Protein AF-A0AAV2YEZ0-F1 (afdb_monomer_lite)

Secondary structure (DSSP, 8-state):
-----------PPPP--------TTSPP--TTT-PPPPPPHHHHHHHHTS-S-EETTTTT------BTTSSS----HHHHHHHHHHHHHHHHHHHHTT--SPPP-B-HHHHHHHHHHTTS--GGG---HHHHHHHHHHT-B-BGGGS---------GGGTTTPPPHHHH-EEEE--SS-TTSPEEEE-SS---BEEEEEEEE-HHHHHHHHHTTS-EEEEE---HIIIII--SSEE---S------EEEEEEEEEEETTEEEEEEE-SB-TTSTBTTEEEEETTTTGGGTTTSEEEEEEE-STTGGGSSSS-S----S--S-PPPGGGGG----SGGGG-----------------------------------------------------------HHHHHHHHHHHHHHHHHHHHHHHHHHHHHHHHHHHHHHHHHHHHHHTTPEEEEEEETTEEEEEEEE--SSSSPPEEEEE--TT--GGGGHHHHTTS-TTSEEEEEPPTTSTT-B---TTS---HHHHHHHHHHHHTTTS-TT--EEEEEETHHHHHHHHHHHH-GGGEEEEEEES-SSS--SSPPHHHHHHHHH---GGG--SHHHHHHHHHHH-SS-----HHHHHHHHHHHHHHHHHHHHHHHHHHTSTTTTGGGGGG--SEEEEEEETT-SSS-GGGHHHHHHH-TTS-EEEEEETT--S-HHHHSHHHHHHHHHHHHH-SPPS------

Radius of gyration: 33.86 Å; chains: 1; bounding box: 92×115×81 Å

InterPro domains:
  IPR000073 Alpha/beta hydrolase fold-1 [PF00561] (473-707)
  IPR000073 Alpha/beta hydrolase fold-1 [PR00111] (497-512)
  IPR000073 Alpha/beta hydrolase fold-1 [PR00111] (545-558)
  IPR000073 Alpha/beta hydrolase fold-1 [PR00111] (559-572)
  IPR000073 Alpha/beta hydrolase fold-1 [PR00111] (663-677)
  IPR000668 Peptidase C1A, papain C-terminal [PF00112] (51-294)
  IPR000668 Peptidase C1A, papain C-terminal [SM00645] (50-298)
  IPR029058 Alpha/Beta hydrolase fold [G3DSA:3.40.50.1820] (434-720)
  IPR029058 Alpha/Beta hydrolase fold [SSF53474] (444-720)
  IPR038765 Papain-like cysteine peptidase superfamily [SSF54001] (45-299)
  IPR050266 AB hydrolase superfamily [PTHR43798] (460-720)

pLDDT: mean 76.42, std 23.62, range [21.41, 98.75]

Structure (mmCIF, N/CA/C/O backbone):
data_AF-A0AAV2YEZ0-F1
#
_entry.id   AF-A0AAV2YEZ0-F1
#
loop_
_atom_site.group_PDB
_atom_site.id
_atom_site.type_symbol
_atom_site.label_atom_id
_atom_site.label_alt_id
_atom_site.label_comp_id
_atom_site.label_asym_id
_atom_site.label_entity_id
_atom_site.label_seq_id
_atom_site.pdbx_PDB_ins_code
_atom_site.Cartn_x
_atom_site.Cartn_y
_atom_site.Cartn_z
_atom_site.occupancy
_atom_site.B_iso_or_equiv
_atom_site.auth_seq_id
_atom_site.auth_comp_id
_atom_site.auth_asym_id
_atom_site.auth_atom_id
_atom_site.pdbx_PDB_model_num
ATOM 1 N N . MET A 1 1 ? 16.804 25.706 16.521 1.00 33.22 1 MET A N 1
ATOM 2 C CA . MET A 1 1 ? 16.020 24.489 16.205 1.00 33.22 1 MET A CA 1
ATOM 3 C C . MET A 1 1 ? 14.562 24.669 16.643 1.00 33.22 1 MET A C 1
ATOM 5 O O . MET A 1 1 ? 14.010 23.855 17.367 1.00 33.22 1 MET A O 1
ATOM 9 N N . SER A 1 2 ? 13.940 25.760 16.196 1.00 30.55 2 SER A N 1
ATOM 10 C CA . SER A 1 2 ? 12.521 26.104 16.380 1.00 30.55 2 SER A CA 1
ATOM 11 C C . SER A 1 2 ? 12.141 27.037 15.221 1.00 30.55 2 SER A C 1
ATOM 13 O O . SER A 1 2 ? 13.053 27.563 14.584 1.00 30.55 2 SER A O 1
ATOM 15 N N . PHE A 1 3 ? 10.843 27.262 14.993 1.00 21.41 3 PHE A N 1
ATOM 16 C CA . PHE A 1 3 ? 10.266 28.009 13.858 1.00 21.41 3 PHE A CA 1
ATOM 17 C C . PHE A 1 3 ? 10.382 27.336 12.480 1.00 21.41 3 PHE A C 1
ATOM 19 O O . PHE A 1 3 ? 11.289 27.620 11.708 1.00 21.41 3 PHE A O 1
ATOM 26 N N . LEU A 1 4 ? 9.370 26.524 12.153 1.00 24.20 4 LEU A N 1
ATOM 27 C CA . LEU A 1 4 ? 8.697 26.562 10.846 1.00 24.20 4 LEU A CA 1
ATOM 28 C C . LEU A 1 4 ? 7.309 25.908 10.971 1.00 24.20 4 LEU A C 1
ATOM 30 O O . LEU A 1 4 ? 7.074 24.768 10.589 1.00 24.20 4 LEU A O 1
ATOM 34 N N . ALA A 1 5 ? 6.397 26.657 11.586 1.00 27.02 5 ALA A N 1
ATOM 35 C CA . ALA A 1 5 ? 4.959 26.411 11.569 1.00 27.02 5 ALA A CA 1
ATOM 36 C C . ALA A 1 5 ? 4.279 27.668 11.004 1.00 27.02 5 ALA A C 1
ATOM 38 O O . ALA A 1 5 ? 4.852 28.752 11.105 1.00 27.02 5 ALA A O 1
ATOM 39 N N . VAL A 1 6 ? 3.060 27.521 10.469 1.00 24.33 6 VAL A N 1
ATOM 40 C CA . VAL A 1 6 ? 2.301 28.558 9.734 1.00 24.33 6 VAL A CA 1
ATOM 41 C C . VAL A 1 6 ? 2.895 28.880 8.348 1.00 24.33 6 VAL A C 1
ATOM 43 O O . VAL A 1 6 ? 3.757 29.736 8.217 1.00 24.33 6 VAL A O 1
ATOM 46 N N . VAL A 1 7 ? 2.440 28.171 7.305 1.00 25.12 7 VAL A N 1
ATOM 47 C CA . VAL A 1 7 ? 1.495 28.642 6.256 1.00 25.12 7 VAL A CA 1
ATOM 48 C C . VAL A 1 7 ? 1.241 27.465 5.293 1.00 25.12 7 VAL A C 1
ATOM 50 O O . VAL A 1 7 ? 1.998 27.247 4.356 1.00 25.12 7 VAL A O 1
ATOM 53 N N . VAL A 1 8 ? 0.146 26.728 5.499 1.00 26.14 8 VAL A N 1
ATOM 54 C CA . VAL A 1 8 ? -0.571 25.988 4.439 1.00 26.14 8 VAL A CA 1
ATOM 55 C C . VAL A 1 8 ? -2.054 26.084 4.783 1.00 26.14 8 VAL A C 1
ATOM 57 O O . VAL A 1 8 ? -2.464 25.660 5.861 1.00 26.14 8 VAL A O 1
ATOM 60 N N . GLY A 1 9 ? -2.855 26.686 3.906 1.00 21.59 9 GLY A N 1
ATOM 61 C CA . GLY A 1 9 ? -4.295 26.839 4.104 1.00 21.59 9 GLY A CA 1
ATOM 62 C C . GLY A 1 9 ? -5.079 26.113 3.019 1.00 21.59 9 GLY A C 1
ATOM 63 O O . GLY A 1 9 ? -4.908 26.432 1.850 1.00 21.59 9 GLY A O 1
ATOM 64 N N . HIS A 1 10 ? -5.960 25.195 3.427 1.00 32.47 10 HIS A N 1
ATOM 65 C CA . HIS A 1 10 ? -7.028 24.597 2.613 1.00 32.47 10 HIS A CA 1
ATOM 66 C C . HIS A 1 10 ? -6.616 24.037 1.234 1.00 32.47 10 HIS A C 1
ATOM 68 O O . HIS A 1 10 ? -6.843 24.651 0.193 1.00 32.47 10 HIS A O 1
ATOM 74 N N . ALA A 1 11 ? -6.147 22.788 1.233 1.00 25.25 11 ALA A N 1
ATOM 75 C CA . ALA A 1 11 ? -6.256 21.879 0.091 1.00 25.25 11 ALA A CA 1
ATOM 76 C C . ALA A 1 11 ? -6.994 20.606 0.545 1.00 25.25 11 ALA A C 1
ATOM 78 O O . ALA A 1 11 ? -6.866 20.202 1.700 1.00 25.25 11 ALA A O 1
ATOM 79 N N . GLN A 1 12 ? -7.810 20.016 -0.333 1.00 23.91 12 GLN A N 1
ATOM 80 C CA . GLN A 1 12 ? -8.597 18.815 -0.019 1.00 23.91 12 GLN A CA 1
ATOM 81 C C . GLN A 1 12 ? -7.725 17.547 -0.061 1.00 23.91 12 GLN A C 1
ATOM 83 O O . GLN A 1 12 ? -6.621 17.567 -0.604 1.00 23.91 12 GLN A O 1
ATOM 88 N N . SER A 1 13 ? -8.203 16.471 0.567 1.00 29.20 13 SER A N 1
ATOM 89 C CA . SER A 1 13 ? -7.395 15.322 0.987 1.00 29.20 13 SER A CA 1
ATOM 90 C C . SER A 1 13 ? -6.643 14.606 -0.140 1.00 29.20 13 SER A C 1
ATOM 92 O O . SER A 1 13 ? -7.215 14.154 -1.133 1.00 29.20 13 SER A O 1
ATOM 94 N N . VAL A 1 14 ? -5.343 14.414 0.094 1.00 30.48 14 VAL A N 1
ATOM 95 C CA . VAL A 1 14 ? -4.566 13.326 -0.509 1.00 30.48 14 VAL A CA 1
ATOM 96 C C . VAL A 1 14 ? -5.128 12.007 0.037 1.00 30.48 14 VAL A C 1
ATOM 98 O O . VAL A 1 14 ? -5.414 11.909 1.231 1.00 30.48 14 VAL A O 1
ATOM 101 N N . GLY A 1 15 ? -5.333 11.010 -0.826 1.00 31.95 15 GLY A N 1
ATOM 102 C CA . GLY A 1 15 ? -5.729 9.667 -0.389 1.00 31.95 15 GLY A CA 1
ATOM 103 C C . GLY A 1 15 ? -4.531 8.891 0.160 1.00 31.95 15 GLY A C 1
ATOM 104 O O . GLY A 1 15 ? -3.451 8.929 -0.432 1.00 31.95 15 GLY A O 1
ATOM 105 N N . ASP A 1 16 ? -4.709 8.164 1.258 1.00 34.88 16 ASP A N 1
ATOM 106 C CA . ASP A 1 16 ? -3.584 7.544 1.970 1.00 34.88 16 ASP A CA 1
ATOM 107 C C . ASP A 1 16 ? -3.341 6.083 1.553 1.00 34.88 16 ASP A C 1
ATOM 109 O O . ASP A 1 16 ? -4.100 5.475 0.794 1.00 34.88 16 ASP A O 1
ATOM 113 N N . CYS A 1 17 ? -2.276 5.485 2.087 1.00 38.75 17 CYS A N 1
ATOM 114 C CA . CYS A 1 17 ? -2.103 4.033 2.083 1.00 38.75 17 CYS A CA 1
ATOM 115 C C . CYS A 1 17 ? -3.014 3.415 3.159 1.00 38.75 17 CYS A C 1
ATOM 117 O O . CYS A 1 17 ? -2.587 3.214 4.296 1.00 38.75 17 CYS A O 1
ATOM 119 N N . ARG A 1 18 ? -4.278 3.152 2.810 1.00 50.25 18 ARG A N 1
ATOM 120 C CA . ARG A 1 18 ? -5.297 2.571 3.707 1.00 50.25 18 ARG A CA 1
ATOM 121 C C . ARG A 1 18 ? -5.550 1.094 3.400 1.00 50.25 18 ARG A C 1
ATOM 123 O O . ARG A 1 18 ? -5.218 0.620 2.312 1.00 50.25 18 ARG A O 1
ATOM 130 N N . CYS A 1 19 ? -6.110 0.367 4.362 1.00 47.31 19 CYS A N 1
ATOM 131 C CA . CYS A 1 19 ? -6.329 -1.071 4.234 1.00 47.31 19 CYS A CA 1
ATOM 132 C C . CYS A 1 19 ? -7.582 -1.332 3.385 1.00 47.31 19 CYS A C 1
ATOM 134 O O . CYS A 1 19 ? -8.605 -0.671 3.551 1.00 47.31 19 CYS A O 1
ATOM 136 N N . ARG A 1 20 ? -7.537 -2.295 2.456 1.00 57.59 20 ARG A N 1
ATOM 137 C CA . ARG A 1 20 ? -8.691 -2.588 1.596 1.00 57.59 20 ARG A CA 1
ATOM 138 C C . ARG A 1 20 ? -9.586 -3.619 2.281 1.00 57.59 20 ARG A C 1
ATOM 140 O O . ARG A 1 20 ? -9.202 -4.779 2.404 1.00 57.59 20 ARG A O 1
ATOM 147 N N . ARG A 1 21 ? -10.789 -3.237 2.717 1.00 63.03 21 ARG A N 1
ATOM 148 C CA . ARG A 1 21 ? -11.759 -4.223 3.225 1.00 63.03 21 ARG A CA 1
ATOM 149 C C . ARG A 1 21 ? -12.190 -5.124 2.068 1.00 63.03 21 ARG A C 1
ATOM 151 O O . ARG A 1 21 ? -12.665 -4.641 1.042 1.00 63.03 21 ARG A O 1
ATOM 158 N N . THR A 1 22 ? -11.962 -6.428 2.202 1.00 52.66 22 THR A N 1
ATOM 159 C CA . THR A 1 22 ? -12.082 -7.384 1.083 1.00 52.66 22 THR A CA 1
ATOM 160 C C . THR A 1 22 ? -13.509 -7.888 0.880 1.00 52.66 22 THR A C 1
ATOM 162 O O . THR A 1 22 ? -13.840 -8.365 -0.205 1.00 52.66 22 THR A O 1
ATOM 165 N N . MET A 1 23 ? -14.356 -7.737 1.907 1.00 56.31 23 MET A N 1
ATOM 166 C CA . MET A 1 23 ? -15.805 -7.980 1.994 1.00 56.31 23 MET A CA 1
ATOM 167 C C . MET A 1 23 ? -16.301 -9.402 1.690 1.00 56.31 23 MET A C 1
ATOM 169 O O . MET A 1 23 ? -17.133 -9.923 2.424 1.00 56.31 23 MET A O 1
ATOM 173 N N . ARG A 1 24 ? -15.824 -10.049 0.620 1.00 51.88 24 ARG A N 1
ATOM 174 C CA . ARG A 1 24 ? -16.051 -11.470 0.277 1.00 51.88 24 ARG A CA 1
ATOM 175 C C . ARG A 1 24 ? -17.511 -11.942 0.407 1.00 51.88 24 ARG A C 1
ATOM 177 O O . ARG A 1 24 ? -17.789 -13.040 0.877 1.00 51.88 24 ARG A O 1
ATOM 184 N N . GLY A 1 25 ? -18.443 -11.101 -0.049 1.00 40.09 25 GLY A N 1
ATOM 185 C CA . GLY A 1 25 ? -19.887 -11.375 -0.053 1.00 40.09 25 GLY A CA 1
ATOM 186 C C . GLY A 1 25 ? -20.634 -10.977 1.227 1.00 40.09 25 GLY A C 1
ATOM 187 O O . GLY A 1 25 ? -21.845 -11.162 1.293 1.00 40.09 25 GLY A O 1
ATOM 188 N N . ARG A 1 26 ? -19.941 -10.417 2.224 1.00 50.38 26 ARG A N 1
ATOM 189 C CA . ARG A 1 26 ? -20.520 -9.824 3.437 1.00 50.38 26 ARG A CA 1
ATOM 190 C C . ARG A 1 26 ? -20.869 -8.357 3.155 1.00 50.38 26 ARG A C 1
ATOM 192 O O . ARG A 1 26 ? -20.149 -7.682 2.417 1.00 50.38 26 ARG A O 1
ATOM 199 N N . GLU A 1 27 ? -21.985 -7.868 3.691 1.00 45.12 27 GLU A N 1
ATOM 200 C CA . GLU A 1 27 ? -22.449 -6.498 3.425 1.00 45.12 27 GLU A CA 1
ATOM 201 C C . GLU A 1 27 ? -21.545 -5.449 4.089 1.00 45.12 27 GLU A C 1
ATOM 203 O O . GLU A 1 27 ? -21.054 -5.640 5.201 1.00 45.12 27 GLU A O 1
ATOM 208 N N . HIS A 1 28 ? -21.323 -4.324 3.404 1.00 52.88 28 HIS A N 1
ATOM 209 C CA . HIS A 1 28 ? -20.573 -3.205 3.967 1.00 52.88 28 HIS A CA 1
ATOM 210 C C . HIS A 1 28 ? -21.515 -2.290 4.752 1.00 52.88 28 HIS A C 1
ATOM 212 O O . HIS A 1 28 ? -22.392 -1.653 4.166 1.00 52.88 28 HIS A O 1
ATOM 218 N N . MET A 1 29 ? -21.285 -2.164 6.060 1.00 54.31 29 MET A N 1
ATOM 219 C CA . MET A 1 29 ? -22.056 -1.321 6.987 1.00 54.31 29 MET A CA 1
ATOM 220 C C . MET A 1 29 ? -21.742 0.179 6.798 1.00 54.31 29 MET A C 1
ATOM 222 O O . MET A 1 29 ? -21.304 0.863 7.720 1.00 54.31 29 MET A O 1
ATOM 226 N N . HIS A 1 30 ? -21.920 0.703 5.580 1.00 49.59 30 HIS A N 1
ATOM 227 C CA . HIS A 1 30 ? -21.840 2.141 5.314 1.00 49.59 30 HIS A CA 1
ATOM 228 C C . HIS A 1 30 ? -23.176 2.817 5.692 1.00 49.59 30 HIS A C 1
ATOM 230 O O . HIS A 1 30 ? -24.229 2.280 5.335 1.00 49.59 30 HIS A O 1
ATOM 236 N N . PRO A 1 31 ? -23.194 4.005 6.331 1.00 45.97 31 PRO A N 1
ATOM 237 C CA . PRO A 1 31 ? -24.439 4.649 6.771 1.00 45.97 31 PRO A CA 1
ATOM 238 C C . PRO A 1 31 ? -25.451 4.974 5.665 1.00 45.97 31 PRO A C 1
ATOM 240 O O . PRO A 1 31 ? -26.637 5.094 5.944 1.00 45.97 31 PRO A O 1
ATOM 243 N N . SER A 1 32 ? -25.025 5.083 4.400 1.00 48.22 32 SER A N 1
ATOM 244 C CA . SER A 1 32 ? -25.953 5.236 3.261 1.00 48.22 32 SER A CA 1
ATOM 245 C C . SER A 1 32 ? -26.641 3.929 2.830 1.00 48.22 32 SER A C 1
ATOM 247 O O . SER A 1 32 ? -27.328 3.915 1.810 1.00 48.22 32 SER A O 1
ATOM 249 N N . VAL A 1 33 ? -26.378 2.826 3.534 1.00 49.97 33 VAL A N 1
ATOM 250 C CA . VAL A 1 33 ? -26.900 1.475 3.273 1.00 49.97 33 VAL A CA 1
ATOM 251 C C . VAL A 1 33 ? -27.538 0.894 4.539 1.00 49.97 33 VAL A C 1
ATOM 253 O O . VAL A 1 33 ? -28.556 0.215 4.440 1.00 49.97 33 VAL A O 1
ATOM 256 N N . TYR A 1 34 ? -26.979 1.186 5.720 1.00 57.22 34 TYR A N 1
ATOM 257 C CA . TYR A 1 34 ? -27.443 0.650 6.999 1.00 57.22 34 TYR A CA 1
ATOM 258 C C . TYR A 1 34 ? -27.405 1.711 8.115 1.00 57.22 34 TYR A C 1
ATOM 260 O O . TYR A 1 34 ? -26.334 2.191 8.489 1.00 57.22 34 TYR A O 1
ATOM 268 N N . GLU A 1 35 ? -28.564 2.051 8.685 1.00 70.06 35 GLU A N 1
ATOM 269 C CA . GLU A 1 35 ? -28.650 2.845 9.919 1.00 70.06 35 GLU A CA 1
ATOM 270 C C . GLU A 1 35 ? -28.475 1.937 11.147 1.00 70.06 35 GLU A C 1
ATOM 272 O O . GLU A 1 35 ? -29.077 0.865 11.229 1.00 70.06 35 GLU A O 1
ATOM 277 N N . ILE A 1 36 ? -27.678 2.362 12.134 1.00 81.56 36 ILE A N 1
ATOM 278 C CA . ILE A 1 36 ? -27.597 1.653 13.420 1.00 81.56 36 ILE A CA 1
ATOM 279 C C . ILE A 1 36 ? -28.965 1.748 14.120 1.00 81.56 36 ILE A C 1
ATOM 281 O O . ILE A 1 36 ? -29.463 2.863 14.293 1.00 81.56 36 ILE A O 1
ATOM 285 N N . PRO A 1 37 ? -29.564 0.624 14.567 1.00 80.62 37 PRO A N 1
ATOM 286 C CA . PRO A 1 37 ? -30.821 0.647 15.303 1.00 80.62 37 PRO A CA 1
ATOM 287 C C . PRO A 1 37 ? -30.751 1.551 16.537 1.00 80.62 37 PRO A C 1
ATOM 289 O O . PRO A 1 37 ? -29.806 1.481 17.324 1.00 80.62 37 PRO A O 1
ATOM 292 N N . ALA A 1 38 ? -31.773 2.387 16.724 1.00 84.31 38 ALA A N 1
ATOM 293 C CA . ALA A 1 38 ? -31.880 3.228 17.908 1.00 84.31 38 ALA A CA 1
ATOM 294 C C . ALA A 1 38 ? -31.984 2.363 19.176 1.00 84.31 38 ALA A C 1
ATOM 296 O O . ALA A 1 38 ? -32.823 1.464 19.249 1.00 84.31 38 ALA A O 1
ATOM 297 N N . VAL A 1 39 ? -31.149 2.670 20.175 1.00 88.56 39 VAL A N 1
ATOM 298 C CA . VAL A 1 39 ? -31.107 1.970 21.469 1.00 88.56 39 VAL A CA 1
ATOM 299 C C . VAL A 1 39 ? -32.499 1.978 22.108 1.00 88.56 39 VAL A C 1
ATOM 301 O O . VAL A 1 39 ? -33.102 3.037 22.300 1.00 88.56 39 VAL A O 1
ATOM 304 N N . THR A 1 40 ? -33.024 0.798 22.436 1.00 92.75 40 THR A N 1
ATOM 305 C CA . THR A 1 40 ? -34.362 0.665 23.024 1.00 92.75 40 THR A CA 1
ATOM 306 C C . THR A 1 40 ? -34.403 1.169 24.468 1.00 92.75 40 THR A C 1
ATOM 308 O O . THR A 1 40 ? -33.385 1.281 25.149 1.00 92.75 40 THR A O 1
ATOM 311 N N . LEU A 1 41 ? -35.607 1.435 24.988 1.00 91.50 41 LEU A N 1
ATOM 312 C CA . LEU A 1 41 ? -35.788 1.933 26.359 1.00 91.50 41 LEU A CA 1
ATOM 313 C C . LEU A 1 41 ? -35.254 0.985 27.446 1.00 91.50 41 LEU A C 1
ATOM 315 O O . LEU A 1 41 ? -34.973 1.449 28.547 1.00 91.50 41 LEU A O 1
ATOM 319 N N . ASP A 1 42 ? -35.130 -0.317 27.178 1.00 93.88 42 ASP A N 1
ATOM 320 C CA . ASP A 1 42 ? -34.594 -1.284 28.144 1.00 93.88 42 ASP A CA 1
ATOM 321 C C . ASP A 1 42 ? -33.074 -1.457 28.011 1.00 93.88 42 ASP A C 1
ATOM 323 O O . ASP A 1 42 ? -32.380 -1.552 29.023 1.00 93.88 42 ASP A O 1
ATOM 327 N N . GLU A 1 43 ? -32.529 -1.368 26.797 1.00 93.69 43 GLU A N 1
ATOM 328 C CA . GLU A 1 43 ? -31.080 -1.274 26.567 1.00 93.69 43 GLU A CA 1
ATOM 329 C C . GLU A 1 43 ? -30.505 0.032 27.136 1.00 93.69 43 GLU A C 1
ATOM 331 O O . GLU A 1 43 ? -29.443 0.018 27.754 1.00 93.69 43 GLU A O 1
ATOM 336 N N . GLN A 1 44 ? -31.235 1.145 27.020 1.00 92.38 44 GLN A N 1
ATOM 337 C CA . GLN A 1 44 ? -30.882 2.433 27.623 1.00 92.38 44 GLN A CA 1
ATOM 338 C C . GLN A 1 44 ? -30.823 2.343 29.159 1.00 92.38 44 GLN A C 1
ATOM 340 O O . GLN A 1 44 ? -29.872 2.833 29.767 1.00 92.38 44 GLN A O 1
ATOM 345 N N . LYS A 1 45 ? -31.774 1.644 29.799 1.00 93.56 45 LYS A N 1
ATOM 346 C CA . LYS A 1 45 ? -31.706 1.348 31.244 1.00 93.56 45 LYS A CA 1
ATOM 347 C C . LYS A 1 45 ? -30.523 0.441 31.580 1.00 93.56 45 LYS A C 1
ATOM 349 O O . LYS A 1 45 ? -29.909 0.615 32.628 1.00 93.56 45 LYS A O 1
ATOM 354 N N . GLU A 1 46 ? -30.189 -0.534 30.734 1.00 94.75 46 GLU A N 1
ATOM 355 C CA . GLU A 1 46 ? -29.016 -1.387 30.957 1.00 94.75 46 GLU A CA 1
ATOM 356 C C . GLU A 1 46 ? -27.711 -0.571 30.877 1.00 94.75 46 GLU A C 1
ATOM 358 O O . GLU A 1 46 ? -26.868 -0.695 31.766 1.00 94.75 46 GLU A O 1
ATOM 363 N N . LEU A 1 47 ? -27.594 0.339 29.901 1.00 93.25 47 LEU A N 1
ATOM 364 C CA . LEU A 1 47 ? -26.489 1.299 29.779 1.00 93.25 47 LEU A CA 1
ATOM 365 C C . LEU A 1 47 ? -26.361 2.220 31.002 1.00 93.25 47 LEU A C 1
ATOM 367 O O . LEU A 1 47 ? -25.252 2.456 31.479 1.00 93.25 47 LEU A O 1
ATOM 371 N N . GLU A 1 48 ? -27.475 2.715 31.543 1.00 92.25 48 GLU A N 1
ATOM 372 C CA . GLU A 1 48 ? -27.496 3.555 32.752 1.00 92.25 48 GLU A CA 1
ATOM 373 C C . GLU A 1 48 ? -27.028 2.815 34.018 1.00 92.25 48 GLU A C 1
ATOM 375 O O . GLU A 1 48 ? -26.560 3.451 34.964 1.00 92.25 48 GLU A O 1
ATOM 380 N N . ASN A 1 49 ? -27.094 1.479 34.025 1.00 95.31 49 ASN A N 1
ATOM 381 C CA . ASN A 1 49 ? -26.579 0.625 35.099 1.00 95.31 49 ASN A CA 1
ATOM 382 C C . ASN A 1 49 ? -25.112 0.187 34.895 1.00 95.31 49 ASN A C 1
ATOM 384 O O . ASN A 1 49 ? -24.546 -0.476 35.768 1.00 95.31 49 ASN A O 1
ATOM 388 N N . PHE A 1 50 ? -24.471 0.525 33.771 1.00 95.69 50 PHE A N 1
ATOM 389 C CA . PHE A 1 50 ? -23.053 0.227 33.543 1.00 95.69 50 PHE A CA 1
ATOM 390 C C . PHE A 1 50 ? -22.141 1.277 34.216 1.00 95.69 50 PHE A C 1
ATOM 392 O O . PHE A 1 50 ? -22.516 2.445 34.358 1.00 95.69 50 PHE A O 1
ATOM 399 N N . PRO A 1 51 ? -20.919 0.904 34.653 1.00 96.62 51 PRO A N 1
ATOM 400 C CA . PRO A 1 51 ? -19.991 1.850 35.271 1.00 96.62 51 PRO A CA 1
ATOM 401 C C . PRO A 1 51 ? -19.588 2.956 34.284 1.00 96.62 51 PRO A C 1
ATOM 403 O O . PRO A 1 51 ? -19.389 2.706 33.098 1.00 96.62 51 PRO A O 1
ATOM 406 N N . LYS A 1 52 ? -19.425 4.195 34.768 1.00 95.19 52 LYS A N 1
ATOM 407 C CA . LYS A 1 52 ? -19.111 5.361 33.911 1.00 95.19 52 LYS A CA 1
ATOM 408 C C . LYS A 1 52 ? -17.727 5.298 33.247 1.00 95.19 52 LYS A C 1
ATOM 410 O O . LYS A 1 52 ? -17.542 5.914 32.202 1.00 95.19 52 LYS A O 1
ATOM 415 N N . GLN A 1 53 ? -16.797 4.566 33.854 1.00 96.94 53 GLN A N 1
ATOM 416 C CA . GLN A 1 53 ? -15.443 4.282 33.378 1.00 96.94 53 GLN A CA 1
ATOM 417 C C . GLN A 1 53 ? -15.208 2.775 33.531 1.00 96.94 53 GLN A C 1
ATOM 419 O O . GLN A 1 53 ? -15.545 2.211 34.575 1.00 96.94 53 GLN A O 1
ATOM 424 N N . PHE A 1 54 ? -14.652 2.135 32.508 1.00 98.06 54 PHE A N 1
ATOM 425 C CA . PHE A 1 54 ? -14.237 0.733 32.528 1.00 98.06 54 PHE A CA 1
ATOM 426 C C . PHE A 1 54 ? -13.185 0.520 31.444 1.00 98.06 54 PHE A C 1
ATOM 428 O O . PHE A 1 54 ? -13.448 0.821 30.284 1.00 98.06 54 PHE A O 1
ATOM 435 N N . ASP A 1 55 ? -12.016 -0.004 31.803 1.00 97.88 55 ASP A N 1
ATOM 436 C CA . ASP A 1 55 ? -10.908 -0.152 30.862 1.00 97.88 55 ASP A CA 1
ATOM 437 C C . ASP A 1 55 ? -10.020 -1.351 31.212 1.00 97.88 55 ASP A C 1
ATOM 439 O O . ASP A 1 55 ? -9.625 -1.527 32.368 1.00 97.88 55 ASP A O 1
ATOM 443 N N . TRP A 1 56 ? -9.722 -2.209 30.234 1.00 98.12 56 TRP A N 1
ATOM 444 C CA . TRP A 1 56 ? -8.890 -3.398 30.451 1.00 98.12 56 TRP A CA 1
ATOM 445 C C . TRP A 1 56 ? -7.390 -3.082 30.551 1.00 98.12 56 TRP A C 1
ATOM 447 O O . TRP A 1 56 ? -6.663 -3.815 31.228 1.00 98.12 56 TRP A O 1
ATOM 457 N N . CYS A 1 57 ? -6.920 -1.985 29.955 1.00 94.31 57 CYS A N 1
ATOM 458 C CA . CYS A 1 57 ? -5.522 -1.565 30.024 1.00 94.31 57 CYS A CA 1
ATOM 459 C C . CYS A 1 57 ? -5.190 -0.912 31.368 1.00 94.31 57 CYS A C 1
ATOM 461 O O . CYS A 1 57 ? -4.175 -1.265 31.966 1.00 94.31 57 CYS A O 1
ATOM 463 N N . GLU A 1 58 ? -6.065 -0.048 31.896 1.00 94.19 58 GLU A N 1
ATOM 464 C CA . GLU A 1 58 ? -5.942 0.515 33.254 1.00 94.19 58 GLU A CA 1
ATOM 465 C C . GLU A 1 58 ? -5.942 -0.594 34.328 1.00 94.19 58 GLU A C 1
ATOM 467 O O . GLU A 1 58 ? -5.293 -0.467 35.365 1.00 94.19 58 GLU A O 1
ATOM 472 N N . GLN A 1 59 ? -6.608 -1.723 34.055 1.00 95.06 59 GLN A N 1
ATOM 473 C CA . GLN A 1 59 ? -6.610 -2.923 34.900 1.00 95.06 59 GLN A CA 1
ATOM 474 C C . GLN A 1 59 ? -5.422 -3.885 34.653 1.00 95.06 59 GLN A C 1
ATOM 476 O O . GLN A 1 59 ? -5.326 -4.914 35.324 1.00 95.06 59 GLN A O 1
ATOM 481 N N . GLY A 1 60 ? -4.514 -3.588 33.714 1.00 91.88 60 GLY A N 1
ATOM 482 C CA . GLY A 1 60 ? -3.313 -4.391 33.432 1.00 91.88 60 GLY A CA 1
ATOM 483 C C . GLY A 1 60 ? -3.523 -5.645 32.566 1.00 91.88 60 GLY A C 1
ATOM 484 O O . GLY A 1 60 ? -2.608 -6.461 32.439 1.00 91.88 60 GLY A O 1
ATOM 485 N N . TYR A 1 61 ? -4.700 -5.809 31.957 1.00 95.44 61 TYR A N 1
ATOM 486 C CA . TYR A 1 61 ? -5.042 -6.946 31.087 1.00 95.44 61 TYR A CA 1
ATOM 487 C C . TYR A 1 61 ? -4.656 -6.753 29.623 1.00 95.44 61 TYR A C 1
ATOM 489 O O . TYR A 1 61 ? -4.753 -7.692 28.839 1.00 95.44 61 TYR A O 1
ATOM 497 N N . CYS A 1 62 ? -4.179 -5.566 29.269 1.00 93.44 62 CYS A N 1
ATOM 498 C CA . CYS A 1 62 ? -3.620 -5.303 27.957 1.00 93.44 62 CYS A CA 1
ATOM 499 C C . CYS A 1 62 ? -2.206 -5.877 27.811 1.00 93.44 62 CYS A C 1
ATOM 501 O O . CYS A 1 62 ? -1.406 -5.840 28.753 1.00 93.44 62 CYS A O 1
ATOM 503 N N . VAL A 1 63 ? -1.886 -6.400 26.628 1.00 90.50 63 VAL A N 1
ATOM 504 C CA . VAL A 1 63 ? -0.513 -6.738 26.207 1.00 90.50 63 VAL A CA 1
ATOM 505 C C . VAL A 1 63 ? 0.073 -5.610 25.318 1.00 90.50 63 VAL A C 1
ATOM 507 O O . VAL A 1 63 ? -0.625 -4.617 25.067 1.00 90.50 63 VAL A O 1
ATOM 510 N N . PRO A 1 64 ? 1.344 -5.680 24.862 1.00 89.19 64 PRO A N 1
ATOM 511 C CA . PRO A 1 64 ? 1.985 -4.602 24.101 1.00 89.19 64 PRO A CA 1
ATOM 512 C C . PRO A 1 64 ? 1.251 -4.163 22.823 1.00 89.19 64 PRO A C 1
ATOM 514 O O . PRO A 1 64 ? 0.665 -4.975 22.108 1.00 89.19 64 PRO A O 1
ATOM 517 N N . SER A 1 65 ? 1.344 -2.867 22.511 1.00 89.81 65 SER A N 1
ATOM 518 C CA . SER A 1 65 ? 0.873 -2.272 21.251 1.00 89.81 65 SER A CA 1
ATOM 519 C C . SER A 1 65 ? 1.802 -2.613 20.079 1.00 89.81 65 SER A C 1
ATOM 521 O O . SER A 1 65 ? 3.022 -2.656 20.234 1.00 89.81 65 SER A O 1
ATOM 523 N N . TRP A 1 66 ? 1.224 -2.785 18.889 1.00 94.69 66 TRP A N 1
ATOM 524 C CA . TRP A 1 66 ? 1.916 -3.250 17.678 1.00 94.69 66 TRP A CA 1
ATOM 525 C C . TRP A 1 66 ? 2.000 -2.170 16.589 1.00 94.69 66 TRP A C 1
ATOM 527 O O . TRP A 1 66 ? 1.328 -1.140 16.669 1.00 94.69 66 TRP A O 1
ATOM 537 N N . ASN A 1 67 ? 2.821 -2.406 15.560 1.00 93.75 67 ASN A N 1
ATOM 538 C CA . ASN A 1 67 ? 2.954 -1.520 14.402 1.00 93.75 67 ASN A CA 1
ATOM 539 C C . ASN A 1 67 ? 2.932 -2.298 13.078 1.00 93.75 67 ASN A C 1
ATOM 541 O O . ASN A 1 67 ? 3.922 -2.923 12.706 1.00 93.75 67 ASN A O 1
ATOM 545 N N . GLN A 1 68 ? 1.829 -2.201 12.338 1.00 92.38 68 GLN A N 1
ATOM 546 C CA . GLN A 1 68 ? 1.648 -2.874 11.052 1.00 92.38 68 GLN A CA 1
ATOM 547 C C . GLN A 1 68 ? 2.538 -2.305 9.929 1.00 92.38 68 GLN A C 1
ATOM 549 O O . GLN A 1 68 ? 2.756 -2.982 8.926 1.00 92.38 68 GLN A O 1
ATOM 554 N N . HIS A 1 69 ? 3.029 -1.067 10.070 1.00 87.94 69 HIS A N 1
ATOM 555 C CA . HIS A 1 69 ? 3.706 -0.313 9.006 1.00 87.94 69 HIS A CA 1
ATOM 556 C C . HIS A 1 69 ? 5.228 -0.538 8.923 1.00 87.94 69 HIS A C 1
ATOM 558 O O . HIS A 1 69 ? 5.896 0.123 8.125 1.00 87.94 69 HIS A O 1
ATOM 564 N N . ILE A 1 70 ? 5.787 -1.434 9.743 1.00 84.50 70 ILE A N 1
ATOM 565 C CA . ILE A 1 70 ? 7.220 -1.762 9.774 1.00 84.50 70 ILE A CA 1
ATOM 566 C C . ILE A 1 70 ? 7.428 -3.287 9.705 1.00 84.50 70 ILE A C 1
ATOM 568 O O . ILE A 1 70 ? 6.595 -4.018 10.235 1.00 84.50 70 ILE A O 1
ATOM 572 N N . PRO A 1 71 ? 8.509 -3.794 9.074 1.00 89.50 71 PRO A N 1
ATOM 573 C CA . PRO A 1 71 ? 9.599 -3.060 8.410 1.00 89.50 71 PRO A CA 1
ATOM 574 C C . PRO A 1 71 ? 9.195 -2.346 7.106 1.00 89.50 71 PRO A C 1
ATOM 576 O O . PRO A 1 71 ? 9.962 -1.537 6.589 1.00 89.50 71 PRO A O 1
ATOM 579 N N . GLN A 1 72 ? 7.994 -2.607 6.589 1.00 84.19 72 GLN A N 1
ATOM 580 C CA . GLN A 1 72 ? 7.416 -1.942 5.420 1.00 84.19 72 GLN A CA 1
ATOM 581 C C . GLN A 1 72 ? 5.895 -1.795 5.578 1.00 84.19 72 GLN A C 1
ATOM 583 O O . GLN A 1 72 ? 5.299 -2.408 6.461 1.00 84.19 72 GLN A O 1
ATOM 588 N N . TYR A 1 73 ? 5.249 -1.015 4.705 1.00 83.31 73 TYR A N 1
ATOM 589 C CA . TYR A 1 73 ? 3.792 -0.891 4.722 1.00 83.31 73 TYR A CA 1
ATOM 590 C C . TYR A 1 73 ? 3.100 -2.228 4.404 1.00 83.31 73 TYR A C 1
ATOM 592 O O . TYR A 1 73 ? 3.352 -2.834 3.361 1.00 83.31 73 TYR A O 1
ATOM 600 N N . CYS A 1 74 ? 2.169 -2.621 5.272 1.00 85.50 74 CYS A N 1
ATOM 601 C CA . CYS A 1 74 ? 1.263 -3.748 5.099 1.00 85.50 74 CYS A CA 1
ATOM 602 C C . CYS A 1 74 ? -0.137 -3.343 5.597 1.00 85.50 74 CYS A C 1
ATOM 604 O O . CYS A 1 74 ? -0.279 -2.789 6.692 1.00 85.50 74 CYS A O 1
ATOM 606 N N . GLY A 1 75 ? -1.176 -3.611 4.800 1.00 89.38 75 GLY A N 1
ATOM 607 C CA . GLY A 1 75 ? -2.572 -3.265 5.093 1.00 89.38 75 GLY A CA 1
ATOM 608 C C . GLY A 1 75 ? -3.252 -4.212 6.089 1.00 89.38 75 GLY A C 1
ATOM 609 O O . GLY A 1 75 ? -4.367 -4.661 5.854 1.00 89.38 75 GLY A O 1
ATOM 610 N N . SER A 1 76 ? -2.572 -4.572 7.179 1.00 94.44 76 SER A N 1
ATOM 611 C CA . SER A 1 76 ? -2.960 -5.653 8.097 1.00 94.44 76 SER A CA 1
ATOM 612 C C . SER A 1 76 ? -3.643 -5.186 9.391 1.00 94.44 76 SER A C 1
ATOM 614 O O . SER A 1 76 ? -3.538 -5.861 10.418 1.00 94.44 76 SER A O 1
ATOM 616 N N . CYS A 1 77 ? -4.353 -4.052 9.371 1.00 95.12 77 CYS A N 1
ATOM 617 C CA . CYS A 1 77 ? -5.054 -3.510 10.546 1.00 95.12 77 CYS A CA 1
ATOM 618 C C . CYS A 1 77 ? -6.024 -4.519 11.168 1.00 95.12 77 CYS A C 1
ATOM 620 O O . CYS A 1 77 ? -6.000 -4.744 12.372 1.00 95.12 77 CYS A O 1
ATOM 622 N N . PHE A 1 78 ? -6.800 -5.199 10.327 1.00 94.94 78 PHE A N 1
ATOM 623 C CA . PHE A 1 78 ? -7.796 -6.194 10.702 1.00 94.94 78 PHE A CA 1
ATOM 624 C C . PHE A 1 78 ? -7.168 -7.371 11.464 1.00 94.94 78 PHE A C 1
ATOM 626 O O . PHE A 1 78 ? -7.671 -7.764 12.514 1.00 94.94 78 PHE A O 1
ATOM 633 N N . ALA A 1 79 ? -6.012 -7.863 11.003 1.00 96.25 79 ALA A N 1
ATOM 634 C CA . ALA A 1 79 ? -5.222 -8.873 11.702 1.00 96.25 79 ALA A CA 1
ATOM 635 C C . ALA A 1 79 ? -4.674 -8.335 13.033 1.00 96.25 79 ALA A C 1
ATOM 637 O O . ALA A 1 79 ? -4.739 -9.019 14.050 1.00 96.25 79 ALA A O 1
ATOM 638 N N . HIS A 1 80 ? -4.184 -7.095 13.060 1.00 97.62 80 HIS A N 1
ATOM 639 C CA . HIS A 1 80 ? -3.659 -6.489 14.281 1.00 97.62 80 HIS A CA 1
ATOM 640 C C . HIS A 1 80 ? -4.740 -6.254 15.340 1.00 97.62 80 HIS A C 1
ATOM 642 O O . HIS A 1 80 ? -4.548 -6.682 16.475 1.00 97.62 80 HIS A O 1
ATOM 648 N N . GLY A 1 81 ? -5.861 -5.619 15.000 1.00 97.19 81 GLY A N 1
ATOM 649 C CA . GLY A 1 81 ? -6.966 -5.352 15.921 1.00 97.19 81 GLY A CA 1
ATOM 650 C C . GLY A 1 81 ? -7.613 -6.638 16.435 1.00 97.19 81 GLY A C 1
ATOM 651 O O . GLY A 1 81 ? -7.804 -6.779 17.643 1.00 97.19 81 GLY A O 1
ATOM 652 N N . ALA A 1 82 ? -7.873 -7.609 15.551 1.00 97.94 82 ALA A N 1
ATOM 653 C CA . ALA A 1 82 ? -8.491 -8.881 15.925 1.00 97.94 82 ALA A CA 1
ATOM 654 C C . ALA A 1 82 ? -7.595 -9.724 16.837 1.00 97.94 82 ALA A C 1
ATOM 656 O O . ALA A 1 82 ? -8.051 -10.197 17.880 1.00 97.94 82 ALA A O 1
ATOM 657 N N . LEU A 1 83 ? -6.310 -9.873 16.493 1.00 97.56 83 LEU A N 1
ATOM 658 C CA . LEU A 1 83 ? -5.366 -10.621 17.325 1.00 97.56 83 LEU A CA 1
ATOM 659 C C . LEU A 1 83 ? -5.039 -9.897 18.631 1.00 97.56 83 LEU A C 1
ATOM 661 O O . LEU A 1 83 ? -4.741 -10.565 19.617 1.00 97.56 83 LEU A O 1
ATOM 665 N N . SER A 1 84 ? -5.152 -8.566 18.676 1.00 97.62 84 SER A N 1
ATOM 666 C CA . SER A 1 84 ? -4.975 -7.798 19.915 1.00 97.62 84 SER A CA 1
ATOM 667 C C . SER A 1 84 ? -6.175 -7.947 20.868 1.00 97.62 84 SER A C 1
ATOM 669 O O . SER A 1 84 ? -5.971 -8.269 22.037 1.00 97.62 84 SER A O 1
ATOM 671 N N . SER A 1 85 ? -7.410 -7.936 20.349 1.00 98.12 85 SER A N 1
ATOM 672 C CA . SER A 1 85 ? -8.605 -8.330 21.120 1.00 98.12 85 SER A CA 1
ATOM 673 C C . SER A 1 85 ? -8.522 -9.780 21.618 1.00 98.12 85 SER A C 1
ATOM 675 O O . SER A 1 85 ? -8.829 -10.067 22.777 1.00 98.12 85 SER A O 1
ATOM 677 N N . ALA A 1 86 ? -8.075 -10.709 20.766 1.00 97.62 86 ALA A N 1
ATOM 678 C CA . ALA A 1 86 ? -7.983 -12.124 21.113 1.00 97.62 86 ALA A CA 1
ATOM 679 C C . ALA A 1 86 ? -6.927 -12.404 22.198 1.00 97.62 86 ALA A C 1
ATOM 681 O O . ALA A 1 86 ? -7.217 -13.128 23.150 1.00 97.62 86 ALA A O 1
ATOM 682 N N . GLN A 1 87 ? -5.728 -11.823 22.093 1.00 95.44 87 GLN A N 1
ATOM 683 C CA . GLN A 1 87 ? -4.645 -12.042 23.061 1.00 95.44 87 GLN A CA 1
ATOM 684 C C . GLN A 1 87 ? -4.925 -11.382 24.428 1.00 95.44 87 GLN A C 1
ATOM 686 O O . GLN A 1 87 ? -4.695 -12.008 25.464 1.00 95.44 87 GLN A O 1
ATOM 691 N N . ASP A 1 88 ? -5.532 -10.189 24.459 1.00 97.81 88 ASP A N 1
ATOM 692 C CA . ASP A 1 88 ? -5.976 -9.566 25.714 1.00 97.81 88 ASP A CA 1
ATOM 693 C C . ASP A 1 88 ? -7.106 -10.391 26.367 1.00 97.81 88 ASP A C 1
ATOM 695 O O . ASP A 1 88 ? -7.117 -10.601 27.583 1.00 97.81 88 ASP A O 1
ATOM 699 N N . ARG A 1 89 ? -8.022 -10.966 25.570 1.00 97.69 89 ARG A N 1
ATOM 700 C CA . ARG A 1 89 ? -9.036 -11.919 26.061 1.00 97.69 89 ARG A CA 1
ATOM 701 C C . ARG A 1 89 ? -8.429 -13.206 26.625 1.00 97.69 89 ARG A C 1
ATOM 703 O O . ARG A 1 89 ? -8.887 -13.658 27.675 1.00 97.69 89 ARG A O 1
ATOM 710 N N . ILE A 1 90 ? -7.390 -13.765 25.998 1.00 94.38 90 ILE A N 1
ATOM 711 C CA . ILE A 1 90 ? -6.629 -14.905 26.546 1.00 94.38 90 ILE A CA 1
ATOM 712 C C . ILE A 1 90 ? -6.040 -14.528 27.913 1.00 94.38 90 ILE A C 1
ATOM 714 O O . ILE A 1 90 ? -6.267 -15.237 28.892 1.00 94.38 90 ILE A O 1
ATOM 718 N N . LYS A 1 91 ? -5.391 -13.363 28.033 1.00 94.19 91 LYS A N 1
ATOM 719 C CA . LYS A 1 91 ? -4.829 -12.864 29.301 1.00 94.19 91 LYS A CA 1
ATOM 720 C C . LYS A 1 91 ? -5.883 -12.697 30.405 1.00 94.19 91 LYS A C 1
ATOM 722 O O . LYS A 1 91 ? -5.649 -13.096 31.549 1.00 94.19 91 LYS A O 1
ATOM 727 N N . ILE A 1 92 ? -7.069 -12.179 30.074 1.00 95.44 92 ILE A N 1
ATOM 728 C CA . ILE A 1 92 ? -8.216 -12.077 30.996 1.00 95.44 92 ILE A CA 1
ATOM 729 C C . ILE A 1 92 ? -8.673 -13.462 31.479 1.00 95.44 92 ILE A C 1
ATOM 731 O O . ILE A 1 92 ? -8.936 -13.644 32.671 1.00 95.44 92 ILE A O 1
ATOM 735 N N . LEU A 1 93 ? -8.779 -14.443 30.581 1.00 92.88 93 LEU A N 1
ATOM 736 C CA . LEU A 1 93 ? -9.206 -15.804 30.919 1.00 92.88 93 LEU A CA 1
ATOM 737 C C . LEU A 1 93 ? -8.146 -16.552 31.745 1.00 92.88 93 LEU A C 1
ATOM 739 O O . LEU A 1 93 ? -8.479 -17.135 32.779 1.00 92.88 93 LEU A O 1
ATOM 743 N N . ASN A 1 94 ? -6.870 -16.449 31.375 1.00 89.38 94 ASN A N 1
ATOM 744 C CA . ASN A 1 94 ? -5.760 -17.074 32.094 1.00 89.38 94 ASN A CA 1
ATOM 745 C C . ASN A 1 94 ? -5.622 -16.505 33.510 1.00 89.38 94 ASN A C 1
ATOM 747 O O . ASN A 1 94 ? -5.492 -17.262 34.476 1.00 89.38 94 ASN A O 1
ATOM 751 N N . LYS A 1 95 ? -5.796 -15.191 33.691 1.00 89.25 95 LYS A N 1
ATOM 752 C CA . LYS A 1 95 ? -5.829 -14.595 35.032 1.00 89.25 95 LYS A CA 1
ATOM 753 C C . LYS A 1 95 ? -7.026 -15.061 35.868 1.00 89.25 95 LYS A C 1
ATOM 755 O O . LYS A 1 95 ? -6.859 -15.268 37.069 1.00 89.25 95 LYS A O 1
ATOM 760 N N . LYS A 1 96 ? -8.202 -15.282 35.261 1.00 91.12 96 LYS A N 1
ATOM 761 C CA . LYS A 1 96 ? -9.375 -15.885 35.935 1.00 91.12 96 LYS A CA 1
ATOM 762 C C . LYS A 1 96 ? -9.117 -17.337 36.369 1.00 91.12 96 LYS A C 1
ATOM 764 O O . LYS A 1 96 ? -9.665 -17.752 37.385 1.00 91.12 96 LYS A O 1
ATOM 769 N N . ARG A 1 97 ? -8.253 -18.080 35.661 1.00 87.69 97 ARG A N 1
ATOM 770 C CA . ARG A 1 97 ? -7.735 -19.402 36.077 1.00 87.69 97 ARG A CA 1
ATOM 771 C C . ARG A 1 97 ? -6.582 -19.335 37.095 1.00 87.69 97 ARG A C 1
ATOM 773 O O . ARG A 1 97 ? -6.128 -20.370 37.565 1.00 87.69 97 ARG A O 1
ATOM 780 N N . GLY A 1 98 ? -6.109 -18.140 37.457 1.00 85.00 98 GLY A N 1
ATOM 781 C CA . GLY A 1 98 ? -4.998 -17.946 38.396 1.00 85.00 98 GLY A CA 1
ATOM 782 C C . GLY A 1 98 ? -3.598 -18.069 37.783 1.00 85.00 98 GLY A C 1
ATOM 783 O O . GLY A 1 98 ? -2.620 -18.044 38.525 1.00 85.00 98 GLY A O 1
ATOM 784 N N . TYR A 1 99 ? -3.479 -18.164 36.455 1.00 80.94 99 TYR A N 1
ATOM 785 C CA . TYR A 1 99 ? -2.194 -18.236 35.756 1.00 80.94 99 TYR A CA 1
ATOM 786 C C . TYR A 1 99 ? -1.374 -16.943 35.921 1.00 80.94 99 TYR A C 1
ATOM 788 O O . TYR A 1 99 ? -1.915 -15.831 35.955 1.00 80.94 99 TYR A O 1
ATOM 796 N N . THR A 1 100 ? -0.051 -17.099 36.021 1.00 77.06 100 THR A N 1
ATOM 797 C CA . THR A 1 100 ? 0.924 -16.006 36.209 1.00 77.06 100 THR A CA 1
ATOM 798 C C . THR A 1 100 ? 2.192 -16.184 35.361 1.00 77.06 100 THR A C 1
ATOM 800 O O . THR A 1 100 ? 3.259 -15.713 35.754 1.00 77.06 100 THR A O 1
ATOM 803 N N . GLY A 1 101 ? 2.107 -16.927 34.254 1.00 73.31 101 GLY A N 1
ATOM 804 C CA . GLY A 1 101 ? 3.207 -17.082 33.298 1.00 73.31 101 GLY A CA 1
ATOM 805 C C . GLY A 1 101 ? 3.279 -15.928 32.293 1.00 73.31 101 GLY A C 1
ATOM 806 O O . GLY A 1 101 ? 2.878 -14.805 32.594 1.00 73.31 101 GLY A O 1
ATOM 807 N N . ALA A 1 102 ? 3.802 -16.206 31.098 1.00 79.06 102 ALA A N 1
ATOM 808 C CA . ALA A 1 102 ? 3.931 -15.214 30.031 1.00 79.06 102 ALA A CA 1
ATOM 809 C C . ALA A 1 102 ? 2.579 -14.861 29.383 1.00 79.06 102 ALA A C 1
ATOM 811 O O . ALA A 1 102 ? 1.695 -15.712 29.278 1.00 79.06 102 ALA A O 1
ATOM 812 N N . ASP A 1 103 ? 2.453 -13.620 28.908 1.00 86.25 103 ASP A N 1
ATOM 813 C CA . ASP A 1 103 ? 1.353 -13.204 28.036 1.00 86.25 103 ASP A CA 1
ATOM 814 C C . ASP A 1 103 ? 1.505 -13.870 26.654 1.00 86.25 103 ASP A C 1
ATOM 816 O O . ASP A 1 103 ? 2.592 -13.851 26.076 1.00 86.25 103 ASP A O 1
ATOM 820 N N . VAL A 1 104 ? 0.417 -14.416 26.106 1.00 87.75 104 VAL A N 1
ATOM 821 C CA . VAL A 1 104 ? 0.382 -15.022 24.762 1.00 87.75 104 VAL A CA 1
ATOM 822 C C . VAL A 1 104 ? 0.426 -13.936 23.687 1.00 87.75 104 VAL A C 1
ATOM 824 O O . VAL A 1 104 ? -0.386 -13.013 23.732 1.00 87.75 104 VAL A O 1
ATOM 827 N N . MET A 1 105 ? 1.313 -14.051 22.692 1.00 90.38 105 MET A N 1
ATOM 828 C CA . MET A 1 105 ? 1.305 -13.183 21.505 1.00 90.38 105 MET A CA 1
ATOM 829 C C . MET A 1 105 ? 0.850 -14.003 20.300 1.00 90.38 105 MET A C 1
ATOM 831 O O . MET A 1 105 ? 1.525 -14.949 19.927 1.00 90.38 105 MET A O 1
ATOM 835 N N . LEU A 1 106 ? -0.274 -13.676 19.662 1.00 93.31 106 LEU A N 1
ATOM 836 C CA . LEU A 1 106 ? -0.772 -14.490 18.540 1.00 93.31 106 LEU A CA 1
ATOM 837 C C . LEU A 1 106 ? -0.035 -14.198 17.223 1.00 93.31 106 LEU A C 1
ATOM 839 O O . LEU A 1 106 ? 0.140 -13.031 16.865 1.00 93.31 106 LEU A O 1
ATOM 843 N N . GLY A 1 107 ? 0.323 -15.263 16.494 1.00 93.88 107 GLY A N 1
ATOM 844 C CA . GLY A 1 107 ? 1.143 -15.241 15.278 1.00 93.88 107 GLY A CA 1
ATOM 845 C C . GLY A 1 107 ? 0.544 -14.462 14.106 1.00 93.88 107 GLY A C 1
ATOM 846 O O . GLY A 1 107 ? -0.197 -15.009 13.282 1.00 93.88 107 GLY A O 1
ATOM 847 N N . ARG A 1 108 ? 0.922 -13.186 13.993 1.00 94.94 108 ARG A N 1
ATOM 848 C CA . ARG A 1 108 ? 0.433 -12.239 12.976 1.00 94.94 108 ARG A CA 1
ATOM 849 C C . ARG A 1 108 ? 0.898 -12.621 11.577 1.00 94.94 108 ARG A C 1
ATOM 851 O O . ARG A 1 108 ? 0.096 -12.617 10.643 1.00 94.94 108 ARG A O 1
ATOM 858 N N . GLN A 1 109 ? 2.167 -13.004 11.426 1.00 93.50 109 GLN A N 1
ATOM 859 C CA . GLN A 1 109 ? 2.701 -13.429 10.129 1.00 93.50 109 GLN A CA 1
ATOM 860 C C . GLN A 1 109 ? 2.147 -14.796 9.703 1.00 93.50 109 GLN A C 1
ATOM 862 O O . GLN A 1 109 ? 1.861 -14.985 8.524 1.00 93.50 109 GLN A O 1
ATOM 867 N N . SER A 1 110 ? 1.919 -15.722 10.642 1.00 91.62 110 SER A N 1
ATOM 868 C CA . SER A 1 110 ? 1.282 -17.021 10.371 1.00 91.62 110 SER A CA 1
ATOM 869 C C . SER A 1 110 ? -0.133 -16.862 9.806 1.00 91.62 110 SER A C 1
ATOM 871 O O . SER A 1 110 ? -0.487 -17.543 8.842 1.00 91.62 110 SER A O 1
ATOM 873 N N . PHE A 1 111 ? -0.921 -15.925 10.351 1.00 93.00 111 PHE A N 1
ATOM 874 C CA . PHE A 1 111 ? -2.226 -15.573 9.790 1.00 93.00 111 PHE A CA 1
ATOM 875 C C . PHE A 1 111 ? -2.095 -14.969 8.382 1.00 93.00 111 PHE A C 1
ATOM 877 O O . PHE A 1 111 ? -2.695 -15.491 7.445 1.00 93.00 111 PHE A O 1
ATOM 884 N N . LEU A 1 112 ? -1.298 -13.902 8.217 1.00 91.88 112 LEU A N 1
ATOM 885 C CA . LEU A 1 112 ? -1.177 -13.182 6.936 1.00 91.88 112 LEU A CA 1
ATOM 886 C C . LEU A 1 112 ? -0.632 -14.060 5.808 1.00 91.88 112 LEU A C 1
ATOM 888 O O . LEU A 1 112 ? -1.017 -13.889 4.655 1.00 91.88 112 LEU A O 1
ATOM 892 N N . ASN A 1 113 ? 0.218 -15.029 6.148 1.00 87.12 113 ASN A N 1
ATOM 893 C CA . ASN A 1 113 ? 0.602 -16.087 5.233 1.00 87.12 113 ASN A CA 1
ATOM 894 C C . ASN A 1 113 ? -0.610 -16.976 4.917 1.00 87.12 113 ASN A C 1
ATOM 896 O O . ASN A 1 113 ? -1.084 -17.004 3.789 1.00 87.12 113 ASN A O 1
ATOM 900 N N . CYS A 1 114 ? -1.110 -17.745 5.883 1.00 84.62 114 CYS A N 1
ATOM 901 C CA . CYS A 1 114 ? -1.978 -18.869 5.549 1.00 84.62 114 CYS A CA 1
ATOM 902 C C . CYS A 1 114 ? -3.407 -18.481 5.153 1.00 84.62 114 CYS A C 1
ATOM 904 O O . CYS A 1 114 ? -4.013 -19.175 4.335 1.00 84.62 114 CYS A O 1
ATOM 906 N N . ALA A 1 115 ? -3.967 -17.407 5.711 1.00 87.00 115 ALA A N 1
ATOM 907 C CA . ALA A 1 115 ? -5.386 -17.098 5.567 1.00 87.00 115 ALA A CA 1
ATOM 908 C C . ALA A 1 115 ? -5.842 -16.886 4.102 1.00 87.00 115 ALA A C 1
ATOM 910 O O . ALA A 1 115 ? -6.852 -17.498 3.731 1.00 87.00 115 ALA A O 1
ATOM 911 N N . PRO A 1 116 ? -5.106 -16.156 3.231 1.00 84.31 116 PRO A N 1
ATOM 912 C CA . PRO A 1 116 ? -5.460 -16.019 1.816 1.00 84.31 116 PRO A CA 1
ATOM 913 C C . PRO A 1 116 ? -5.642 -17.351 1.078 1.00 84.31 116 PRO A C 1
ATOM 915 O O . PRO A 1 116 ? -6.596 -17.495 0.314 1.00 84.31 116 PRO A O 1
ATOM 918 N N . GLY A 1 117 ? -4.798 -18.353 1.355 1.00 76.94 117 GLY A N 1
ATOM 919 C CA . GLY A 1 117 ? -4.924 -19.701 0.781 1.00 76.94 117 GLY A CA 1
ATOM 920 C C . GLY A 1 117 ? -6.198 -20.444 1.208 1.00 76.94 117 GLY A C 1
ATOM 921 O O . GLY A 1 117 ? -6.732 -21.263 0.466 1.00 76.94 117 GLY A O 1
ATOM 922 N N . HIS A 1 118 ? -6.741 -20.098 2.378 1.00 76.88 118 HIS A N 1
ATOM 923 C CA . HIS A 1 118 ? -7.992 -20.637 2.916 1.00 76.88 118 HIS A CA 1
ATOM 924 C C . HIS A 1 118 ? -9.236 -19.807 2.566 1.00 76.88 118 HIS A C 1
ATOM 926 O O . HIS A 1 118 ? -10.312 -20.079 3.098 1.00 76.88 118 HIS A O 1
ATOM 932 N N . GLY A 1 119 ? -9.116 -18.795 1.701 1.00 78.81 119 GLY A N 1
ATOM 933 C CA . GLY A 1 119 ? -10.235 -17.913 1.367 1.00 78.81 119 GLY A CA 1
ATOM 934 C C . GLY A 1 119 ? -10.578 -16.897 2.463 1.00 78.81 119 GLY A C 1
ATOM 935 O O . GLY A 1 119 ? -11.659 -16.311 2.426 1.00 78.81 119 GLY A O 1
ATOM 936 N N . LEU A 1 120 ? -9.648 -16.586 3.377 1.00 82.69 120 LEU A N 1
ATOM 937 C CA . LEU A 1 120 ? -9.817 -15.603 4.462 1.00 82.69 120 LEU A CA 1
ATOM 938 C C . LEU A 1 120 ? -8.802 -14.445 4.321 1.00 82.69 120 LEU A C 1
ATOM 940 O O . LEU A 1 120 ? -7.602 -14.680 4.349 1.00 82.69 120 LEU A O 1
ATOM 944 N N . SER A 1 121 ? -9.254 -13.194 4.159 1.00 86.06 121 SER A N 1
ATOM 945 C CA . SER A 1 121 ? -8.430 -12.003 3.821 1.00 86.06 121 SER A CA 1
ATOM 946 C C . SER A 1 121 ? -7.598 -12.039 2.511 1.00 86.06 121 SER A C 1
ATOM 948 O O . SER A 1 121 ? -7.373 -13.095 1.915 1.00 86.06 121 SER A O 1
ATOM 950 N N . ASP A 1 122 ? -7.126 -10.863 2.077 1.00 83.81 122 ASP A N 1
ATOM 951 C CA . ASP A 1 122 ? -6.141 -10.632 0.998 1.00 83.81 122 ASP A CA 1
ATOM 952 C C . ASP A 1 122 ? -4.725 -10.354 1.578 1.00 83.81 122 ASP A C 1
ATOM 954 O O . ASP A 1 122 ? -3.884 -9.744 0.919 1.00 83.81 122 ASP A O 1
ATOM 958 N N . GLY A 1 123 ? -4.449 -10.743 2.832 1.00 86.81 123 GLY A N 1
ATOM 959 C CA . GLY A 1 123 ? -3.157 -10.501 3.489 1.00 86.81 123 GLY A CA 1
ATOM 960 C C . GLY A 1 123 ? -2.906 -9.011 3.762 1.00 86.81 123 GLY A C 1
ATOM 961 O O . GLY A 1 123 ? -3.773 -8.318 4.293 1.00 86.81 123 GLY A O 1
ATOM 962 N N . CYS A 1 124 ? -1.740 -8.487 3.383 1.00 86.88 124 CYS A N 1
ATOM 963 C CA . CYS A 1 124 ? -1.430 -7.054 3.387 1.00 86.88 124 CYS A CA 1
ATOM 964 C C . CYS A 1 124 ? -2.238 -6.252 2.350 1.00 86.88 124 CYS A C 1
ATOM 966 O O . CYS A 1 124 ? -2.169 -5.021 2.376 1.00 86.88 124 CYS A O 1
ATOM 968 N N . GLY A 1 125 ? -3.000 -6.907 1.462 1.00 81.12 125 GLY A N 1
ATOM 969 C CA . GLY A 1 125 ? -4.066 -6.262 0.692 1.00 81.12 125 GLY A CA 1
ATOM 970 C C . GLY A 1 125 ? -5.224 -5.782 1.577 1.00 81.12 125 GLY A C 1
ATOM 971 O O . GLY A 1 125 ? -5.816 -4.744 1.288 1.00 81.12 125 GLY A O 1
ATOM 972 N N . GLY A 1 126 ? -5.485 -6.482 2.687 1.00 84.81 126 GLY A N 1
ATOM 973 C CA . GLY A 1 126 ? -6.520 -6.170 3.672 1.00 84.81 126 GLY A CA 1
ATOM 974 C C . GLY A 1 126 ? -7.439 -7.355 3.986 1.00 84.81 126 GLY A C 1
ATOM 975 O O . GLY A 1 126 ? -7.206 -8.484 3.553 1.00 84.81 126 GLY A O 1
ATOM 976 N N . GLY A 1 127 ? -8.491 -7.116 4.768 1.00 88.69 127 GLY A N 1
ATOM 977 C CA . GLY A 1 127 ? -9.408 -8.150 5.253 1.00 88.69 127 GLY A CA 1
ATOM 978 C C . GLY A 1 127 ? -10.406 -7.593 6.264 1.00 88.69 127 GLY A C 1
ATOM 979 O O . GLY A 1 127 ? -10.617 -6.384 6.318 1.00 88.69 127 GLY A O 1
ATOM 980 N N . GLU A 1 128 ? -11.004 -8.471 7.068 1.00 89.38 128 GLU A N 1
ATOM 981 C CA . GLU A 1 128 ? -11.864 -8.101 8.200 1.00 89.38 128 GLU A CA 1
ATOM 982 C C . GLU A 1 128 ? -11.478 -8.860 9.475 1.00 89.38 128 GLU A C 1
ATOM 984 O O . GLU A 1 128 ? -11.019 -10.001 9.414 1.00 89.38 128 GLU A O 1
ATOM 989 N N . ALA A 1 129 ? -11.766 -8.294 10.653 1.00 93.62 129 ALA A N 1
ATOM 990 C CA . ALA A 1 129 ? -11.591 -8.991 11.933 1.00 93.62 129 ALA A CA 1
ATOM 991 C C . ALA A 1 129 ? -12.310 -10.359 11.987 1.00 93.62 129 ALA A C 1
ATOM 993 O O . ALA A 1 129 ? -11.829 -11.305 12.615 1.00 93.62 129 ALA A O 1
ATOM 994 N N . SER A 1 130 ? -13.433 -10.495 11.269 1.00 92.00 130 SER A N 1
ATOM 995 C CA . SER A 1 130 ? -14.171 -11.758 11.162 1.00 92.00 130 SER A CA 1
ATOM 996 C C . SER A 1 130 ? -13.414 -12.862 10.401 1.00 92.00 130 SER A C 1
ATOM 998 O O . SER A 1 130 ? -13.569 -14.029 10.757 1.00 92.00 130 SER A O 1
ATOM 1000 N N . ASP A 1 131 ? -12.528 -12.524 9.452 1.00 93.31 131 ASP A N 1
ATOM 1001 C CA . ASP A 1 131 ? -11.648 -13.498 8.777 1.00 93.31 131 ASP A CA 1
ATOM 1002 C C . ASP A 1 131 ? -10.660 -14.134 9.764 1.00 93.31 131 ASP A C 1
ATOM 1004 O O . ASP A 1 131 ? -10.361 -15.327 9.698 1.00 93.31 131 ASP A O 1
ATOM 1008 N N . VAL A 1 132 ? -10.158 -13.321 10.696 1.00 96.50 132 VAL A N 1
ATOM 1009 C CA . VAL A 1 132 ? -9.162 -13.711 11.698 1.00 96.50 132 VAL A CA 1
ATOM 1010 C C . VAL A 1 132 ? -9.776 -14.664 12.714 1.00 96.50 132 VAL A C 1
ATOM 1012 O O . VAL A 1 132 ? -9.210 -15.719 13.000 1.00 96.50 132 VAL A O 1
ATOM 1015 N N . TYR A 1 133 ? -10.966 -14.339 13.216 1.00 97.06 133 TYR A N 1
ATOM 1016 C CA . TYR A 1 133 ? -11.673 -15.200 14.160 1.00 97.06 133 TYR A CA 1
ATOM 1017 C C . TYR A 1 133 ? -12.184 -16.493 13.514 1.00 97.06 133 TYR A C 1
ATOM 1019 O O . TYR A 1 133 ? -12.141 -17.543 14.153 1.00 97.06 133 TYR A O 1
ATOM 1027 N N . GLU A 1 134 ? -12.577 -16.463 12.237 1.00 92.69 134 GLU A N 1
ATOM 1028 C CA . GLU A 1 134 ? -12.903 -17.676 11.485 1.00 92.69 134 GLU A CA 1
ATOM 1029 C C . GLU A 1 134 ? -11.679 -18.582 11.284 1.00 92.69 134 GLU A C 1
ATOM 1031 O O . GLU A 1 134 ? -11.771 -19.802 11.457 1.00 92.69 134 GLU A O 1
ATOM 1036 N N . PHE A 1 135 ? -10.514 -17.996 10.988 1.00 90.69 135 PHE A N 1
ATOM 1037 C CA . PHE A 1 135 ? -9.254 -18.732 10.894 1.00 90.69 135 PHE A CA 1
ATOM 1038 C C . PHE A 1 135 ? -8.876 -19.358 12.245 1.00 90.69 135 PHE A C 1
ATOM 1040 O O . PHE A 1 135 ? -8.561 -20.548 12.309 1.00 90.69 135 PHE A O 1
ATOM 1047 N N . MET A 1 136 ? -8.981 -18.597 13.341 1.00 93.31 136 MET A N 1
ATOM 1048 C CA . MET A 1 136 ? -8.775 -19.112 14.699 1.00 93.31 136 MET A CA 1
ATOM 1049 C C . MET A 1 136 ? -9.777 -20.215 15.068 1.00 93.31 136 MET A C 1
ATOM 1051 O O . MET A 1 136 ? -9.411 -21.151 15.770 1.00 93.31 136 MET A O 1
ATOM 1055 N N . HIS A 1 137 ? -11.029 -20.143 14.615 1.00 88.38 137 HIS A N 1
ATOM 1056 C CA . HIS A 1 137 ? -12.029 -21.179 14.887 1.00 88.38 137 HIS A CA 1
ATOM 1057 C C . HIS A 1 137 ? -11.681 -22.492 14.173 1.00 88.38 137 HIS A C 1
ATOM 1059 O O . HIS A 1 137 ? -11.566 -23.546 14.802 1.00 88.38 137 HIS A O 1
ATOM 1065 N N . LYS A 1 138 ? -11.452 -22.419 12.856 1.00 83.31 138 LYS A N 1
ATOM 1066 C CA . LYS A 1 138 ? -11.183 -23.586 12.005 1.00 83.31 138 LYS A CA 1
ATOM 1067 C C . LYS A 1 138 ? -9.797 -24.183 12.277 1.00 83.31 138 LYS A C 1
ATOM 1069 O O . LYS A 1 138 ? -9.674 -25.353 12.642 1.00 83.31 138 LYS A O 1
ATOM 1074 N N . TYR A 1 139 ? -8.747 -23.380 12.137 1.00 83.06 139 TYR A N 1
ATOM 1075 C CA . TYR A 1 139 ? -7.358 -23.851 12.093 1.00 83.06 139 TYR A CA 1
ATOM 1076 C C . TYR A 1 139 ? -6.596 -23.604 13.405 1.00 83.06 139 TYR A C 1
ATOM 1078 O O . TYR A 1 139 ? -5.747 -24.422 13.777 1.00 83.06 139 TYR A O 1
ATOM 1086 N N . GLY A 1 140 ? -6.957 -22.536 14.124 1.00 87.38 140 GLY A N 1
ATOM 1087 C CA . GLY A 1 140 ? -6.189 -21.986 15.245 1.00 87.38 140 GLY A CA 1
ATOM 1088 C C . GLY A 1 140 ? -5.027 -21.108 14.764 1.00 87.38 140 GLY A C 1
ATOM 1089 O O . GLY A 1 140 ? -4.752 -21.040 13.568 1.00 87.38 140 GLY A O 1
ATOM 1090 N N . LEU A 1 141 ? -4.342 -20.432 15.689 1.00 90.50 141 LEU A N 1
ATOM 1091 C CA . LEU A 1 141 ? -3.095 -19.704 15.414 1.00 90.50 141 LEU A CA 1
ATOM 1092 C C . LEU A 1 141 ? -2.003 -20.056 16.431 1.00 90.50 141 LEU A C 1
ATOM 1094 O O . LEU A 1 141 ? -2.327 -20.352 17.582 1.00 90.50 141 LEU A O 1
ATOM 1098 N N . PRO A 1 142 ? -0.719 -20.044 16.030 1.00 89.25 142 PRO A N 1
ATOM 1099 C CA . PRO A 1 142 ? 0.389 -20.276 16.943 1.00 89.25 142 PRO A CA 1
ATOM 1100 C C . PRO A 1 142 ? 0.720 -19.012 17.751 1.00 89.25 142 PRO A C 1
ATOM 1102 O O . PRO A 1 142 ? 0.131 -17.947 17.546 1.00 89.25 142 PRO A O 1
ATOM 1105 N N . ASP A 1 143 ? 1.705 -19.125 18.640 1.00 90.06 143 ASP A N 1
ATOM 1106 C CA . ASP A 1 143 ? 2.385 -17.962 19.212 1.00 90.06 143 ASP A CA 1
ATOM 1107 C C . ASP A 1 143 ? 3.273 -17.259 18.156 1.00 90.06 143 ASP A C 1
ATOM 1109 O O . ASP A 1 143 ? 3.778 -17.893 17.232 1.00 90.06 143 ASP A O 1
ATOM 1113 N N . GLU A 1 144 ? 3.485 -15.953 18.292 1.00 92.44 144 GLU A N 1
ATOM 1114 C CA . GLU A 1 144 ? 4.300 -15.097 17.417 1.00 92.44 144 GLU A CA 1
ATOM 1115 C C . GLU A 1 144 ? 5.752 -15.584 17.270 1.00 92.44 144 GLU A C 1
ATOM 1117 O O . GLU A 1 144 ? 6.365 -15.399 16.217 1.00 92.44 144 GLU A O 1
ATOM 1122 N N . SER A 1 145 ? 6.292 -16.288 18.269 1.00 87.75 145 SER A N 1
ATOM 1123 C CA . SER A 1 145 ? 7.604 -16.946 18.180 1.00 87.75 145 SER A CA 1
ATOM 1124 C C . SER A 1 145 ? 7.720 -17.976 17.044 1.00 87.75 145 SER A C 1
ATOM 1126 O O . SER A 1 145 ? 8.837 -18.280 16.627 1.00 87.75 145 SER A O 1
ATOM 1128 N N . CYS A 1 146 ? 6.603 -18.472 16.494 1.00 88.19 146 CYS A N 1
ATOM 1129 C CA . CYS A 1 146 ? 6.597 -19.347 15.318 1.00 88.19 146 CYS A CA 1
ATOM 1130 C C . CYS A 1 146 ? 7.018 -18.656 14.016 1.00 88.19 146 CYS A C 1
ATOM 1132 O O . CYS A 1 146 ? 7.634 -19.303 13.169 1.00 88.19 146 CYS A O 1
ATOM 1134 N N . LEU A 1 147 ? 6.625 -17.392 13.829 1.00 89.31 147 LEU A N 1
ATOM 1135 C CA . LEU A 1 147 ? 6.953 -16.537 12.685 1.00 89.31 147 LEU A CA 1
ATOM 1136 C C . LEU A 1 147 ? 6.732 -15.066 13.095 1.00 89.31 147 LEU A C 1
ATOM 1138 O O . LEU A 1 147 ? 5.596 -14.588 13.022 1.00 89.31 147 LEU A O 1
ATOM 1142 N N . PRO A 1 148 ? 7.791 -14.335 13.488 1.00 92.00 148 PRO A N 1
ATOM 1143 C CA . PRO A 1 148 ? 7.683 -12.922 13.838 1.00 92.00 148 PRO A CA 1
ATOM 1144 C C . PRO A 1 148 ? 7.161 -12.057 12.684 1.00 92.00 148 PRO A C 1
ATOM 1146 O O . PRO A 1 148 ? 7.487 -12.288 11.515 1.00 92.00 148 PRO A O 1
ATOM 1149 N N . TYR A 1 149 ? 6.383 -11.028 13.019 1.00 93.94 149 TYR A N 1
ATOM 1150 C CA . TYR A 1 149 ? 5.799 -10.094 12.065 1.00 93.94 149 TYR A CA 1
ATOM 1151 C C . TYR A 1 149 ? 6.848 -9.405 11.184 1.00 93.94 149 TYR A C 1
ATOM 1153 O O . TYR A 1 149 ? 7.742 -8.706 11.663 1.00 93.94 149 TYR A O 1
ATOM 1161 N N . ASN A 1 150 ? 6.695 -9.576 9.870 1.00 91.62 150 ASN A N 1
ATOM 1162 C CA . ASN A 1 150 ? 7.617 -9.087 8.848 1.00 91.62 150 ASN A CA 1
ATOM 1163 C C . ASN A 1 150 ? 6.905 -8.223 7.785 1.00 91.62 150 ASN A C 1
ATOM 1165 O O . ASN A 1 150 ? 7.468 -7.957 6.725 1.00 91.62 150 ASN A O 1
ATOM 1169 N N . ALA A 1 151 ? 5.653 -7.811 8.032 1.00 90.25 151 ALA A N 1
ATOM 1170 C CA . ALA A 1 151 ? 4.848 -6.964 7.143 1.00 90.25 151 ALA A CA 1
ATOM 1171 C C . ALA A 1 151 ? 4.863 -7.405 5.661 1.00 90.25 151 ALA A C 1
ATOM 1173 O O . ALA A 1 151 ? 5.029 -6.590 4.750 1.00 90.25 151 ALA A O 1
ATOM 1174 N N . THR A 1 152 ? 4.753 -8.711 5.406 1.00 83.69 152 THR A N 1
ATOM 1175 C CA . THR A 1 152 ? 4.901 -9.304 4.065 1.00 83.69 152 THR A CA 1
ATOM 1176 C C . THR A 1 152 ? 3.747 -10.228 3.703 1.00 83.69 152 THR A C 1
ATOM 1178 O O . THR A 1 152 ? 3.346 -11.067 4.502 1.00 83.69 152 THR A O 1
ATOM 1181 N N . ASP A 1 153 ? 3.303 -10.152 2.448 1.00 67.69 153 ASP A N 1
ATOM 1182 C CA . ASP A 1 153 ? 2.571 -11.241 1.802 1.00 67.69 153 ASP A CA 1
ATOM 1183 C C . ASP A 1 153 ? 3.577 -12.266 1.279 1.00 67.69 153 ASP A C 1
ATOM 1185 O O . ASP A 1 153 ? 4.165 -12.100 0.206 1.00 67.69 153 ASP A O 1
ATOM 1189 N N . HIS A 1 154 ? 3.803 -13.348 2.022 1.00 57.53 154 HIS A N 1
ATOM 1190 C CA . HIS A 1 154 ? 4.554 -14.483 1.492 1.00 57.53 154 HIS A CA 1
ATOM 1191 C C . HIS A 1 154 ? 3.660 -15.316 0.571 1.00 57.53 154 HIS A C 1
ATOM 1193 O O . HIS A 1 154 ? 3.178 -16.369 0.974 1.00 57.53 154 HIS A O 1
ATOM 1199 N N . THR A 1 155 ? 3.469 -14.868 -0.675 1.00 51.69 155 THR A N 1
ATOM 1200 C CA . THR A 1 155 ? 2.643 -15.506 -1.722 1.00 51.69 155 THR A CA 1
ATOM 1201 C C . THR A 1 155 ? 3.202 -16.858 -2.209 1.00 51.69 155 THR A C 1
ATOM 1203 O O . THR A 1 155 ? 3.510 -17.036 -3.386 1.00 51.69 155 THR A O 1
ATOM 1206 N N . LYS A 1 156 ? 3.347 -17.827 -1.299 1.00 49.97 156 LYS A N 1
ATOM 1207 C CA . LYS A 1 156 ? 3.823 -19.198 -1.556 1.00 49.97 156 LYS A CA 1
ATOM 1208 C C . LYS A 1 156 ? 2.690 -20.137 -2.018 1.00 49.97 156 LYS A C 1
ATOM 1210 O O . LYS A 1 156 ? 2.943 -21.160 -2.642 1.00 49.97 156 LYS A O 1
ATOM 1215 N N . PHE A 1 157 ? 1.433 -19.770 -1.765 1.00 49.94 157 PHE A N 1
ATOM 1216 C CA . PHE A 1 157 ? 0.218 -20.564 -2.041 1.00 49.94 157 PHE A CA 1
ATOM 1217 C C . PHE A 1 157 ? -0.001 -20.956 -3.514 1.00 49.94 157 PHE A C 1
ATOM 121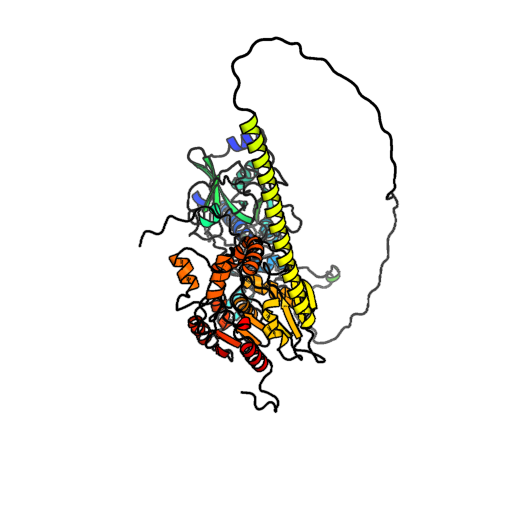9 O O . PHE A 1 157 ? -0.451 -22.081 -3.740 1.00 49.94 157 PHE A O 1
ATOM 1226 N N . PRO A 1 158 ? 0.344 -20.125 -4.526 1.00 47.03 158 PRO A N 1
ATOM 1227 C CA . PRO A 1 158 ? 0.212 -20.516 -5.934 1.00 47.03 158 PRO A CA 1
ATOM 1228 C C . PRO A 1 158 ? 1.046 -21.749 -6.307 1.00 47.03 158 PRO A C 1
ATOM 1230 O O . PRO A 1 158 ? 0.672 -22.489 -7.209 1.00 47.03 158 PRO A O 1
ATOM 1233 N N . GLN A 1 159 ? 2.155 -21.989 -5.601 1.00 46.50 159 GLN A N 1
ATOM 1234 C CA . GLN A 1 159 ? 3.042 -23.137 -5.824 1.00 46.50 159 GLN A CA 1
ATOM 1235 C C . GLN A 1 159 ? 2.548 -24.408 -5.106 1.00 46.50 159 GLN A C 1
ATOM 1237 O O . GLN A 1 159 ? 2.948 -25.509 -5.467 1.00 46.50 159 GLN A O 1
ATOM 1242 N N . ASN A 1 160 ? 1.632 -24.260 -4.140 1.00 50.06 160 ASN A N 1
ATOM 1243 C CA . ASN A 1 160 ? 1.158 -25.317 -3.240 1.00 50.06 160 ASN A CA 1
ATOM 1244 C C . ASN A 1 160 ? -0.350 -25.609 -3.396 1.00 50.06 160 ASN A C 1
ATOM 1246 O O . ASN A 1 160 ? -1.019 -25.982 -2.429 1.00 50.06 160 ASN A O 1
ATOM 1250 N N . ASN A 1 161 ? -0.914 -25.414 -4.594 1.00 54.44 161 ASN A N 1
ATOM 1251 C CA . ASN A 1 161 ? -2.337 -25.650 -4.886 1.00 54.44 161 ASN A CA 1
ATOM 1252 C C . ASN A 1 161 ? -3.297 -24.921 -3.910 1.00 54.44 161 ASN A C 1
ATOM 1254 O O . ASN A 1 161 ? -4.291 -25.482 -3.455 1.00 54.44 161 ASN A O 1
ATOM 1258 N N . GLY A 1 162 ? -2.950 -23.689 -3.517 1.00 53.53 162 GLY A N 1
ATOM 1259 C CA . GLY A 1 162 ? -3.701 -22.879 -2.548 1.00 53.53 162 GLY A CA 1
ATOM 1260 C C . GLY A 1 162 ? -3.419 -23.190 -1.072 1.00 53.53 162 GLY A C 1
ATOM 1261 O O . GLY A 1 162 ? -3.783 -22.396 -0.211 1.00 53.53 162 GLY A O 1
ATOM 1262 N N . THR A 1 163 ? -2.733 -24.288 -0.744 1.00 58.25 163 THR A N 1
ATOM 1263 C CA . THR A 1 163 ? -2.454 -24.662 0.654 1.00 58.25 163 THR A CA 1
ATOM 1264 C C . THR A 1 163 ? -1.293 -23.863 1.259 1.00 58.25 163 THR A C 1
ATOM 1266 O O . THR A 1 163 ? -0.336 -23.493 0.570 1.00 58.25 163 THR A O 1
ATOM 1269 N N . CYS A 1 164 ? -1.355 -23.584 2.566 1.00 72.25 164 CYS A N 1
ATOM 1270 C CA . CYS A 1 164 ? -0.256 -22.917 3.261 1.00 72.25 164 CYS A CA 1
ATOM 1271 C C . CYS A 1 164 ? 0.939 -23.872 3.446 1.00 72.25 164 CYS A C 1
ATOM 1273 O O . CYS A 1 164 ? 0.747 -24.958 3.997 1.00 72.25 164 CYS A O 1
ATOM 1275 N N . PRO A 1 165 ? 2.171 -23.506 3.032 1.00 73.31 165 PRO A N 1
ATOM 1276 C CA . PRO A 1 165 ? 3.355 -24.295 3.357 1.00 73.31 165 PRO A CA 1
ATOM 1277 C C . PRO A 1 165 ? 3.557 -24.392 4.877 1.00 73.31 165 PRO A C 1
ATOM 1279 O O . PRO A 1 165 ? 3.289 -23.413 5.581 1.00 73.31 165 PRO A O 1
ATOM 1282 N N . PRO A 1 166 ? 4.118 -25.503 5.386 1.00 77.44 166 PRO A N 1
ATOM 1283 C CA . PRO A 1 166 ? 4.466 -25.658 6.798 1.00 77.44 166 PRO A CA 1
ATOM 1284 C C . PRO A 1 166 ? 5.286 -24.490 7.364 1.00 77.44 166 PRO A C 1
ATOM 1286 O O . PRO A 1 166 ? 4.969 -23.933 8.414 1.00 77.44 166 PRO A O 1
ATOM 1289 N N . GLU A 1 167 ? 6.275 -24.038 6.595 1.00 80.31 167 GLU A N 1
ATOM 1290 C CA . GLU A 1 167 ? 7.190 -22.937 6.911 1.00 80.31 167 GLU A CA 1
ATOM 1291 C C . GLU A 1 167 ? 6.526 -21.554 6.768 1.00 80.31 167 GLU A C 1
ATOM 1293 O O . GLU A 1 167 ? 7.138 -20.528 7.054 1.00 80.31 167 GLU A O 1
ATOM 1298 N N . GLY A 1 168 ? 5.291 -21.509 6.257 1.00 81.50 168 GLY A N 1
ATOM 1299 C CA . GLY A 1 168 ? 4.414 -20.339 6.259 1.00 81.50 168 GLY A CA 1
ATOM 1300 C C . GLY A 1 168 ? 3.518 -20.257 7.498 1.00 81.50 168 GLY A C 1
ATOM 1301 O O . GLY A 1 168 ? 2.990 -19.182 7.764 1.00 81.50 168 GLY A O 1
ATOM 1302 N N . TYR A 1 169 ? 3.380 -21.341 8.270 1.00 84.06 169 TYR A N 1
ATOM 1303 C CA . TYR A 1 169 ? 2.614 -21.361 9.519 1.00 84.06 169 TYR A CA 1
ATOM 1304 C C . TYR A 1 169 ? 3.527 -21.273 10.753 1.00 84.06 169 TYR A C 1
ATOM 1306 O O . TYR A 1 169 ? 3.296 -20.431 11.618 1.00 84.06 169 TYR A O 1
ATOM 1314 N N . CYS A 1 170 ? 4.579 -22.099 10.832 1.00 85.38 170 CYS A N 1
ATOM 1315 C CA . CYS A 1 170 ? 5.573 -22.046 11.910 1.00 85.38 170 CYS A CA 1
ATOM 1316 C C . CYS A 1 170 ? 6.919 -22.639 11.474 1.00 85.38 170 CYS A C 1
ATOM 1318 O O . CYS A 1 170 ? 6.971 -23.751 10.944 1.00 85.38 170 CYS A O 1
ATOM 1320 N N . MET A 1 171 ? 8.018 -21.927 11.725 1.00 86.06 171 MET A N 1
ATOM 1321 C CA . MET A 1 171 ? 9.362 -22.320 11.295 1.00 86.06 171 MET A CA 1
ATOM 1322 C C . MET A 1 171 ? 10.399 -21.970 12.363 1.00 86.06 171 MET A C 1
ATOM 1324 O O . MET A 1 171 ? 10.314 -20.924 12.995 1.00 86.06 171 MET A O 1
ATOM 1328 N N . ASN A 1 172 ? 11.421 -22.809 12.519 1.00 82.12 172 ASN A N 1
ATOM 1329 C CA . ASN A 1 172 ? 12.616 -22.475 13.291 1.00 82.12 172 ASN A CA 1
ATOM 1330 C C . ASN A 1 172 ? 13.855 -22.581 12.387 1.00 82.12 172 ASN A C 1
ATOM 1332 O O . ASN A 1 172 ? 13.852 -23.347 11.426 1.00 82.12 172 ASN A O 1
ATOM 1336 N N . CYS A 1 173 ? 14.900 -21.808 12.680 1.00 84.06 173 CYS A N 1
ATOM 1337 C CA . CYS A 1 173 ? 16.156 -21.777 11.936 1.00 84.06 173 CYS A CA 1
ATOM 1338 C C . CYS A 1 173 ? 17.333 -21.830 12.913 1.00 84.06 173 CYS A C 1
ATOM 1340 O O . CYS A 1 173 ? 17.506 -20.917 13.718 1.00 84.06 173 CYS A O 1
ATOM 1342 N N . MET A 1 174 ? 18.172 -22.865 12.829 1.00 82.56 174 MET A N 1
ATOM 1343 C CA . MET A 1 174 ? 19.304 -23.044 13.748 1.00 82.56 174 MET A CA 1
ATOM 1344 C C . MET A 1 174 ? 20.591 -23.438 13.025 1.00 82.56 174 MET A C 1
ATOM 1346 O O . MET A 1 174 ? 20.562 -24.099 11.992 1.00 82.56 174 MET A O 1
ATOM 1350 N N . TYR A 1 175 ? 21.738 -23.066 13.589 1.00 81.50 175 TYR A N 1
ATOM 1351 C CA . TYR A 1 175 ? 23.021 -23.622 13.166 1.00 81.50 175 TYR A CA 1
ATOM 1352 C C . TYR A 1 175 ? 23.158 -25.040 13.723 1.00 81.50 175 TYR A C 1
ATOM 1354 O O . TYR A 1 175 ? 23.026 -25.253 14.929 1.00 81.50 175 TYR A O 1
ATOM 1362 N N . THR A 1 176 ? 23.423 -26.005 12.850 1.00 81.50 176 THR A N 1
ATOM 1363 C CA . THR A 1 176 ? 23.656 -27.407 13.216 1.00 81.50 176 THR A CA 1
ATOM 1364 C C . THR A 1 176 ? 25.157 -27.720 13.173 1.00 81.50 176 THR A C 1
ATOM 1366 O O . THR A 1 176 ? 25.918 -26.989 12.533 1.00 81.50 176 THR A O 1
ATOM 1369 N N . PRO A 1 177 ? 25.630 -28.811 13.805 1.00 86.31 177 PRO A N 1
ATOM 1370 C CA . PRO A 1 177 ? 27.008 -29.283 13.626 1.00 86.31 177 PRO A CA 1
ATOM 1371 C C . PRO A 1 177 ? 27.372 -29.579 12.160 1.00 86.31 177 PRO A C 1
ATOM 1373 O O . PRO A 1 177 ? 28.541 -29.515 11.789 1.00 86.31 177 PRO A O 1
ATOM 1376 N N . GLN A 1 178 ? 26.373 -29.896 11.333 1.00 85.62 178 GLN A N 1
ATOM 1377 C CA . GLN A 1 178 ? 26.481 -30.144 9.896 1.00 85.62 178 GLN A CA 1
ATOM 1378 C C . GLN A 1 178 ? 26.552 -28.838 9.084 1.00 85.62 178 GLN A C 1
ATOM 1380 O O . GLN A 1 178 ? 27.251 -28.786 8.074 1.00 85.62 178 GLN A O 1
ATOM 1385 N N . SER A 1 179 ? 25.883 -27.777 9.547 1.00 82.50 179 SER A N 1
ATOM 1386 C CA . SER A 1 179 ? 25.836 -26.457 8.908 1.00 82.50 179 SER A CA 1
ATOM 1387 C C . SER A 1 179 ? 26.198 -25.323 9.894 1.00 82.50 179 SER A C 1
ATOM 1389 O O . SER A 1 179 ? 25.380 -24.444 10.188 1.00 82.50 179 SER A O 1
ATOM 1391 N N . PRO A 1 180 ? 27.446 -25.275 10.407 1.00 87.44 180 PRO A N 1
ATOM 1392 C CA . PRO A 1 180 ? 27.859 -24.331 11.456 1.00 87.44 180 PRO A CA 1
ATOM 1393 C C . PRO A 1 180 ? 27.972 -22.869 10.984 1.00 87.44 180 PRO A C 1
ATOM 1395 O O . PRO A 1 180 ? 28.249 -21.976 11.784 1.00 87.44 180 PRO A O 1
ATOM 1398 N N . HIS A 1 181 ? 27.797 -22.608 9.685 1.00 93.44 181 HIS A N 1
ATOM 1399 C CA . HIS A 1 181 ? 27.940 -21.282 9.066 1.00 93.44 181 HIS A CA 1
ATOM 1400 C C . HIS A 1 181 ? 26.699 -20.832 8.278 1.00 93.44 181 HIS A C 1
ATOM 1402 O O . HIS A 1 181 ? 26.703 -19.757 7.683 1.00 93.44 181 HIS A O 1
ATOM 1408 N N . LYS A 1 182 ? 25.626 -21.632 8.273 1.00 90.50 182 LYS A N 1
ATOM 1409 C CA . LYS A 1 182 ? 24.353 -21.304 7.624 1.00 90.50 182 LYS A CA 1
ATOM 1410 C C . LYS A 1 182 ? 23.221 -21.941 8.421 1.00 90.50 182 LYS A C 1
ATOM 1412 O O . LYS A 1 182 ? 23.167 -23.162 8.507 1.00 90.50 182 LYS A O 1
ATOM 1417 N N . ALA A 1 183 ? 22.318 -21.134 8.970 1.00 86.56 183 ALA A N 1
ATOM 1418 C CA . ALA A 1 183 ? 21.167 -21.662 9.691 1.00 86.56 183 ALA A CA 1
ATOM 1419 C C . ALA A 1 183 ? 20.319 -22.563 8.773 1.00 86.56 183 ALA A C 1
ATOM 1421 O O . ALA A 1 183 ? 19.951 -22.171 7.662 1.00 86.56 183 ALA A O 1
ATOM 1422 N N . GLU A 1 184 ? 20.028 -23.772 9.241 1.00 83.44 184 GLU A N 1
ATOM 1423 C CA . GLU A 1 184 ? 19.104 -24.701 8.606 1.00 83.44 184 GLU A CA 1
ATOM 1424 C C . GLU A 1 184 ? 17.708 -24.426 9.160 1.00 83.44 184 GLU A C 1
ATOM 1426 O O . GLU A 1 184 ? 17.486 -24.471 10.373 1.00 83.44 184 GLU A O 1
ATOM 1431 N N . CYS A 1 185 ? 16.788 -24.079 8.262 1.00 83.88 185 CYS A N 1
ATOM 1432 C CA . CYS A 1 185 ? 15.403 -23.776 8.592 1.00 83.88 185 CYS A CA 1
ATOM 1433 C C . CYS A 1 185 ? 14.514 -24.994 8.350 1.00 83.88 185 CYS A C 1
ATOM 1435 O O . CYS A 1 185 ? 14.623 -25.643 7.309 1.00 83.88 185 CYS A O 1
ATOM 1437 N N . PHE A 1 186 ? 13.618 -25.276 9.290 1.00 79.94 186 PHE A N 1
ATOM 1438 C CA . PHE A 1 186 ? 12.687 -26.399 9.238 1.00 79.94 186 PHE A CA 1
ATOM 1439 C C . PHE A 1 186 ? 11.322 -25.999 9.817 1.00 79.94 186 PHE A C 1
ATOM 1441 O O . PHE A 1 186 ? 11.255 -25.167 10.730 1.00 79.94 186 PHE A O 1
ATOM 1448 N N . PRO A 1 187 ? 10.217 -26.576 9.316 1.00 82.00 187 PRO A N 1
ATOM 1449 C CA . PRO A 1 187 ? 8.901 -26.329 9.879 1.00 82.00 187 PRO A CA 1
ATOM 1450 C C . PRO A 1 187 ? 8.756 -26.987 11.251 1.00 82.00 187 PRO A C 1
ATOM 1452 O O . PRO A 1 187 ? 9.195 -28.119 11.475 1.00 82.00 187 PRO A O 1
ATOM 1455 N N . VAL A 1 188 ? 8.094 -26.297 12.174 1.00 76.25 188 VAL A N 1
ATOM 1456 C CA . VAL A 1 188 ? 7.785 -26.854 13.495 1.00 76.25 188 VAL A CA 1
ATOM 1457 C C . VAL A 1 188 ? 6.495 -27.662 13.390 1.00 76.25 188 VAL A C 1
ATOM 1459 O O . VAL A 1 188 ? 5.448 -27.138 13.024 1.00 76.25 188 VAL A O 1
ATOM 1462 N N . THR A 1 189 ? 6.555 -28.953 13.711 1.00 68.81 189 THR A N 1
ATOM 1463 C CA . THR A 1 189 ? 5.425 -29.887 13.535 1.00 68.81 189 THR A CA 1
ATOM 1464 C C . THR A 1 189 ? 4.561 -30.076 14.785 1.00 68.81 189 THR A C 1
ATOM 1466 O O . THR A 1 189 ? 3.499 -30.689 14.701 1.00 68.81 189 THR A O 1
ATOM 1469 N N . LYS A 1 190 ? 4.989 -29.551 15.941 1.00 69.19 190 LYS A N 1
ATOM 1470 C CA . LYS A 1 190 ? 4.254 -29.581 17.215 1.00 69.19 190 LYS A CA 1
ATOM 1471 C C . LYS A 1 190 ? 4.327 -28.209 17.881 1.00 69.19 190 LYS A C 1
ATOM 1473 O O . LYS A 1 190 ? 5.417 -27.743 18.191 1.00 69.19 190 LYS A O 1
ATOM 1478 N N . MET A 1 191 ? 3.175 -27.578 18.083 1.00 73.25 191 MET A N 1
ATOM 1479 C CA . MET A 1 191 ? 3.036 -26.227 18.634 1.00 73.25 191 MET A CA 1
ATOM 1480 C C . MET A 1 191 ? 1.636 -26.043 19.232 1.00 73.25 191 MET A C 1
ATOM 1482 O O . MET A 1 191 ? 0.704 -26.745 18.831 1.00 73.25 191 MET A O 1
ATOM 1486 N N . VAL A 1 192 ? 1.484 -25.080 20.142 1.00 76.38 192 VAL A N 1
ATOM 1487 C CA . VAL A 1 192 ? 0.172 -24.643 20.651 1.00 76.38 192 VAL A CA 1
ATOM 1488 C C . VAL A 1 192 ? -0.627 -23.999 19.514 1.00 76.38 192 VAL A C 1
ATOM 1490 O O . VAL A 1 192 ? -0.045 -23.336 18.652 1.00 76.38 192 VAL A O 1
ATOM 1493 N N . ARG A 1 193 ? -1.952 -24.184 19.494 1.00 80.88 193 ARG A N 1
ATOM 1494 C CA . ARG A 1 193 ? -2.851 -23.506 18.551 1.00 80.88 193 ARG A CA 1
ATOM 1495 C C . ARG A 1 193 ? -4.037 -22.896 19.284 1.00 80.88 193 ARG A C 1
ATOM 1497 O O . ARG A 1 193 ? -5.029 -23.563 19.546 1.00 80.88 193 ARG A O 1
ATOM 1504 N N . TYR A 1 194 ? -3.939 -21.607 19.582 1.00 86.06 194 TYR A N 1
ATOM 1505 C CA . TYR A 1 194 ? -5.012 -20.846 20.212 1.00 86.06 194 TYR A CA 1
ATOM 1506 C C . TYR A 1 194 ? -6.194 -20.742 19.246 1.00 86.06 194 TYR A C 1
ATOM 1508 O O . TYR A 1 194 ? -6.035 -20.281 18.109 1.00 86.06 194 TYR A O 1
ATOM 1516 N N . ARG A 1 195 ? -7.376 -21.190 19.682 1.00 87.94 195 ARG A N 1
ATOM 1517 C CA . ARG A 1 195 ? -8.587 -21.202 18.850 1.00 87.94 195 ARG A CA 1
ATOM 1518 C C . ARG A 1 195 ? -9.571 -20.108 19.233 1.00 87.94 195 ARG A C 1
ATOM 1520 O O . ARG A 1 195 ? -9.497 -19.527 20.310 1.00 87.94 195 ARG A O 1
ATOM 1527 N N . ALA A 1 196 ? -10.549 -19.880 18.365 1.00 90.56 196 ALA A N 1
ATOM 1528 C CA . ALA A 1 196 ? -11.800 -19.225 18.727 1.00 90.56 196 ALA A CA 1
ATOM 1529 C C . ALA A 1 196 ? -12.858 -20.303 19.003 1.00 90.56 196 ALA A C 1
ATOM 1531 O O . ALA A 1 196 ? -13.209 -21.070 18.109 1.00 90.56 196 ALA A O 1
ATOM 1532 N N . LYS A 1 197 ? -13.400 -20.357 20.220 1.00 90.50 197 LYS A N 1
ATOM 1533 C CA . LYS A 1 197 ? -14.510 -21.253 20.580 1.00 90.50 197 LYS A CA 1
ATOM 1534 C C . LYS A 1 197 ? -15.832 -20.781 19.970 1.00 90.50 197 LYS A C 1
ATOM 1536 O O . LYS A 1 197 ? -16.627 -21.587 19.495 1.00 90.50 197 LYS A O 1
ATOM 1541 N N . ARG A 1 198 ? -16.047 -19.463 19.958 1.00 93.88 198 ARG A N 1
ATOM 1542 C CA . ARG A 1 198 ? -17.103 -18.765 19.206 1.00 93.88 198 ARG A CA 1
ATOM 1543 C C . ARG A 1 198 ? -16.645 -17.354 18.844 1.00 93.88 198 ARG A C 1
ATOM 1545 O O . ARG A 1 198 ? -15.763 -16.807 19.500 1.00 93.88 198 ARG A O 1
ATOM 1552 N N . TYR A 1 199 ? -17.264 -16.766 17.831 1.00 96.94 199 TYR A N 1
ATOM 1553 C CA . TYR A 1 199 ? -17.066 -15.379 17.413 1.00 96.94 199 TYR A CA 1
ATOM 1554 C C . TYR A 1 199 ? -18.369 -14.835 16.815 1.00 96.94 199 TYR A C 1
ATOM 1556 O O . TYR A 1 199 ? -19.290 -15.607 16.536 1.00 96.94 199 TYR A O 1
ATOM 1564 N N . GLY A 1 200 ? -18.477 -13.520 16.645 1.00 92.44 200 GLY A N 1
ATOM 1565 C CA . GLY A 1 200 ? -19.670 -12.893 16.070 1.00 92.44 200 GLY A CA 1
ATOM 1566 C C . GLY A 1 200 ? -19.522 -11.385 15.893 1.00 92.44 200 GLY A C 1
ATOM 1567 O O . GLY A 1 200 ? -18.520 -10.811 16.317 1.00 92.44 200 GLY A O 1
ATOM 1568 N N . ARG A 1 201 ? -20.518 -10.749 15.261 1.00 92.06 201 ARG A N 1
ATOM 1569 C CA . ARG A 1 201 ? -20.572 -9.288 15.084 1.00 92.06 201 ARG A CA 1
ATOM 1570 C C . ARG A 1 201 ? -21.319 -8.588 16.223 1.00 92.06 201 ARG A C 1
ATOM 1572 O O . ARG A 1 201 ? -22.151 -9.197 16.893 1.00 92.06 201 ARG A O 1
ATOM 1579 N N . LEU A 1 202 ? -21.019 -7.306 16.406 1.00 92.69 202 LEU A N 1
ATOM 1580 C CA . LEU A 1 202 ? -21.672 -6.358 17.309 1.00 92.69 202 LEU A CA 1
ATOM 1581 C C . LEU A 1 202 ? -21.966 -5.071 16.526 1.00 92.69 202 LEU A C 1
ATOM 1583 O O . LEU A 1 202 ? -21.177 -4.686 15.663 1.00 92.69 202 LEU A O 1
ATOM 1587 N N . VAL A 1 203 ? -23.069 -4.398 16.851 1.00 91.69 203 VAL A N 1
ATOM 1588 C CA . VAL A 1 203 ? -23.467 -3.114 16.253 1.00 91.69 203 VAL A CA 1
ATOM 1589 C C . VAL A 1 203 ? -24.072 -2.236 17.352 1.00 91.69 203 VAL A C 1
ATOM 1591 O O . VAL A 1 203 ? -24.904 -2.712 18.125 1.00 91.69 203 VAL A O 1
ATOM 1594 N N . GLY A 1 204 ? -23.675 -0.965 17.416 1.00 93.06 204 GLY A N 1
ATOM 1595 C CA . GLY A 1 204 ? -24.207 0.033 18.347 1.00 93.06 204 GLY A CA 1
ATOM 1596 C C . GLY A 1 204 ? -23.635 -0.011 19.774 1.00 93.06 204 GLY A C 1
ATOM 1597 O O . GLY A 1 204 ? -23.114 -1.022 20.249 1.00 93.06 204 GLY A O 1
ATOM 1598 N N . GLU A 1 205 ? -23.759 1.121 20.479 1.00 95.50 205 GLU A N 1
ATOM 1599 C CA . GLU A 1 205 ? -23.151 1.365 21.799 1.00 95.50 205 GLU A CA 1
ATOM 1600 C C . GLU A 1 205 ? -23.461 0.272 22.836 1.00 95.50 205 GLU A C 1
ATOM 1602 O O . GLU A 1 205 ? -22.553 -0.189 23.531 1.00 95.50 205 GLU A O 1
ATOM 1607 N N . HIS A 1 206 ? -24.720 -0.173 22.932 1.00 96.25 206 HIS A N 1
ATOM 1608 C CA . HIS A 1 206 ? -25.141 -1.177 23.917 1.00 96.25 206 HIS A CA 1
ATOM 1609 C C . HIS A 1 206 ? -24.448 -2.527 23.719 1.00 96.25 206 HIS A C 1
ATOM 1611 O O . HIS A 1 206 ? -23.826 -3.022 24.661 1.00 96.25 206 HIS A O 1
ATOM 1617 N N . ALA A 1 207 ? -24.486 -3.090 22.508 1.00 96.50 207 ALA A N 1
ATOM 1618 C CA . ALA A 1 207 ? -23.883 -4.390 22.221 1.00 96.50 207 ALA A CA 1
ATOM 1619 C C . ALA A 1 207 ? -22.366 -4.374 22.476 1.00 96.50 207 ALA A C 1
ATOM 1621 O O . ALA A 1 207 ? -21.826 -5.303 23.082 1.00 96.50 207 ALA A O 1
ATOM 1622 N N . ILE A 1 208 ? -21.701 -3.283 22.083 1.00 97.75 208 ILE A N 1
ATOM 1623 C CA . ILE A 1 208 ? -20.265 -3.073 22.288 1.00 97.75 208 ILE A CA 1
ATOM 1624 C C . ILE A 1 208 ? -19.943 -2.979 23.788 1.00 97.75 208 ILE A C 1
ATOM 1626 O O . ILE A 1 208 ? -19.128 -3.760 24.274 1.00 97.75 208 ILE A O 1
ATOM 1630 N N . MET A 1 209 ? -20.610 -2.111 24.564 1.00 97.94 209 MET A N 1
ATOM 1631 C CA . MET A 1 209 ? -20.366 -2.010 26.017 1.00 97.94 209 MET A CA 1
ATOM 1632 C C . MET A 1 209 ? -20.676 -3.318 26.759 1.00 97.94 209 MET A C 1
ATOM 1634 O O . MET A 1 209 ? -19.983 -3.673 27.714 1.00 97.94 209 MET A O 1
ATOM 1638 N N . LYS A 1 210 ? -21.715 -4.044 26.332 1.00 97.31 210 LYS A N 1
ATOM 1639 C CA . LYS A 1 210 ? -22.156 -5.294 26.958 1.00 97.31 210 LYS A CA 1
ATOM 1640 C C . LYS A 1 210 ? -21.144 -6.421 26.761 1.00 97.31 210 LYS A C 1
ATOM 1642 O O . LYS A 1 210 ? -20.826 -7.110 27.729 1.00 97.31 210 LYS A O 1
ATOM 1647 N N . GLU A 1 211 ? -20.593 -6.565 25.558 1.00 98.00 211 GLU A N 1
ATOM 1648 C CA . GLU A 1 211 ? -19.582 -7.583 25.250 1.00 98.00 211 GLU A CA 1
ATOM 1649 C C . GLU A 1 211 ? -18.162 -7.174 25.686 1.00 98.00 211 GLU A C 1
ATOM 1651 O O . GLU A 1 211 ? -17.366 -8.035 26.067 1.00 98.00 211 GLU A O 1
ATOM 1656 N N . LEU A 1 212 ? -17.857 -5.873 25.772 1.00 97.50 212 LEU A N 1
ATOM 1657 C CA . LEU A 1 212 ? -16.601 -5.377 26.352 1.00 97.50 212 LEU A CA 1
ATOM 1658 C C . LEU A 1 212 ? -16.386 -5.825 27.805 1.00 97.50 212 LEU A C 1
ATOM 1660 O O . LEU A 1 212 ? -15.246 -5.978 28.240 1.00 97.50 212 LEU A O 1
ATOM 1664 N N . ARG A 1 213 ? -17.458 -6.108 28.557 1.00 95.81 213 ARG A N 1
ATOM 1665 C CA . ARG A 1 213 ? -17.379 -6.678 29.917 1.00 95.81 213 ARG A CA 1
ATOM 1666 C C . ARG A 1 213 ? -16.809 -8.104 29.949 1.00 95.81 213 ARG A C 1
ATOM 1668 O O . ARG A 1 213 ? -16.389 -8.555 31.015 1.00 95.81 213 ARG A O 1
ATOM 1675 N N . ASN A 1 214 ? -16.766 -8.797 28.810 1.00 96.00 214 ASN A N 1
ATOM 1676 C CA . ASN A 1 214 ? -16.121 -10.103 28.657 1.00 96.00 214 ASN A CA 1
ATOM 1677 C C . ASN A 1 214 ? -14.648 -9.974 28.218 1.00 96.00 214 ASN A C 1
ATOM 1679 O O . ASN A 1 214 ? -13.826 -10.793 28.633 1.00 96.00 214 ASN A O 1
ATOM 1683 N N . GLY A 1 215 ? -14.313 -8.923 27.458 1.00 97.81 215 GLY A N 1
ATOM 1684 C CA . GLY A 1 215 ? -12.954 -8.522 27.062 1.00 97.81 215 GLY A CA 1
ATOM 1685 C C . GLY A 1 215 ? -12.957 -7.509 25.901 1.00 97.81 215 GLY A C 1
ATOM 1686 O O . GLY A 1 215 ? -14.027 -7.263 25.343 1.00 97.81 215 GLY A O 1
ATOM 1687 N N . PRO A 1 216 ? -11.807 -6.944 25.485 1.00 98.56 216 PRO A N 1
ATOM 1688 C CA . PRO A 1 216 ? -11.718 -6.006 24.354 1.00 98.56 216 PRO A CA 1
ATOM 1689 C C . PRO A 1 216 ? -12.358 -6.525 23.056 1.00 98.56 216 PRO A C 1
ATOM 1691 O O . PRO A 1 216 ? -12.397 -7.737 22.836 1.00 98.56 216 PRO A O 1
ATOM 1694 N N . VAL A 1 217 ? -12.845 -5.643 22.180 1.00 98.56 217 VAL A N 1
ATOM 1695 C CA . VAL A 1 217 ? -13.484 -6.012 20.894 1.00 98.56 217 VAL A CA 1
ATOM 1696 C C . VAL A 1 217 ? -12.852 -5.261 19.728 1.00 98.56 217 VAL A C 1
ATOM 1698 O O . VAL A 1 217 ? -12.329 -4.165 19.912 1.00 98.56 217 VAL A O 1
ATOM 1701 N N . THR A 1 218 ? -12.907 -5.823 18.524 1.00 98.38 218 THR A N 1
ATOM 1702 C CA . THR A 1 218 ? -12.368 -5.181 17.316 1.00 98.38 218 THR A CA 1
ATOM 1703 C C . THR A 1 218 ? -13.484 -4.499 16.540 1.00 98.38 218 THR A C 1
ATOM 1705 O O . THR A 1 218 ? -14.564 -5.064 16.410 1.00 98.38 218 THR A O 1
ATOM 1708 N N . CYS A 1 219 ? -13.235 -3.301 16.022 1.00 96.38 219 CYS A N 1
ATOM 1709 C CA . CYS A 1 219 ? -14.195 -2.504 15.266 1.00 96.38 219 CYS A CA 1
ATOM 1710 C C . CYS A 1 219 ? -13.529 -1.874 14.046 1.00 96.38 219 CYS A C 1
ATOM 1712 O O . CYS A 1 219 ? -12.407 -1.370 14.141 1.00 96.38 219 CYS A O 1
ATOM 1714 N N . GLY A 1 220 ? -14.241 -1.856 12.922 1.00 92.69 220 GLY A N 1
ATOM 1715 C CA . GLY A 1 220 ? -13.869 -1.033 11.781 1.00 92.69 220 GLY A CA 1
ATOM 1716 C C . GLY A 1 220 ? -13.979 0.456 12.127 1.00 92.69 220 GLY A C 1
ATOM 1717 O O . GLY A 1 220 ? -14.876 0.854 12.864 1.00 92.69 220 GLY A O 1
ATOM 1718 N N . ILE A 1 221 ? -13.086 1.286 11.592 1.00 91.56 221 ILE A N 1
ATOM 1719 C CA . ILE A 1 221 ? -13.144 2.751 11.675 1.00 91.56 221 ILE A CA 1
ATOM 1720 C C . ILE A 1 221 ? -12.765 3.381 10.324 1.00 91.56 221 ILE A C 1
ATOM 1722 O O . ILE A 1 221 ? -11.995 2.811 9.553 1.00 91.56 221 ILE A O 1
ATOM 1726 N N . ALA A 1 222 ? -13.309 4.559 10.034 1.00 86.75 222 ALA A N 1
ATOM 1727 C CA . ALA A 1 222 ? -12.945 5.396 8.896 1.00 86.75 222 ALA A CA 1
ATOM 1728 C C . ALA A 1 222 ? -11.774 6.327 9.262 1.00 86.75 222 ALA A C 1
ATOM 1730 O O . ALA A 1 222 ? -11.895 7.190 10.134 1.00 86.75 222 ALA A O 1
ATOM 1731 N N . CYS A 1 223 ? -10.625 6.193 8.605 1.00 80.44 223 CYS A N 1
ATOM 1732 C CA . CYS A 1 223 ? -9.446 7.005 8.895 1.00 80.44 223 CYS A CA 1
ATOM 1733 C C . CYS A 1 223 ? -9.477 8.359 8.171 1.00 80.44 223 CYS A C 1
ATOM 1735 O O . CYS A 1 223 ? -8.889 8.524 7.104 1.00 80.44 223 CYS A O 1
ATOM 1737 N N . SER A 1 224 ? -10.110 9.379 8.763 1.00 75.06 224 SER A N 1
ATOM 1738 C CA . SER A 1 224 ? -9.987 10.754 8.247 1.00 75.06 224 SER A CA 1
ATOM 1739 C C . SER A 1 224 ? -8.529 11.246 8.320 1.00 75.06 224 SER A C 1
ATOM 1741 O O . SER A 1 224 ? -7.738 10.780 9.147 1.00 75.06 224 SER A O 1
ATOM 1743 N N . ASN A 1 225 ? -8.120 12.175 7.449 1.00 72.94 225 ASN A N 1
ATOM 1744 C CA . ASN A 1 225 ? -6.720 12.629 7.406 1.00 72.94 225 ASN A CA 1
ATOM 1745 C C . ASN A 1 225 ? -6.290 13.326 8.719 1.00 72.94 225 ASN A C 1
ATOM 1747 O O . ASN A 1 225 ? -5.130 13.217 9.116 1.00 72.94 225 ASN A O 1
ATOM 1751 N N . ASP A 1 226 ? -7.214 13.999 9.418 1.00 69.94 226 ASP A N 1
ATOM 1752 C CA . ASP A 1 226 ? -6.934 14.637 10.712 1.00 69.94 226 ASP A CA 1
ATOM 1753 C C . ASP A 1 226 ? -6.730 13.592 11.822 1.00 69.94 226 ASP A C 1
ATOM 1755 O O . ASP A 1 226 ? -5.717 13.621 12.526 1.00 69.94 226 ASP A O 1
ATOM 1759 N N . PHE A 1 227 ? -7.610 12.585 11.890 1.00 75.00 227 PHE A N 1
ATOM 1760 C CA . PHE A 1 227 ? -7.418 11.411 12.744 1.00 75.00 227 PHE A CA 1
ATOM 1761 C C . PHE A 1 227 ? -6.069 10.725 12.469 1.00 75.00 227 PHE A C 1
ATOM 1763 O O . PHE A 1 227 ? -5.302 10.451 13.391 1.00 75.00 227 PHE A O 1
ATOM 1770 N N . THR A 1 228 ? -5.752 10.499 11.195 1.00 71.62 228 THR A N 1
ATOM 1771 C CA . THR A 1 228 ? -4.577 9.731 10.764 1.00 71.62 228 THR A CA 1
ATOM 1772 C C . THR A 1 228 ? -3.265 10.425 11.133 1.00 71.62 228 THR A C 1
ATOM 1774 O O . THR A 1 228 ? -2.408 9.830 11.793 1.00 71.62 228 THR A O 1
ATOM 1777 N N . TYR A 1 229 ? -3.103 11.694 10.746 1.00 67.50 229 TYR A N 1
ATOM 1778 C CA . TYR A 1 229 ? -1.824 12.403 10.854 1.00 67.50 229 TYR A CA 1
ATOM 1779 C C . TYR A 1 229 ? -1.735 13.341 12.059 1.00 67.50 229 TYR A C 1
ATOM 1781 O O . TYR A 1 229 ? -0.676 13.441 12.693 1.00 67.50 229 TYR A O 1
ATOM 1789 N N . ASN A 1 230 ? -2.833 14.011 12.411 1.00 65.81 230 ASN A N 1
ATOM 1790 C CA . ASN A 1 230 ? -2.818 15.099 13.386 1.00 65.81 230 ASN A CA 1
ATOM 1791 C C . ASN A 1 230 ? -3.149 14.632 14.805 1.00 65.81 230 ASN A C 1
ATOM 1793 O O . ASN A 1 230 ? -2.669 15.262 15.746 1.00 65.81 230 ASN A O 1
ATOM 1797 N N . TYR A 1 231 ? -3.839 13.500 14.999 1.00 75.75 231 TYR A N 1
ATOM 1798 C CA . TYR A 1 231 ? -4.149 13.003 16.344 1.00 75.75 231 TYR A CA 1
ATOM 1799 C C . TYR A 1 231 ? -2.894 12.778 17.207 1.00 75.75 231 TYR A C 1
ATOM 1801 O O . TYR A 1 231 ? -1.905 12.187 16.763 1.00 75.75 231 TYR A O 1
ATOM 1809 N N . LYS A 1 232 ? -2.935 13.258 18.456 1.00 68.44 232 LYS A N 1
ATOM 1810 C CA . LYS A 1 232 ? -1.879 13.084 19.475 1.00 68.44 232 LYS A CA 1
ATOM 1811 C C . LYS A 1 232 ? -2.471 12.763 20.851 1.00 68.44 232 LYS A C 1
ATOM 1813 O O . LYS A 1 232 ? -1.968 11.878 21.529 1.00 68.44 232 LYS A O 1
ATOM 1818 N N . ALA A 1 233 ? -3.529 13.467 21.257 1.00 80.69 233 ALA A N 1
ATOM 1819 C CA . ALA A 1 233 ? -4.243 13.247 22.515 1.00 80.69 233 ALA A CA 1
ATOM 1820 C C . ALA A 1 233 ? -5.656 13.856 22.473 1.00 80.69 233 ALA A C 1
ATOM 1822 O O . ALA A 1 233 ? -5.979 14.618 21.562 1.00 80.69 233 ALA A O 1
ATOM 1823 N N . GLY A 1 234 ? -6.467 13.557 23.492 1.00 83.88 234 GLY A N 1
ATOM 1824 C CA . GLY A 1 234 ? -7.839 14.058 23.642 1.00 83.88 234 GLY A CA 1
ATOM 1825 C C . GLY A 1 234 ? -8.892 13.118 23.051 1.00 83.88 234 GLY A C 1
ATOM 1826 O O . GLY A 1 234 ? -8.561 12.039 22.557 1.00 83.88 234 GLY A O 1
ATOM 1827 N N . ILE A 1 235 ? -10.164 13.520 23.125 1.00 92.50 235 ILE A N 1
ATOM 1828 C CA . ILE A 1 235 ? -11.296 12.776 22.554 1.00 92.50 235 ILE A CA 1
ATOM 1829 C C . ILE A 1 235 ? -11.542 13.268 21.125 1.00 92.50 235 ILE A C 1
ATOM 1831 O O . ILE A 1 235 ? -11.896 14.427 20.920 1.00 92.50 235 ILE A O 1
ATOM 1835 N N . VAL A 1 236 ? -11.373 12.376 20.148 1.00 88.81 236 VAL A N 1
ATOM 1836 C CA . VAL A 1 236 ? -11.745 12.600 18.746 1.00 88.81 236 VAL A CA 1
ATOM 1837 C C . VAL A 1 236 ? -13.258 12.794 18.645 1.00 88.81 236 VAL A C 1
ATOM 1839 O O . VAL A 1 236 ? -14.034 12.018 19.204 1.00 88.81 236 VAL A O 1
ATOM 1842 N N . ASN A 1 237 ? -13.662 13.828 17.915 1.00 90.88 237 ASN A N 1
ATOM 1843 C CA . ASN A 1 237 ? -15.035 14.084 17.502 1.00 90.88 237 ASN A CA 1
ATOM 1844 C C . ASN A 1 237 ? -14.978 14.665 16.085 1.00 90.88 237 ASN A C 1
ATOM 1846 O O . ASN A 1 237 ? -14.932 15.884 15.903 1.00 90.88 237 ASN A O 1
ATOM 1850 N N . ASP A 1 238 ? -14.870 13.788 15.089 1.00 85.88 238 ASP A N 1
ATOM 1851 C CA . ASP A 1 238 ? -14.812 14.191 13.690 1.00 85.88 238 ASP A CA 1
ATOM 1852 C C . ASP A 1 238 ? -16.182 14.740 13.261 1.00 85.88 238 ASP A C 1
ATOM 1854 O O . ASP A 1 238 ? -17.206 14.068 13.384 1.00 85.88 238 ASP A O 1
ATOM 1858 N N . THR A 1 239 ? -16.203 15.987 12.790 1.00 86.19 239 THR A N 1
ATOM 1859 C CA . THR A 1 239 ? -17.425 16.703 12.381 1.00 86.19 239 THR A CA 1
ATOM 1860 C C . THR A 1 239 ? -17.592 16.779 10.861 1.00 86.19 239 THR A C 1
ATOM 1862 O O . THR A 1 239 ? -18.521 17.422 10.379 1.00 86.19 239 THR A O 1
ATOM 1865 N N . THR A 1 240 ? -16.721 16.116 10.092 1.00 79.06 240 THR A N 1
ATOM 1866 C CA . THR A 1 240 ? -16.776 16.094 8.621 1.00 79.06 240 THR A CA 1
ATOM 1867 C C . THR A 1 240 ? -17.833 15.131 8.080 1.00 79.06 240 THR A C 1
ATOM 1869 O O . THR A 1 240 ? -18.254 15.272 6.934 1.00 79.06 240 THR A O 1
ATOM 1872 N N . GLY A 1 241 ? -18.268 14.163 8.896 1.00 76.88 241 GLY A N 1
ATOM 1873 C CA . GLY A 1 241 ? -19.161 13.084 8.469 1.00 76.88 241 GLY A CA 1
ATOM 1874 C C . GLY A 1 241 ? -18.460 11.999 7.645 1.00 76.88 241 GLY A C 1
ATOM 1875 O O . GLY A 1 241 ? -19.124 11.305 6.880 1.00 76.88 241 GLY A O 1
ATOM 1876 N N . PHE A 1 242 ? -17.134 11.859 7.766 1.00 77.56 242 PHE A N 1
ATOM 1877 C CA . PHE A 1 242 ? -16.376 10.804 7.094 1.00 77.56 242 PHE A CA 1
ATOM 1878 C C . PHE A 1 242 ? -16.667 9.424 7.710 1.00 77.56 242 PHE A C 1
ATOM 1880 O O . PHE A 1 242 ? -16.454 9.217 8.903 1.00 77.56 242 PHE A O 1
ATOM 1887 N N . MET A 1 243 ? -17.182 8.497 6.894 1.00 78.81 243 MET A N 1
ATOM 1888 C CA . MET A 1 243 ? -17.714 7.195 7.336 1.00 78.81 243 MET A CA 1
ATOM 1889 C C . MET A 1 243 ? -17.301 6.023 6.421 1.00 78.81 243 MET A C 1
ATOM 1891 O O . MET A 1 243 ? -17.826 4.917 6.565 1.00 78.81 243 MET A O 1
ATOM 1895 N N . ASP A 1 244 ? -16.367 6.240 5.488 1.00 77.12 244 ASP A N 1
ATOM 1896 C CA . ASP A 1 244 ? -15.791 5.178 4.656 1.00 77.12 244 ASP A CA 1
ATOM 1897 C C . ASP A 1 244 ? -14.830 4.331 5.508 1.00 77.12 244 ASP A C 1
ATOM 1899 O O . ASP A 1 244 ? -13.668 4.682 5.698 1.00 77.12 244 ASP A O 1
ATOM 1903 N N . ILE A 1 245 ? -15.340 3.237 6.080 1.00 81.62 245 ILE A N 1
ATOM 1904 C CA . ILE A 1 245 ? -14.581 2.344 6.966 1.00 81.62 245 ILE A CA 1
ATOM 1905 C C . ILE A 1 245 ? -13.458 1.654 6.172 1.00 81.62 245 ILE A C 1
ATOM 1907 O O . ILE A 1 245 ? -13.714 0.812 5.312 1.00 81.62 245 ILE A O 1
ATOM 1911 N N . ASP A 1 246 ? -12.209 2.001 6.482 1.00 81.50 246 ASP A N 1
ATOM 1912 C CA . ASP A 1 246 ? -10.999 1.628 5.730 1.00 81.50 246 ASP A CA 1
ATOM 1913 C C . ASP A 1 246 ? -9.825 1.182 6.633 1.00 81.50 246 ASP A C 1
ATOM 1915 O O . ASP A 1 246 ? -8.693 0.968 6.179 1.00 81.50 246 ASP A O 1
ATOM 1919 N N . HIS A 1 247 ? -10.109 0.999 7.924 1.00 91.31 247 HIS A N 1
ATOM 1920 C CA . HIS A 1 247 ? -9.178 0.563 8.960 1.00 91.31 247 HIS A CA 1
ATOM 1921 C C . HIS A 1 247 ? -9.916 -0.257 10.036 1.00 91.31 247 HIS A C 1
ATOM 1923 O O . HIS A 1 247 ? -11.139 -0.198 10.140 1.00 91.31 247 HIS A O 1
ATOM 1929 N N . ASP A 1 248 ? -9.184 -1.011 10.855 1.00 94.38 248 ASP A N 1
ATOM 1930 C CA . ASP A 1 248 ? -9.718 -1.801 11.977 1.00 94.38 248 ASP A CA 1
ATOM 1931 C C . ASP A 1 248 ? -8.875 -1.531 13.231 1.00 94.38 248 ASP A C 1
ATOM 1933 O O . ASP A 1 248 ? -7.643 -1.499 13.180 1.00 94.38 248 ASP A O 1
ATOM 1937 N N . VAL A 1 249 ? -9.547 -1.351 14.364 1.00 97.62 249 VAL A N 1
ATOM 1938 C CA . VAL A 1 249 ? -8.975 -0.965 15.663 1.00 97.62 249 VAL A CA 1
ATOM 1939 C C . VAL A 1 249 ? -9.603 -1.784 16.787 1.00 97.62 249 VAL A C 1
ATOM 1941 O O . VAL A 1 249 ? -10.605 -2.463 16.589 1.00 97.62 249 VAL A O 1
ATOM 1944 N N . GLU A 1 250 ? -9.035 -1.736 17.986 1.00 98.56 250 GLU A N 1
ATOM 1945 C CA . GLU A 1 250 ? -9.547 -2.491 19.132 1.00 98.56 250 GLU A CA 1
ATOM 1946 C C . GLU A 1 250 ? -10.028 -1.561 20.239 1.00 98.56 250 GLU A C 1
ATOM 1948 O O . GLU A 1 250 ? -9.243 -0.813 20.819 1.00 98.56 250 GLU A O 1
ATOM 1953 N N . ILE A 1 251 ? -11.309 -1.641 20.587 1.00 98.75 251 ILE A N 1
ATOM 1954 C CA . ILE A 1 251 ? -11.853 -0.957 21.755 1.00 98.75 251 ILE A CA 1
ATOM 1955 C C . ILE A 1 251 ? -11.482 -1.774 22.999 1.00 98.75 251 ILE A C 1
ATOM 1957 O O . ILE A 1 251 ? -11.854 -2.941 23.124 1.00 98.75 251 ILE A O 1
ATOM 1961 N N . VAL A 1 252 ? -10.755 -1.146 23.926 1.00 98.62 252 VAL A N 1
ATOM 1962 C CA . VAL A 1 252 ? -10.267 -1.748 25.184 1.00 98.62 252 VAL A CA 1
ATOM 1963 C C . VAL A 1 252 ? -11.051 -1.279 26.413 1.00 98.62 252 VAL A C 1
ATOM 1965 O O . VAL A 1 252 ? -10.969 -1.895 27.479 1.00 98.62 252 VAL A O 1
ATOM 1968 N N . GLY A 1 253 ? -11.837 -0.210 26.268 1.00 98.44 253 GLY A N 1
ATOM 1969 C CA . GLY A 1 253 ? -12.582 0.399 27.362 1.00 98.44 253 GLY A CA 1
ATOM 1970 C C . GLY A 1 253 ? -13.477 1.558 26.936 1.00 98.44 253 GLY A C 1
ATOM 1971 O O . GLY A 1 253 ? -13.588 1.910 25.760 1.00 98.44 253 GLY A O 1
ATOM 1972 N N . TRP A 1 254 ? -14.119 2.177 27.919 1.00 98.50 254 TRP A N 1
ATOM 1973 C CA . TRP A 1 254 ? -14.932 3.376 27.765 1.00 98.50 254 TRP A CA 1
ATOM 1974 C C . TRP A 1 254 ? -14.825 4.277 28.994 1.00 98.50 254 TRP A C 1
ATOM 1976 O O . TRP A 1 254 ? -14.499 3.839 30.099 1.00 98.50 254 TRP A O 1
ATOM 1986 N N . GLY A 1 255 ? -15.197 5.543 28.818 1.00 97.75 255 GLY A N 1
ATOM 1987 C CA . GLY A 1 255 ? -15.204 6.505 29.908 1.00 97.75 255 GLY A CA 1
ATOM 1988 C C . GLY A 1 255 ? -16.149 7.680 29.724 1.00 97.75 255 GLY A C 1
ATOM 1989 O O . GLY A 1 255 ? -16.948 7.730 28.778 1.00 97.75 255 GLY A O 1
ATOM 1990 N N . VAL A 1 256 ? -16.026 8.633 30.651 1.00 97.19 256 VAL A N 1
ATOM 1991 C CA . VAL A 1 256 ? -16.614 9.976 30.582 1.00 97.19 256 VAL A CA 1
ATOM 1992 C C . VAL A 1 256 ? -15.576 10.995 31.058 1.00 97.19 256 VAL A C 1
ATOM 1994 O O . VAL A 1 256 ? -15.119 10.920 32.194 1.00 97.19 256 VAL A O 1
ATOM 1997 N N . GLU A 1 257 ? -15.226 11.966 30.216 1.00 92.56 257 GLU A N 1
ATOM 1998 C CA . GLU A 1 257 ? -14.270 13.037 30.536 1.00 92.56 257 GLU A CA 1
ATOM 1999 C C . GLU A 1 257 ? -14.946 14.394 30.314 1.00 92.56 257 GLU A C 1
ATOM 2001 O O . GLU A 1 257 ? -15.495 14.645 29.242 1.00 92.56 257 GLU A O 1
ATOM 2006 N N . ASN A 1 258 ? -14.978 15.257 31.335 1.00 92.81 258 ASN A N 1
ATOM 2007 C CA . ASN A 1 258 ? -15.652 16.567 31.286 1.00 92.81 258 ASN A CA 1
ATOM 2008 C C . ASN A 1 258 ? -17.110 16.513 30.758 1.00 92.81 258 ASN A C 1
ATOM 2010 O O . ASN A 1 258 ? -17.578 17.427 30.087 1.00 92.81 258 ASN A O 1
ATOM 2014 N N . GLY A 1 259 ? -17.824 15.416 31.044 1.00 93.44 259 GLY A N 1
ATOM 2015 C CA . GLY A 1 259 ? -19.192 15.152 30.569 1.00 93.44 259 GLY A CA 1
ATOM 2016 C C . GLY A 1 259 ? -19.294 14.452 29.205 1.00 93.44 259 GLY A C 1
ATOM 2017 O O . GLY A 1 259 ? -20.361 13.945 28.871 1.00 93.44 259 GLY A O 1
ATOM 2018 N N . THR A 1 260 ? -18.201 14.346 28.446 1.00 95.62 260 THR A N 1
ATOM 2019 C CA . THR A 1 260 ? -18.169 13.694 27.125 1.00 95.62 260 THR A CA 1
ATOM 2020 C C . THR A 1 260 ? -17.961 12.185 27.269 1.00 95.62 260 THR A C 1
ATOM 2022 O O . THR A 1 260 ? -16.948 11.755 27.823 1.00 95.62 260 THR A O 1
ATOM 2025 N N . LYS A 1 261 ? -18.897 11.369 26.759 1.00 97.50 261 LYS A N 1
ATOM 2026 C CA . LYS A 1 261 ? -18.736 9.906 26.652 1.00 97.50 261 LYS A CA 1
ATOM 2027 C C . LYS A 1 261 ? -17.644 9.578 25.630 1.00 97.50 261 LYS A C 1
ATOM 2029 O O . LYS A 1 261 ? -17.681 10.113 24.525 1.00 97.50 261 LYS A O 1
ATOM 2034 N N . TYR A 1 262 ? -16.736 8.657 25.949 1.00 98.19 262 TYR A N 1
ATOM 2035 C CA . TYR A 1 262 ? -15.726 8.178 24.998 1.00 98.19 262 TYR A CA 1
ATOM 2036 C C . TYR A 1 262 ? -15.545 6.655 25.016 1.00 98.19 262 TYR A C 1
ATOM 2038 O O . TYR A 1 262 ? -15.870 5.998 26.012 1.00 98.19 262 TYR A O 1
ATOM 2046 N N . TRP A 1 263 ? -15.018 6.125 23.913 1.00 98.69 263 TRP A N 1
ATOM 2047 C CA . TRP A 1 263 ? -14.328 4.838 23.795 1.00 98.69 263 TRP A CA 1
ATOM 2048 C C . TRP A 1 263 ? -12.826 5.047 23.972 1.00 98.69 263 TRP A C 1
ATOM 2050 O O . TRP A 1 263 ? -12.296 6.043 23.475 1.00 98.69 263 TRP A O 1
ATOM 2060 N N . HIS A 1 264 ? -12.139 4.120 24.635 1.00 98.50 264 HIS A N 1
ATOM 2061 C CA . HIS A 1 264 ? -10.678 4.039 24.637 1.00 98.50 264 HIS A CA 1
ATOM 2062 C C . HIS A 1 264 ? -10.241 2.879 23.741 1.00 98.50 264 HIS A C 1
ATOM 2064 O O . HIS A 1 264 ? -10.793 1.778 23.830 1.00 98.50 264 HIS A O 1
ATOM 2070 N N . VAL A 1 265 ? -9.308 3.153 22.828 1.00 98.62 265 VAL A N 1
ATOM 2071 C CA . VAL A 1 265 ? -9.092 2.325 21.639 1.00 98.62 265 VAL A CA 1
ATOM 2072 C C . VAL A 1 265 ? -7.596 2.168 21.349 1.00 98.62 265 VAL A C 1
ATOM 2074 O O . VAL A 1 265 ? -6.872 3.161 21.269 1.00 98.62 265 VAL A O 1
ATOM 2077 N N . ARG A 1 266 ? -7.126 0.928 21.173 1.00 98.25 266 ARG A N 1
ATOM 2078 C CA . ARG A 1 266 ? -5.774 0.586 20.706 1.00 98.25 266 ARG A CA 1
ATOM 2079 C C . ARG A 1 266 ? -5.726 0.669 19.177 1.00 98.25 266 ARG A C 1
ATOM 2081 O O . ARG A 1 266 ? -6.577 0.104 18.489 1.00 98.25 266 ARG A O 1
ATOM 2088 N N . ASN A 1 267 ? -4.703 1.337 18.649 1.00 95.50 267 ASN A N 1
ATOM 2089 C CA . ASN A 1 267 ? -4.387 1.395 17.223 1.00 95.50 267 ASN A CA 1
ATOM 2090 C C . ASN A 1 267 ? -3.116 0.572 16.911 1.00 95.50 267 ASN A C 1
ATOM 2092 O O . ASN A 1 267 ? -2.297 0.287 17.786 1.00 95.50 267 ASN A O 1
ATOM 2096 N N . SER A 1 268 ? -2.940 0.193 15.648 1.00 95.81 268 SER A N 1
ATOM 2097 C CA . SER A 1 268 ? -1.900 -0.714 15.144 1.00 95.81 268 SER A CA 1
ATOM 2098 C C . SER A 1 268 ? -0.740 0.005 14.443 1.00 95.81 268 SER A C 1
ATOM 2100 O O . SER A 1 268 ? -0.093 -0.574 13.572 1.00 95.81 268 SER A O 1
ATOM 2102 N N . TRP A 1 269 ? -0.463 1.267 14.788 1.00 91.56 269 TRP A N 1
ATOM 2103 C CA . TRP A 1 269 ? 0.554 2.114 14.133 1.00 91.56 269 TRP A CA 1
ATOM 2104 C C . TRP A 1 269 ? 1.779 2.422 15.016 1.00 91.56 269 TRP A C 1
ATOM 2106 O O . TRP A 1 269 ? 2.541 3.346 14.734 1.00 91.56 269 TRP A O 1
ATOM 2116 N N . GLY A 1 270 ? 1.987 1.639 16.078 1.00 86.88 270 GLY A N 1
ATOM 2117 C CA . GLY A 1 270 ? 3.108 1.782 17.006 1.00 86.88 270 GLY A CA 1
ATOM 2118 C C . GLY A 1 270 ? 2.895 2.818 18.113 1.00 86.88 270 GLY A C 1
ATOM 2119 O O . GLY A 1 270 ? 2.063 3.718 18.032 1.00 86.88 270 GLY A O 1
ATOM 2120 N N . THR A 1 271 ? 3.696 2.698 19.174 1.00 85.94 271 THR A N 1
ATOM 2121 C CA . THR A 1 271 ? 3.581 3.510 20.400 1.00 85.94 271 THR A CA 1
ATOM 2122 C C . THR A 1 271 ? 3.937 4.990 20.224 1.00 85.94 271 THR A C 1
ATOM 2124 O O . THR A 1 271 ? 3.673 5.787 21.119 1.00 85.94 271 THR A O 1
ATOM 2127 N N . TYR A 1 272 ? 4.515 5.380 19.084 1.00 81.75 272 TYR A N 1
ATOM 2128 C CA . TYR A 1 272 ? 4.822 6.774 18.747 1.00 81.75 272 TYR A CA 1
ATOM 2129 C C . TYR A 1 272 ? 3.629 7.545 18.153 1.00 81.75 272 TYR A C 1
ATOM 2131 O O . TYR A 1 272 ? 3.721 8.760 17.975 1.00 81.75 272 TYR A O 1
ATOM 2139 N N . TRP A 1 273 ? 2.527 6.866 17.816 1.00 85.38 273 TRP A N 1
ATOM 2140 C CA . TRP A 1 273 ? 1.298 7.500 17.340 1.00 85.38 273 TRP A CA 1
ATOM 2141 C C . TRP A 1 273 ? 0.296 7.690 18.487 1.00 85.38 273 TRP A C 1
ATOM 2143 O O . TRP A 1 273 ? 0.183 6.837 19.367 1.00 85.38 273 TRP A O 1
ATOM 2153 N N . GLY A 1 274 ? -0.455 8.795 18.467 1.00 85.81 274 GLY A N 1
ATOM 2154 C CA . GLY A 1 274 ? -1.490 9.074 19.465 1.00 85.81 274 GLY A CA 1
ATOM 2155 C C . GLY A 1 274 ? -0.979 9.035 20.911 1.00 85.81 274 GLY A C 1
ATOM 2156 O O . GLY A 1 274 ? 0.147 9.434 21.214 1.00 85.81 274 GLY A O 1
ATOM 2157 N N . MET A 1 275 ? -1.818 8.518 21.806 1.00 88.12 275 MET A N 1
ATOM 2158 C CA . MET A 1 275 ? -1.550 8.363 23.234 1.00 88.12 275 MET A CA 1
ATOM 2159 C C . MET A 1 275 ? -0.833 7.030 23.502 1.00 88.12 275 MET A C 1
ATOM 2161 O O . MET A 1 275 ? -1.408 6.106 24.069 1.00 88.12 275 MET A O 1
ATOM 2165 N N . GLY A 1 276 ? 0.417 6.888 23.051 1.00 82.81 276 GLY A N 1
ATOM 2166 C CA . GLY A 1 276 ? 1.190 5.654 23.269 1.00 82.81 276 GLY A CA 1
ATOM 2167 C C . GLY A 1 276 ? 0.735 4.468 22.405 1.00 82.81 276 GLY A C 1
ATOM 2168 O O . GLY A 1 276 ? 0.850 3.314 22.817 1.00 82.81 276 GLY A O 1
ATOM 2169 N N . GLY A 1 277 ? 0.186 4.738 21.219 1.00 88.06 277 GLY A N 1
ATOM 2170 C CA . GLY A 1 277 ? -0.491 3.769 20.349 1.00 88.06 277 GLY A CA 1
ATOM 2171 C C . GLY A 1 277 ? -2.011 3.708 20.546 1.00 88.06 277 GLY A C 1
ATOM 2172 O O . GLY A 1 277 ? -2.683 2.987 19.814 1.00 88.06 277 GLY A O 1
ATOM 2173 N N . PHE A 1 278 ? -2.567 4.462 21.499 1.00 95.62 278 PHE A N 1
ATOM 2174 C CA . PHE A 1 278 ? -4.003 4.511 21.790 1.00 95.62 278 PHE A CA 1
ATOM 2175 C C . PHE A 1 278 ? -4.643 5.841 21.370 1.00 95.62 278 PHE A C 1
ATOM 2177 O O . PHE A 1 278 ? -3.959 6.840 21.134 1.00 95.62 278 PHE A O 1
ATOM 2184 N N . PHE A 1 279 ? -5.972 5.872 21.313 1.00 95.38 279 PHE A N 1
ATOM 2185 C CA . PHE A 1 279 ? -6.764 7.091 21.175 1.00 95.38 279 PHE A CA 1
ATOM 2186 C C . PHE A 1 279 ? -8.068 7.019 21.974 1.00 95.38 279 PHE A C 1
ATOM 2188 O O . PHE A 1 279 ? -8.521 5.944 22.375 1.00 95.38 279 PHE A O 1
ATOM 2195 N N . LYS A 1 280 ? -8.687 8.183 22.192 1.00 96.94 280 LYS A N 1
ATOM 2196 C CA . LYS A 1 280 ? -10.076 8.292 22.651 1.00 96.94 280 LYS A CA 1
ATOM 2197 C C . LYS A 1 280 ? -10.944 8.846 21.524 1.00 96.94 280 LYS A C 1
ATOM 2199 O O . LYS A 1 280 ? -10.516 9.768 20.836 1.00 96.94 280 LYS A O 1
ATOM 2204 N N . ILE A 1 281 ? -12.165 8.345 21.368 1.00 95.94 281 ILE A N 1
ATOM 2205 C CA . ILE A 1 281 ? -13.156 8.850 20.398 1.00 95.94 281 ILE A CA 1
ATOM 2206 C C . ILE A 1 281 ? -14.538 8.933 21.048 1.00 95.94 281 ILE A C 1
ATOM 2208 O O . ILE A 1 281 ? -14.848 8.149 21.944 1.00 95.94 281 ILE A O 1
ATOM 2212 N N . ILE A 1 282 ? -15.344 9.918 20.656 1.00 96.19 282 ILE A N 1
ATOM 2213 C CA . ILE A 1 282 ? -16.677 10.158 21.216 1.00 96.19 282 ILE A CA 1
ATOM 2214 C C . ILE A 1 282 ? -17.615 8.957 20.988 1.00 96.19 282 ILE A C 1
ATOM 2216 O O . ILE A 1 282 ? -17.662 8.378 19.904 1.00 96.19 282 ILE A O 1
ATOM 2220 N N . ARG A 1 283 ? -18.349 8.576 22.039 1.00 95.62 283 ARG A N 1
ATOM 2221 C CA . ARG A 1 283 ? -19.169 7.353 22.108 1.00 95.62 283 ARG A CA 1
ATOM 2222 C C . ARG A 1 283 ? -20.670 7.650 22.084 1.00 95.62 283 ARG A C 1
ATOM 2224 O O . ARG A 1 283 ? -21.125 8.597 22.727 1.00 95.62 283 ARG A O 1
ATOM 2231 N N . GLY A 1 284 ? -21.436 6.779 21.431 1.00 92.44 284 GLY A N 1
ATOM 2232 C CA . GLY A 1 284 ? -22.895 6.817 21.327 1.00 92.44 284 GLY A CA 1
ATOM 2233 C C . GLY A 1 284 ? -23.421 7.685 20.187 1.00 92.44 284 GLY A C 1
ATOM 2234 O O . GLY A 1 284 ? -24.572 8.111 20.242 1.00 92.44 284 GLY A O 1
ATOM 2235 N N . ILE A 1 285 ? -22.571 7.997 19.202 1.00 91.88 285 ILE A N 1
ATOM 2236 C CA . ILE A 1 285 ? -22.928 8.751 17.986 1.00 91.88 285 ILE A CA 1
ATOM 2237 C C . ILE A 1 285 ? -22.288 8.169 16.711 1.00 91.88 285 ILE A C 1
ATOM 2239 O O . ILE A 1 285 ? -22.265 8.843 15.684 1.00 91.88 285 ILE A O 1
ATOM 2243 N N . ASN A 1 286 ? -21.731 6.952 16.771 1.00 92.06 286 ASN A N 1
ATOM 2244 C CA . ASN A 1 286 ? -21.056 6.280 15.655 1.00 92.06 286 ASN A CA 1
ATOM 2245 C C . ASN A 1 286 ? -19.980 7.130 14.940 1.00 92.06 286 ASN A C 1
ATOM 2247 O O . ASN A 1 286 ? -19.901 7.155 13.713 1.00 92.06 286 ASN A O 1
ATOM 2251 N N . ASN A 1 287 ? -19.162 7.878 15.687 1.00 91.44 287 ASN A N 1
ATOM 2252 C CA . ASN A 1 287 ? -18.172 8.770 15.078 1.00 91.44 287 ASN A CA 1
ATOM 2253 C C . ASN A 1 287 ? -17.109 7.968 14.303 1.00 91.44 287 ASN A C 1
ATOM 2255 O O . ASN A 1 287 ? -16.619 6.954 14.802 1.00 91.44 287 ASN A O 1
ATOM 2259 N N . LEU A 1 288 ? -16.790 8.398 13.076 1.00 88.81 288 LEU A N 1
ATOM 2260 C CA . LEU A 1 288 ? -15.934 7.664 12.128 1.00 88.81 288 LEU A CA 1
ATOM 2261 C C . LEU A 1 288 ? -16.370 6.200 11.876 1.00 88.81 288 LEU A C 1
ATOM 2263 O O . LEU A 1 288 ? -15.544 5.353 11.548 1.00 88.81 288 LEU A O 1
ATOM 2267 N N . GLY A 1 289 ? -17.654 5.867 12.048 1.00 90.19 289 GLY A N 1
ATOM 2268 C CA . GLY A 1 289 ? -18.178 4.518 11.797 1.00 90.19 289 GLY A CA 1
ATOM 2269 C C . GLY A 1 289 ? -17.830 3.463 12.855 1.00 90.19 289 GLY A C 1
ATOM 2270 O O . GLY A 1 289 ? -18.190 2.301 12.669 1.00 90.19 289 GLY A O 1
ATOM 2271 N N . ILE A 1 290 ? -17.182 3.843 13.967 1.00 94.06 290 ILE A N 1
ATOM 2272 C CA . ILE A 1 290 ? -16.612 2.896 14.947 1.00 94.06 290 ILE A CA 1
ATOM 2273 C C . ILE A 1 290 ? -17.645 2.014 15.679 1.00 94.06 290 ILE A C 1
ATOM 2275 O O . ILE A 1 290 ? -17.280 1.053 16.346 1.00 94.06 290 ILE A O 1
ATOM 2279 N N . GLU A 1 291 ? -18.941 2.316 15.570 1.00 94.69 291 GLU A N 1
ATOM 2280 C CA . GLU A 1 291 ? -20.024 1.547 16.200 1.00 94.69 291 GLU A CA 1
ATOM 2281 C C . GLU A 1 291 ? -20.815 0.701 15.180 1.00 94.69 291 GLU A C 1
ATOM 2283 O O . GLU A 1 291 ? -21.731 -0.024 15.573 1.00 94.69 291 GLU A O 1
ATOM 2288 N N . ALA A 1 292 ? -20.487 0.779 13.882 1.00 89.44 292 ALA A N 1
ATOM 2289 C CA . ALA A 1 292 ? -21.259 0.165 12.796 1.00 89.44 292 ALA A CA 1
ATOM 2290 C C . ALA A 1 292 ? -20.864 -1.283 12.466 1.00 89.44 292 ALA A C 1
ATOM 2292 O O . ALA A 1 292 ? -21.735 -2.075 12.111 1.00 89.44 292 ALA A O 1
ATOM 2293 N N . ASP A 1 293 ? -19.579 -1.631 12.565 1.00 88.75 293 ASP A N 1
ATOM 2294 C CA . ASP A 1 293 ? -19.077 -2.966 12.222 1.00 88.75 293 ASP A CA 1
ATOM 2295 C C . ASP A 1 293 ? -17.995 -3.426 13.204 1.00 88.75 293 ASP A C 1
ATOM 2297 O O . ASP A 1 293 ? -16.799 -3.206 13.003 1.00 88.75 293 ASP A O 1
ATOM 2301 N N . CYS A 1 294 ? -18.434 -4.054 14.294 1.00 94.38 294 CYS A N 1
ATOM 2302 C CA . CYS A 1 294 ? -17.567 -4.618 15.321 1.00 94.38 294 CYS A CA 1
ATOM 2303 C C . CYS A 1 294 ? -17.669 -6.147 15.366 1.00 94.38 294 CYS A C 1
ATOM 2305 O O . CYS A 1 294 ? -18.673 -6.736 14.969 1.00 94.38 294 CYS A O 1
ATOM 2307 N N . ALA A 1 295 ? -16.645 -6.803 15.908 1.00 96.06 295 ALA A N 1
ATOM 2308 C CA . ALA A 1 295 ? -16.582 -8.241 16.106 1.00 96.06 295 ALA A CA 1
ATOM 2309 C C . ALA A 1 295 ? -15.950 -8.612 17.457 1.00 96.06 295 ALA A C 1
ATOM 2311 O O . ALA A 1 295 ? -15.070 -7.922 17.975 1.00 96.06 295 ALA A O 1
ATOM 2312 N N . PHE A 1 296 ? -16.388 -9.743 18.012 1.00 97.75 296 PHE A N 1
ATOM 2313 C CA . PHE A 1 296 ? -15.852 -10.331 19.240 1.00 97.75 296 PHE A CA 1
ATOM 2314 C C . PHE A 1 296 ? -15.432 -11.786 19.025 1.00 97.75 296 PHE A C 1
ATOM 2316 O O . PHE A 1 296 ? -15.918 -12.466 18.118 1.00 97.75 296 PHE A O 1
ATOM 2323 N N . VAL A 1 297 ? -14.592 -12.282 19.933 1.00 97.69 297 VAL A N 1
ATOM 2324 C CA . VAL A 1 297 ? -14.146 -13.678 20.001 1.00 97.69 297 VAL A CA 1
ATOM 2325 C C . VAL A 1 297 ? -14.202 -14.189 21.440 1.00 97.69 297 VAL A C 1
ATOM 2327 O O . VAL A 1 297 ? -13.863 -13.468 22.370 1.00 97.69 297 VAL A O 1
ATOM 2330 N N . GLU A 1 298 ? -14.601 -15.436 21.657 1.00 96.62 298 GLU A N 1
ATOM 2331 C CA . GLU A 1 298 ? -14.307 -16.174 22.890 1.00 96.62 298 GLU A CA 1
ATOM 2332 C C . GLU A 1 298 ? -13.145 -17.127 22.580 1.00 96.62 298 GLU A C 1
ATOM 2334 O O . GLU A 1 298 ? -13.366 -18.104 21.858 1.00 96.62 298 GLU A O 1
ATOM 2339 N N . PRO A 1 299 ? -11.913 -16.851 23.047 1.00 94.00 299 PRO A N 1
ATOM 2340 C CA . PRO A 1 299 ? -10.791 -17.756 22.840 1.00 94.00 299 PRO A CA 1
ATOM 2341 C C . PRO A 1 299 ? -11.037 -19.117 23.493 1.00 94.00 299 PRO A C 1
ATOM 2343 O O . PRO A 1 299 ? -11.555 -19.189 24.610 1.00 94.00 299 PRO A O 1
ATOM 2346 N N . ASP A 1 300 ? -10.626 -20.188 22.818 1.00 86.62 300 ASP A N 1
ATOM 2347 C CA . ASP A 1 300 ? -10.461 -21.485 23.463 1.00 86.62 300 ASP A CA 1
ATOM 2348 C C . ASP A 1 300 ? -9.027 -21.617 23.983 1.00 86.62 300 ASP A C 1
ATOM 2350 O O . ASP A 1 300 ? -8.063 -21.606 23.216 1.00 86.62 300 ASP A O 1
ATOM 2354 N N . ILE A 1 301 ? -8.924 -21.728 25.304 1.00 75.56 301 ILE A N 1
ATOM 2355 C CA . ILE A 1 301 ? -7.685 -21.923 26.065 1.00 75.56 301 ILE A CA 1
ATOM 2356 C C . ILE A 1 301 ? -7.697 -23.279 26.795 1.00 75.56 301 ILE A C 1
ATOM 2358 O O . ILE A 1 301 ? -7.048 -23.454 27.821 1.00 75.56 301 ILE A O 1
ATOM 2362 N N . SER A 1 302 ? -8.486 -24.255 26.329 1.00 68.75 302 SER A N 1
ATOM 2363 C CA . SER A 1 302 ? -8.371 -25.645 26.802 1.00 68.75 302 SER A CA 1
ATOM 2364 C C . SER A 1 302 ? -7.107 -26.332 26.264 1.00 68.75 302 SER A C 1
ATOM 2366 O O . SER A 1 302 ? -6.450 -27.058 27.004 1.00 68.75 302 SER A O 1
ATOM 2368 N N . GLU A 1 303 ? -6.692 -26.038 25.023 1.00 52.75 303 GLU A N 1
ATOM 2369 C CA . GLU A 1 303 ? -5.465 -26.604 24.432 1.00 52.75 303 GLU A CA 1
ATOM 2370 C C . GLU A 1 303 ? -4.171 -26.166 25.164 1.00 52.75 303 GLU A C 1
ATOM 2372 O O . GLU A 1 303 ? -3.173 -26.876 25.074 1.00 52.75 303 GLU A O 1
ATOM 2377 N N . GLU A 1 304 ? -4.168 -25.066 25.937 1.00 51.38 304 GLU A N 1
ATOM 2378 C CA . GLU A 1 304 ? -3.017 -24.684 26.784 1.00 51.38 304 GLU A CA 1
ATOM 2379 C C . GLU A 1 304 ? -2.768 -25.666 27.938 1.00 51.38 304 GLU A C 1
ATOM 2381 O O . GLU A 1 304 ? -1.621 -25.865 28.333 1.00 51.38 304 GLU A O 1
ATOM 2386 N N . GLU A 1 305 ? -3.810 -26.297 28.483 1.00 41.09 305 GLU A N 1
ATOM 2387 C CA . GLU A 1 305 ? -3.676 -27.205 29.633 1.00 41.09 305 GLU A CA 1
ATOM 2388 C C . GLU A 1 305 ? -2.963 -28.506 29.214 1.00 41.09 305 GLU A C 1
ATOM 2390 O O . GLU A 1 305 ? -2.115 -29.015 29.947 1.00 41.09 305 GLU A O 1
ATOM 2395 N N . LEU A 1 306 ? -3.178 -28.947 27.968 1.00 40.12 306 LEU A N 1
ATOM 2396 C CA . LEU A 1 306 ? -2.518 -30.105 27.348 1.00 40.12 306 LEU A CA 1
ATOM 2397 C C . LEU A 1 306 ? -1.011 -29.911 27.092 1.00 40.12 306 LEU A C 1
ATOM 2399 O O . LEU A 1 306 ? -0.311 -30.887 26.827 1.00 40.12 306 LEU A O 1
ATOM 2403 N N . VAL A 1 307 ? -0.492 -28.679 27.162 1.00 40.62 307 VAL A N 1
ATOM 2404 C CA . VAL A 1 307 ? 0.954 -28.390 27.042 1.00 40.62 307 VAL A CA 1
ATOM 2405 C C . VAL A 1 307 ? 1.716 -28.849 28.292 1.00 40.62 307 VAL A C 1
ATOM 2407 O O . VAL A 1 307 ? 2.917 -29.111 28.226 1.00 40.62 307 VAL A O 1
ATOM 2410 N N . TRP A 1 308 ? 1.014 -28.974 29.421 1.00 39.81 308 TRP A N 1
ATOM 2411 C CA . TRP A 1 308 ? 1.578 -29.300 30.731 1.00 39.81 308 TRP A CA 1
ATOM 2412 C C . TRP A 1 308 ? 1.294 -30.747 31.173 1.00 39.81 308 TRP A C 1
ATOM 2414 O O . TRP A 1 308 ? 1.716 -31.147 32.258 1.00 39.81 308 TRP A O 1
ATOM 2424 N N . GLU A 1 309 ? 0.628 -31.548 30.334 1.00 33.00 309 GLU A N 1
ATOM 2425 C CA . GLU A 1 309 ? 0.411 -32.984 30.547 1.00 33.00 309 GLU A CA 1
ATOM 2426 C C . GLU A 1 309 ? 1.443 -33.833 29.780 1.00 33.00 309 GLU A C 1
ATOM 2428 O O . GLU A 1 309 ? 1.751 -33.578 28.618 1.00 33.00 309 GLU A O 1
ATOM 2433 N N . GLU A 1 310 ? 1.956 -34.907 30.394 1.00 36.91 310 GLU A N 1
ATOM 2434 C CA . GLU A 1 310 ? 3.036 -35.732 29.812 1.00 36.91 310 GLU A CA 1
ATOM 2435 C C . GLU A 1 310 ? 2.662 -36.481 28.514 1.00 36.91 310 GLU A C 1
ATOM 2437 O O . GLU A 1 310 ? 3.536 -37.059 27.859 1.00 36.91 310 GLU A O 1
ATOM 2442 N N . LYS A 1 311 ? 1.373 -36.548 28.152 1.00 35.19 311 LYS A N 1
ATOM 2443 C CA . LYS A 1 311 ? 0.868 -37.361 27.033 1.00 35.19 311 LYS A CA 1
ATOM 2444 C C . LYS A 1 311 ? -0.220 -36.619 26.244 1.00 35.19 311 LYS A C 1
ATOM 2446 O O . LYS A 1 311 ? -1.380 -36.671 26.645 1.00 35.19 311 LYS A O 1
ATOM 2451 N N . PRO A 1 312 ? 0.103 -35.993 25.096 1.00 37.31 312 PRO A N 1
ATOM 2452 C CA . PRO A 1 312 ? -0.901 -35.326 24.273 1.00 37.31 312 PRO A CA 1
ATOM 2453 C C . PRO A 1 312 ? -1.901 -36.346 23.713 1.00 37.31 312 PRO A C 1
ATOM 2455 O O . PRO A 1 312 ? -1.515 -37.294 23.027 1.00 37.31 312 PRO A O 1
ATOM 2458 N N . LEU A 1 313 ? -3.193 -36.133 23.981 1.00 34.25 313 LEU A N 1
ATOM 2459 C CA . LEU A 1 313 ? -4.255 -37.094 23.657 1.00 34.25 313 LEU A CA 1
ATOM 2460 C C . LEU A 1 313 ? -4.523 -37.256 22.145 1.00 34.25 313 LEU A C 1
ATOM 2462 O O . LEU A 1 313 ? -5.150 -38.231 21.738 1.00 34.25 313 LEU A O 1
ATOM 2466 N N . TYR A 1 314 ? -4.057 -36.315 21.314 1.00 36.81 314 TYR A N 1
ATOM 2467 C CA . TYR A 1 314 ? -4.300 -36.290 19.869 1.00 36.81 314 TYR A CA 1
ATOM 2468 C C . TYR A 1 314 ? -3.016 -36.080 19.059 1.00 36.81 314 TYR A C 1
ATOM 2470 O O . TYR A 1 314 ? -2.425 -35.000 19.043 1.00 36.81 314 TYR A O 1
ATOM 2478 N N . GLY A 1 315 ? -2.621 -37.112 18.310 1.00 29.70 315 GLY A N 1
ATOM 2479 C CA . GLY A 1 315 ? -1.575 -37.034 17.290 1.00 29.70 315 GLY A CA 1
ATOM 2480 C C . GLY A 1 315 ? -2.109 -36.473 15.971 1.00 29.70 315 GLY A C 1
ATOM 2481 O O . GLY A 1 315 ? -2.377 -37.232 15.045 1.00 29.70 315 GLY A O 1
ATOM 2482 N N . GLY A 1 316 ? -2.268 -35.152 15.875 1.00 30.91 316 GLY A N 1
ATOM 2483 C CA . GLY A 1 316 ? -2.592 -34.484 14.612 1.00 30.91 316 GLY A CA 1
ATOM 2484 C C . GLY A 1 316 ? -1.344 -34.246 13.759 1.00 30.91 316 GLY A C 1
ATOM 2485 O O . GLY A 1 316 ? -0.388 -33.632 14.230 1.00 30.91 316 GLY A O 1
ATOM 2486 N N . SER A 1 317 ? -1.354 -34.686 12.498 1.00 35.84 317 SER A N 1
ATOM 2487 C CA . SER A 1 317 ? -0.371 -34.226 11.510 1.00 35.84 317 SER A CA 1
ATOM 2488 C C . SER A 1 317 ? -0.714 -32.809 11.031 1.00 35.84 317 SER A C 1
ATOM 2490 O O . SER A 1 317 ? -1.813 -32.297 11.257 1.00 35.84 317 SER A O 1
ATOM 2492 N N . ILE A 1 318 ? 0.226 -32.167 10.336 1.00 38.16 318 ILE A N 1
ATOM 2493 C CA . ILE A 1 318 ? 0.021 -30.842 9.735 1.00 38.16 318 ILE A CA 1
ATOM 2494 C C . ILE A 1 318 ? -1.076 -30.819 8.653 1.00 38.16 318 ILE A C 1
ATOM 2496 O O . ILE A 1 318 ? -1.645 -29.766 8.375 1.00 38.16 318 ILE A O 1
ATOM 2500 N N . PHE A 1 319 ? -1.429 -31.971 8.078 1.00 38.34 319 PHE A N 1
ATOM 2501 C CA . PHE A 1 319 ? -2.329 -32.101 6.928 1.00 38.34 319 PHE A CA 1
ATOM 2502 C C . PHE A 1 319 ? -3.824 -31.939 7.273 1.00 38.34 319 PHE A C 1
ATOM 2504 O O . PHE A 1 319 ? -4.687 -32.588 6.691 1.00 38.34 319 PHE A O 1
ATOM 2511 N N . GLY A 1 320 ? -4.155 -31.020 8.185 1.00 34.88 320 GLY A N 1
ATOM 2512 C CA . GLY A 1 320 ? -5.522 -30.584 8.501 1.00 34.88 320 GLY A CA 1
ATOM 2513 C C . GLY A 1 320 ? -6.184 -29.735 7.404 1.00 34.88 320 GLY A C 1
ATOM 2514 O O . GLY A 1 320 ? -7.053 -28.921 7.707 1.00 34.88 320 GLY A O 1
ATOM 2515 N N . ILE A 1 321 ? -5.763 -29.897 6.147 1.00 39.53 321 ILE A N 1
ATOM 2516 C CA . ILE A 1 321 ? -6.273 -29.190 4.969 1.00 39.53 321 ILE A CA 1
ATOM 2517 C C . ILE A 1 321 ? -6.812 -30.245 3.991 1.00 39.53 321 ILE A C 1
ATOM 2519 O O . ILE A 1 321 ? -6.137 -30.629 3.044 1.00 39.53 321 ILE A O 1
ATOM 2523 N N . VAL A 1 322 ? -8.046 -30.689 4.261 1.00 29.55 322 VAL A N 1
ATOM 2524 C CA . VAL A 1 322 ? -8.861 -31.646 3.478 1.00 29.55 322 VAL A CA 1
ATOM 2525 C C . VAL A 1 322 ? -8.309 -33.091 3.395 1.00 29.55 322 VAL A C 1
ATOM 2527 O O . VAL A 1 322 ? -7.361 -33.359 2.660 1.00 29.55 322 VAL A O 1
ATOM 2530 N N . PRO A 1 323 ? -8.941 -34.070 4.078 1.00 32.78 323 PRO A N 1
ATOM 2531 C CA . PRO A 1 323 ? -8.677 -35.497 3.866 1.00 32.78 323 PRO A CA 1
ATOM 2532 C C . PRO A 1 323 ? -9.204 -36.021 2.518 1.00 32.78 323 PRO A C 1
ATOM 2534 O O . PRO A 1 323 ? -10.153 -35.481 1.952 1.00 32.78 323 PRO A O 1
ATOM 2537 N N . PHE A 1 324 ? -8.631 -37.133 2.046 1.00 30.22 324 PHE A N 1
ATOM 2538 C CA . PHE A 1 324 ? -9.146 -37.900 0.902 1.00 30.22 324 PHE A CA 1
ATOM 2539 C C . PHE A 1 324 ? -10.523 -38.542 1.188 1.00 30.22 324 PHE A C 1
ATOM 2541 O O . PHE A 1 324 ? -10.959 -38.641 2.334 1.00 30.22 324 PHE A O 1
ATOM 2548 N N . ALA A 1 325 ? -11.197 -38.987 0.121 1.00 33.28 325 ALA A N 1
ATOM 2549 C CA . ALA A 1 325 ? -12.573 -39.490 0.142 1.00 33.28 325 ALA A CA 1
ATOM 2550 C C . ALA A 1 325 ? -12.827 -40.680 1.097 1.00 33.28 325 ALA A C 1
ATOM 2552 O O . ALA A 1 325 ? -11.939 -41.484 1.390 1.00 33.28 325 ALA A O 1
ATOM 2553 N N . ASP A 1 326 ? -14.093 -40.832 1.512 1.00 39.97 326 ASP A N 1
ATOM 2554 C CA . ASP A 1 326 ? -14.578 -41.793 2.521 1.00 39.97 326 ASP A CA 1
ATOM 2555 C C . ASP A 1 326 ? -14.185 -43.268 2.303 1.00 39.97 326 ASP A C 1
ATOM 2557 O O . ASP A 1 326 ? -14.187 -44.050 3.257 1.00 39.97 326 ASP A O 1
ATOM 2561 N N . SER A 1 327 ? -13.809 -43.657 1.082 1.00 40.53 327 SER A N 1
ATOM 2562 C CA . SER A 1 327 ? -13.319 -44.999 0.741 1.00 40.53 327 SER A CA 1
ATOM 2563 C C . SER A 1 327 ? -12.057 -45.422 1.508 1.00 40.53 327 SER A C 1
ATOM 2565 O O . SER A 1 327 ? -11.793 -46.617 1.622 1.00 40.53 327 SER A O 1
ATOM 2567 N N . ALA A 1 328 ? -11.286 -44.478 2.060 1.00 38.47 328 ALA A N 1
ATOM 2568 C CA . ALA A 1 328 ? -10.051 -44.766 2.795 1.00 38.47 328 ALA A CA 1
ATOM 2569 C C . ALA A 1 328 ? -10.258 -45.477 4.154 1.00 38.47 328 ALA A C 1
ATOM 2571 O O . ALA A 1 328 ? -9.304 -46.000 4.724 1.00 38.47 328 ALA A O 1
ATOM 2572 N N . LYS A 1 329 ? -11.491 -45.541 4.681 1.00 43.03 329 LYS A N 1
ATOM 2573 C CA . LYS A 1 329 ? -11.791 -46.046 6.041 1.00 43.03 329 LYS A CA 1
ATOM 2574 C C . LYS A 1 329 ? -11.494 -47.535 6.286 1.00 43.03 329 LYS A C 1
ATOM 2576 O O . LYS A 1 329 ? -11.533 -47.964 7.435 1.00 43.03 329 LYS A O 1
ATOM 2581 N N . ASN A 1 330 ? -11.202 -48.314 5.243 1.00 36.31 330 ASN A N 1
ATOM 2582 C CA . ASN A 1 330 ? -11.068 -49.773 5.328 1.00 36.31 330 ASN A CA 1
ATOM 2583 C C . ASN A 1 330 ? -9.620 -50.290 5.450 1.00 36.31 330 ASN A C 1
ATOM 2585 O O . ASN A 1 330 ? -9.440 -51.492 5.628 1.00 36.31 330 ASN A O 1
ATOM 2589 N N . HIS A 1 331 ? -8.599 -49.428 5.364 1.00 34.34 331 HIS A N 1
ATOM 2590 C CA . HIS A 1 331 ? -7.188 -49.827 5.470 1.00 34.34 331 HIS A CA 1
ATOM 2591 C C . HIS A 1 331 ? -6.389 -48.857 6.362 1.00 34.34 331 HIS A C 1
ATOM 2593 O O . HIS A 1 331 ? -6.034 -47.771 5.901 1.00 34.34 331 HIS A O 1
ATOM 2599 N N . PRO A 1 332 ? -6.080 -49.218 7.623 1.00 37.78 332 PRO A N 1
ATOM 2600 C CA . PRO A 1 332 ? -5.092 -48.491 8.413 1.00 37.78 332 PRO A CA 1
ATOM 2601 C C . PRO A 1 332 ? -3.681 -48.762 7.865 1.00 37.78 332 PRO A C 1
ATOM 2603 O O . PRO A 1 332 ? -3.334 -49.905 7.575 1.00 37.78 332 PRO A O 1
ATOM 2606 N N . ILE A 1 333 ? -2.877 -47.706 7.735 1.00 36.22 333 ILE A N 1
ATOM 2607 C CA . ILE A 1 333 ? -1.459 -47.774 7.357 1.00 36.22 333 ILE A CA 1
ATOM 2608 C C . ILE A 1 333 ? -0.625 -47.662 8.635 1.00 36.22 333 ILE A C 1
ATOM 2610 O O . ILE A 1 333 ? -0.769 -46.685 9.372 1.00 36.22 333 ILE A O 1
ATOM 2614 N N . GLU A 1 334 ? 0.235 -48.649 8.898 1.00 35.50 334 GLU A N 1
ATOM 2615 C CA . GLU A 1 334 ? 1.007 -48.742 10.150 1.00 35.50 334 GLU A CA 1
ATOM 2616 C C . GLU A 1 334 ? 2.499 -48.375 9.995 1.00 35.50 334 GLU A C 1
ATOM 2618 O O . GLU A 1 334 ? 3.157 -48.088 10.995 1.00 35.50 334 GLU A O 1
ATOM 2623 N N . ASP A 1 335 ? 3.038 -48.301 8.768 1.00 32.88 335 ASP A N 1
ATOM 2624 C CA . ASP A 1 335 ? 4.396 -47.802 8.496 1.00 32.88 335 ASP A CA 1
ATOM 2625 C C . ASP A 1 335 ? 4.450 -46.919 7.233 1.00 32.88 335 ASP A C 1
ATOM 2627 O O . ASP A 1 335 ? 3.795 -47.151 6.221 1.00 32.88 335 ASP A O 1
ATOM 2631 N N . THR A 1 336 ? 5.330 -45.923 7.278 1.00 30.94 336 THR A N 1
ATOM 2632 C CA . THR A 1 336 ? 5.717 -45.005 6.195 1.00 30.94 336 THR A CA 1
ATOM 2633 C C . THR A 1 336 ? 6.090 -45.670 4.863 1.00 30.94 336 THR A C 1
ATOM 2635 O O . THR A 1 336 ? 6.033 -45.016 3.819 1.00 30.94 336 THR A O 1
ATOM 2638 N N . LYS A 1 337 ? 6.455 -46.959 4.865 1.00 35.19 337 LYS A N 1
ATOM 2639 C CA . LYS A 1 337 ? 6.815 -47.711 3.652 1.00 35.19 337 LYS A CA 1
ATOM 2640 C C . LYS A 1 337 ? 5.636 -47.918 2.699 1.00 35.19 337 LYS A C 1
ATOM 2642 O O . LYS A 1 337 ? 5.849 -47.884 1.490 1.00 35.19 337 LYS A O 1
ATOM 2647 N N . ASP A 1 338 ? 4.408 -48.021 3.212 1.00 33.69 338 ASP A N 1
ATOM 2648 C CA . ASP A 1 338 ? 3.200 -48.193 2.385 1.00 33.69 338 ASP A CA 1
ATOM 2649 C C . ASP A 1 338 ? 2.919 -46.976 1.479 1.00 33.69 338 ASP A C 1
ATOM 2651 O O . ASP A 1 338 ? 2.154 -47.062 0.522 1.00 33.69 338 ASP A O 1
ATOM 2655 N N . VAL A 1 339 ? 3.574 -45.840 1.748 1.00 34.56 339 VAL A N 1
ATOM 2656 C CA . VAL A 1 339 ? 3.424 -44.579 1.006 1.00 34.56 339 VAL A CA 1
ATOM 2657 C C . VAL A 1 339 ? 4.477 -44.428 -0.113 1.00 34.56 339 VAL A C 1
ATOM 2659 O O . VAL A 1 339 ? 4.449 -43.446 -0.851 1.00 34.56 339 VAL A O 1
ATOM 2662 N N . THR A 1 340 ? 5.426 -45.367 -0.271 1.00 29.09 340 THR A N 1
ATOM 2663 C CA . THR A 1 340 ? 6.528 -45.239 -1.253 1.00 29.09 340 THR A CA 1
ATOM 2664 C C . THR A 1 340 ? 6.879 -46.537 -1.996 1.00 29.09 340 THR A C 1
ATOM 2666 O O . THR A 1 340 ? 7.817 -47.251 -1.649 1.00 29.09 340 THR A O 1
ATOM 2669 N N . THR A 1 341 ? 6.200 -46.789 -3.119 1.00 28.33 341 THR A N 1
ATOM 2670 C CA . THR A 1 341 ? 6.683 -47.708 -4.170 1.00 28.33 341 THR A CA 1
ATOM 2671 C C . THR A 1 341 ? 7.294 -46.908 -5.333 1.00 28.33 341 THR A C 1
ATOM 2673 O O . THR A 1 341 ? 6.594 -46.121 -5.972 1.00 28.33 341 THR A O 1
ATOM 2676 N N . PRO A 1 342 ? 8.603 -47.050 -5.631 1.00 33.50 342 PRO A N 1
ATOM 2677 C CA . PRO A 1 342 ? 9.222 -46.316 -6.732 1.00 33.50 342 PRO A CA 1
ATOM 2678 C C . PRO A 1 342 ? 8.855 -46.903 -8.103 1.00 33.50 342 PRO A C 1
ATOM 2680 O O . PRO A 1 342 ? 9.405 -47.921 -8.514 1.00 33.50 342 PRO A O 1
ATOM 2683 N N . GLY A 1 343 ? 8.005 -46.188 -8.843 1.00 41.22 343 GLY A N 1
ATOM 2684 C CA . GLY A 1 343 ? 7.907 -46.295 -10.299 1.00 41.22 343 GLY A CA 1
ATOM 2685 C C . GLY A 1 343 ? 6.836 -47.236 -10.850 1.00 41.22 343 GLY A C 1
ATOM 2686 O O . GLY A 1 343 ? 7.125 -48.374 -11.197 1.00 41.22 343 GLY A O 1
ATOM 2687 N N . GLU A 1 344 ? 5.655 -46.680 -11.119 1.00 27.84 344 GLU A N 1
ATOM 2688 C CA . GLU A 1 344 ? 4.866 -47.042 -12.301 1.00 27.84 344 GLU A CA 1
ATOM 2689 C C . GLU A 1 344 ? 4.093 -45.808 -12.803 1.00 27.84 344 GLU A C 1
ATOM 2691 O O . GLU A 1 344 ? 3.820 -44.883 -12.034 1.00 27.84 344 GLU A O 1
ATOM 2696 N N . VAL A 1 345 ? 3.804 -45.737 -14.107 1.00 38.47 345 VAL A N 1
ATOM 2697 C CA . VAL A 1 345 ? 3.164 -44.569 -14.743 1.00 38.47 345 VAL A CA 1
ATOM 2698 C C . VAL A 1 345 ? 1.734 -44.924 -15.129 1.00 38.47 345 VAL A C 1
ATOM 2700 O O . VAL A 1 345 ? 1.522 -45.757 -16.006 1.00 38.47 345 VAL A O 1
ATOM 2703 N N . VAL A 1 346 ? 0.753 -44.250 -14.524 1.00 24.55 346 VAL A N 1
ATOM 2704 C CA . VAL A 1 346 ? -0.673 -44.447 -14.826 1.00 24.55 346 VAL A CA 1
ATOM 2705 C C . VAL A 1 346 ? -1.232 -43.219 -15.542 1.00 24.55 346 VAL A C 1
ATOM 2707 O O . VAL A 1 346 ? -1.128 -42.093 -15.059 1.00 24.55 346 VAL A O 1
ATOM 2710 N N . THR A 1 347 ? -1.817 -43.437 -16.719 1.00 29.39 347 THR A N 1
ATOM 2711 C CA . THR A 1 347 ? -2.463 -42.404 -17.546 1.00 29.39 347 THR A CA 1
ATOM 2712 C C . THR A 1 347 ? -3.955 -42.316 -17.228 1.00 29.39 347 THR A C 1
ATOM 2714 O O . THR A 1 347 ? -4.594 -43.339 -16.993 1.00 29.39 347 THR A O 1
ATOM 2717 N N . ILE A 1 348 ? -4.535 -41.111 -17.265 1.00 24.69 348 ILE A N 1
ATOM 2718 C CA . ILE A 1 348 ? -5.976 -40.899 -17.045 1.00 24.69 348 ILE A CA 1
ATOM 2719 C C . ILE A 1 348 ? -6.674 -40.622 -18.384 1.00 24.69 348 ILE A C 1
ATOM 2721 O O . ILE A 1 348 ? -6.252 -39.755 -19.149 1.00 24.69 348 ILE A O 1
ATOM 2725 N N . GLY A 1 349 ? -7.727 -41.398 -18.662 1.00 26.00 349 GLY A N 1
ATOM 2726 C CA . GLY A 1 349 ? -8.583 -41.290 -19.848 1.00 26.00 349 GLY A CA 1
ATOM 2727 C C . GLY A 1 349 ? -9.775 -40.327 -19.684 1.00 26.00 349 GLY A C 1
ATOM 2728 O O . GLY A 1 349 ? -9.896 -39.664 -18.655 1.00 26.00 349 GLY A O 1
ATOM 2729 N N . PRO A 1 350 ? -10.647 -40.216 -20.706 1.00 32.72 350 PRO A N 1
ATOM 2730 C CA . PRO A 1 350 ? -11.594 -39.106 -20.838 1.00 32.72 350 PRO A CA 1
ATOM 2731 C C . PRO A 1 350 ? -12.948 -39.267 -20.113 1.00 32.72 350 PRO A C 1
ATOM 2733 O O . PRO A 1 350 ? -13.350 -40.342 -19.680 1.00 32.72 350 PRO A O 1
ATOM 2736 N N . SER A 1 351 ? -13.649 -38.134 -20.050 1.00 36.56 351 SER A N 1
ATOM 2737 C CA . SER A 1 351 ? -14.946 -37.828 -19.425 1.00 36.56 351 SER A CA 1
ATOM 2738 C C . SER A 1 351 ? -16.190 -38.560 -19.959 1.00 36.56 351 SER A C 1
ATOM 2740 O O . SER A 1 351 ? -16.286 -38.772 -21.166 1.00 36.56 351 SER A O 1
ATOM 2742 N N . ILE A 1 352 ? -17.190 -38.765 -19.083 1.00 25.64 352 ILE A N 1
ATOM 2743 C CA . ILE A 1 352 ? -18.630 -39.061 -19.325 1.00 25.64 352 ILE A CA 1
ATOM 2744 C C . ILE A 1 352 ? -19.345 -39.050 -17.943 1.00 25.64 352 ILE A C 1
ATOM 2746 O O . ILE A 1 352 ? -18.672 -39.350 -16.960 1.00 25.64 352 ILE A O 1
ATOM 2750 N N . SER A 1 353 ? -20.649 -38.791 -17.742 1.00 26.31 353 SER A N 1
ATOM 2751 C CA . SER A 1 353 ? -21.653 -37.882 -18.351 1.00 26.31 353 SER A CA 1
ATOM 2752 C C . SER A 1 353 ? -22.869 -37.785 -17.386 1.00 26.31 353 SER A C 1
ATOM 2754 O O . SER A 1 353 ? -22.834 -38.387 -16.315 1.00 26.31 353 SER A O 1
ATOM 2756 N N . ASP A 1 354 ? -23.933 -37.051 -17.734 1.00 30.94 354 ASP A N 1
ATOM 2757 C CA . ASP A 1 354 ? -25.160 -36.903 -16.920 1.00 30.94 354 ASP A CA 1
ATOM 2758 C C . ASP A 1 354 ? -26.060 -38.163 -16.844 1.00 30.94 354 ASP A C 1
ATOM 2760 O O . ASP A 1 354 ? -26.098 -38.931 -17.802 1.00 30.94 354 ASP A O 1
ATOM 2764 N N . GLU A 1 355 ? -26.800 -38.295 -15.726 1.00 27.42 355 GLU A N 1
ATOM 2765 C CA . GLU A 1 355 ? -28.063 -39.032 -15.415 1.00 27.42 355 GLU A CA 1
ATOM 2766 C C . GLU A 1 355 ? -28.045 -39.376 -13.899 1.00 27.42 355 GLU A C 1
ATOM 2768 O O . GLU A 1 355 ? -26.992 -39.705 -13.363 1.00 27.42 355 GLU A O 1
ATOM 2773 N N . ASP A 1 356 ? -29.098 -39.292 -13.076 1.00 28.56 356 ASP A N 1
ATOM 2774 C CA . ASP A 1 356 ? -30.514 -38.894 -13.208 1.00 28.56 356 ASP A CA 1
ATOM 2775 C C . ASP A 1 356 ? -30.846 -37.973 -11.989 1.00 28.56 356 ASP A C 1
ATOM 2777 O O . ASP A 1 356 ? -30.169 -38.007 -10.962 1.00 28.56 356 ASP A O 1
ATOM 2781 N N . SER A 1 357 ? -31.866 -37.114 -11.990 1.00 27.08 357 SER A N 1
ATOM 2782 C CA . SER A 1 357 ? -33.257 -37.550 -11.815 1.00 27.08 357 SER A CA 1
ATOM 2783 C C . SER A 1 357 ? -34.275 -36.423 -12.058 1.00 27.08 357 SER A C 1
ATOM 2785 O O . SER A 1 357 ? -33.952 -35.236 -12.124 1.00 27.08 357 SER A O 1
ATOM 2787 N N . LYS A 1 358 ? -35.535 -36.838 -12.199 1.00 26.97 358 LYS A N 1
ATOM 2788 C CA . LYS A 1 358 ? -36.752 -36.037 -12.421 1.00 26.97 358 LYS A CA 1
ATOM 2789 C C . LYS A 1 358 ? -37.655 -36.241 -11.176 1.00 26.97 358 LYS A C 1
ATOM 2791 O O . LYS A 1 358 ? -37.367 -37.133 -10.384 1.00 26.97 358 LYS A O 1
ATOM 2796 N N . ASP A 1 359 ? -38.715 -35.492 -10.874 1.00 27.56 359 ASP A N 1
ATOM 2797 C CA . ASP A 1 359 ? -39.553 -34.557 -11.635 1.00 27.56 359 ASP A CA 1
ATOM 2798 C C . ASP A 1 359 ? -40.095 -33.448 -10.706 1.00 27.56 359 ASP A C 1
ATOM 2800 O O . ASP A 1 359 ? -40.480 -33.747 -9.581 1.00 27.56 359 ASP A O 1
ATOM 2804 N N . GLU A 1 360 ? -40.248 -32.210 -11.203 1.00 25.77 360 GLU A N 1
ATOM 2805 C CA . GLU A 1 360 ? -41.513 -31.448 -11.092 1.00 25.77 360 GLU A CA 1
ATOM 2806 C C . GLU A 1 360 ? -41.519 -30.187 -11.988 1.00 25.77 360 GLU A C 1
ATOM 2808 O O . GLU A 1 360 ? -40.475 -29.648 -12.362 1.00 25.77 360 GLU A O 1
ATOM 2813 N N . LYS A 1 361 ? -42.715 -29.739 -12.404 1.00 25.72 361 LYS A N 1
ATOM 2814 C CA . LYS A 1 361 ? -42.974 -28.661 -13.389 1.00 25.72 361 LYS A CA 1
ATOM 2815 C C . LYS A 1 361 ? -44.446 -28.195 -13.291 1.00 25.72 361 LYS A C 1
ATOM 2817 O O . LYS A 1 361 ? -45.280 -28.994 -12.879 1.00 25.72 361 LYS A O 1
ATOM 2822 N N . PRO A 1 362 ? -44.850 -27.051 -13.893 1.00 35.75 362 PRO A N 1
ATOM 2823 C CA . PRO A 1 362 ? -44.103 -25.803 -14.114 1.00 35.75 362 PRO A CA 1
ATOM 2824 C C . PRO A 1 362 ? -44.945 -24.518 -13.870 1.00 35.75 362 PRO A C 1
ATOM 2826 O O . PRO A 1 362 ? -46.134 -24.470 -14.189 1.00 35.75 362 PRO A O 1
ATOM 2829 N N . THR A 1 363 ? -44.318 -23.395 -13.503 1.00 24.19 363 THR A N 1
ATOM 2830 C CA . THR A 1 363 ? -44.939 -22.052 -13.618 1.00 24.19 363 THR A CA 1
ATOM 2831 C C . THR A 1 363 ? -44.097 -21.089 -14.461 1.00 24.19 363 THR A C 1
ATOM 2833 O O . THR A 1 363 ? -42.870 -21.135 -14.486 1.00 24.19 363 THR A O 1
ATOM 2836 N N . LYS A 1 364 ? -44.787 -20.293 -15.287 1.00 26.50 364 LYS A N 1
ATOM 2837 C CA . LYS A 1 364 ? -44.247 -19.676 -16.512 1.00 26.50 364 LYS A CA 1
ATOM 2838 C C . LYS A 1 364 ? -43.625 -18.293 -16.273 1.00 26.50 364 LYS A C 1
ATOM 2840 O O . LYS A 1 364 ? -44.124 -17.516 -15.465 1.00 26.50 364 LYS A O 1
ATOM 2845 N N . ARG A 1 365 ? -42.649 -17.928 -17.118 1.00 26.55 365 ARG A N 1
ATOM 2846 C CA . ARG A 1 365 ? -42.348 -16.518 -17.449 1.00 26.55 365 ARG A CA 1
ATOM 2847 C C . ARG A 1 365 ? -43.596 -15.812 -18.008 1.00 26.55 365 ARG A C 1
ATOM 2849 O O . ARG A 1 365 ? -44.420 -16.461 -18.657 1.00 26.55 365 ARG A O 1
ATOM 2856 N N . PRO A 1 366 ? -43.614 -14.474 -17.959 1.00 26.86 366 PRO A N 1
ATOM 2857 C CA . PRO A 1 366 ? -43.973 -13.708 -19.154 1.00 26.86 366 PRO A CA 1
ATOM 2858 C C . PRO A 1 366 ? -42.881 -12.706 -19.574 1.00 26.86 366 PRO A C 1
ATOM 2860 O O . PRO A 1 366 ? -42.071 -12.254 -18.769 1.00 26.86 366 PRO A O 1
ATOM 2863 N N . GLN A 1 367 ? -42.878 -12.339 -20.857 1.00 23.22 367 GLN A N 1
ATOM 2864 C CA . GLN A 1 367 ? -42.081 -11.249 -21.431 1.00 23.22 367 GLN A CA 1
ATOM 2865 C C . GLN A 1 367 ? -42.953 -10.461 -22.424 1.00 23.22 367 GLN A C 1
ATOM 2867 O O . GLN A 1 367 ? -43.620 -11.088 -23.238 1.00 23.22 367 GLN A O 1
ATOM 2872 N N . LEU A 1 368 ? -42.862 -9.121 -22.377 1.00 26.12 368 LEU A N 1
ATOM 2873 C CA . LEU A 1 368 ? -43.286 -8.115 -23.378 1.00 26.12 368 LEU A CA 1
ATOM 2874 C C . LEU A 1 368 ? -44.741 -8.129 -23.913 1.00 26.12 368 LEU A C 1
ATOM 2876 O O . LEU A 1 368 ? -45.190 -9.117 -24.477 1.00 26.12 368 LEU A O 1
ATOM 2880 N N . GLN A 1 369 ? -45.376 -6.942 -23.965 1.00 24.55 369 GLN A N 1
ATOM 2881 C CA . GLN A 1 369 ? -45.825 -6.289 -25.223 1.00 24.55 369 GLN A CA 1
ATOM 2882 C C . GLN A 1 369 ? -46.343 -4.838 -24.996 1.00 24.55 369 GLN A C 1
ATOM 2884 O O . GLN A 1 369 ? -46.053 -4.249 -23.957 1.00 24.55 369 GLN A O 1
ATOM 2889 N N . LYS A 1 370 ? -46.975 -4.213 -26.009 1.00 25.39 370 LYS A N 1
ATOM 2890 C CA . LYS A 1 370 ? -47.373 -2.781 -26.130 1.00 25.39 370 LYS A CA 1
ATOM 2891 C C . LYS A 1 370 ? -48.778 -2.712 -26.791 1.00 25.39 370 LYS A C 1
ATOM 2893 O O . LYS A 1 370 ? -49.182 -3.719 -27.357 1.00 25.39 370 LYS A O 1
ATOM 2898 N N . ALA A 1 371 ? -49.562 -1.626 -26.844 1.00 24.33 371 ALA A N 1
ATOM 2899 C CA . ALA A 1 371 ? -49.383 -0.191 -26.535 1.00 24.33 371 ALA A CA 1
ATOM 2900 C C . ALA A 1 371 ? -50.692 0.358 -25.853 1.00 24.33 371 ALA A C 1
ATOM 2902 O O . ALA A 1 371 ? -51.226 -0.385 -25.042 1.00 24.33 371 ALA A O 1
ATOM 2903 N N . SER A 1 372 ? -51.289 1.560 -26.024 1.00 25.73 372 SER A N 1
ATOM 2904 C CA . SER A 1 372 ? -51.084 2.750 -26.889 1.00 25.73 372 SER A CA 1
ATOM 2905 C C . SER A 1 372 ? -51.799 4.027 -26.371 1.00 25.73 372 SER A C 1
ATOM 2907 O O . SER A 1 372 ? -52.700 3.968 -25.545 1.00 25.73 372 SER A O 1
ATOM 2909 N N . LYS A 1 373 ? -51.387 5.171 -26.943 1.00 25.02 373 LYS A N 1
ATOM 2910 C CA . LYS A 1 373 ? -52.036 6.506 -27.078 1.00 25.02 373 LYS A CA 1
ATOM 2911 C C . LYS A 1 373 ? -53.530 6.507 -27.523 1.00 25.02 373 LYS A C 1
ATOM 2913 O O . LYS A 1 373 ? -53.943 5.480 -28.063 1.00 25.02 373 LYS A O 1
ATOM 2918 N N . PRO A 1 374 ? -54.226 7.679 -27.621 1.00 37.12 374 PRO A N 1
ATOM 2919 C CA . PRO A 1 374 ? -54.178 8.938 -26.815 1.00 37.12 374 PRO A CA 1
ATOM 2920 C C . PRO A 1 374 ? -55.571 9.612 -26.562 1.00 37.12 374 PRO A C 1
ATOM 2922 O O . PRO A 1 374 ? -56.519 9.304 -27.276 1.00 37.12 374 PRO A O 1
ATOM 2925 N N . VAL A 1 375 ? -55.679 10.628 -25.676 1.00 24.95 375 VAL A N 1
ATOM 2926 C CA . VAL A 1 375 ? -56.774 11.650 -25.682 1.00 24.95 375 VAL A CA 1
ATOM 2927 C C . VAL A 1 375 ? -56.289 13.022 -25.149 1.00 24.95 375 VAL A C 1
ATOM 2929 O O . VAL A 1 375 ? -55.513 13.061 -24.200 1.00 24.95 375 VAL A O 1
ATOM 2932 N N . GLU A 1 376 ? -56.769 14.113 -25.763 1.00 24.83 376 GLU A N 1
ATOM 2933 C CA . GLU A 1 376 ? -56.703 15.564 -25.430 1.00 24.83 376 GLU A CA 1
ATOM 2934 C C . GLU A 1 376 ? -57.778 16.273 -26.326 1.00 24.83 376 GLU A C 1
ATOM 2936 O O . GLU A 1 376 ? -58.267 15.577 -27.229 1.00 24.83 376 GLU A O 1
ATOM 2941 N N . PRO A 1 377 ? -58.141 17.584 -26.226 1.00 43.31 377 PRO A N 1
ATOM 2942 C CA . PRO A 1 377 ? -57.813 18.655 -25.260 1.00 43.31 377 PRO A CA 1
ATOM 2943 C C . PRO A 1 377 ? -59.078 19.485 -24.817 1.00 43.31 377 PRO A C 1
ATOM 2945 O O . PRO A 1 377 ? -60.148 18.904 -24.679 1.00 43.31 377 PRO A O 1
ATOM 2948 N N . GLU A 1 378 ? -58.947 20.824 -24.650 1.00 24.69 378 GLU A N 1
ATOM 2949 C CA . GLU A 1 378 ? -59.986 21.890 -24.454 1.00 24.69 378 GLU A CA 1
ATOM 2950 C C . GLU A 1 378 ? -60.612 22.064 -23.036 1.00 24.69 378 GLU A C 1
ATOM 2952 O O . GLU A 1 378 ? -60.876 21.082 -22.351 1.00 24.69 378 GLU A O 1
ATOM 2957 N N . SER A 1 379 ? -60.887 23.277 -22.500 1.00 28.23 379 SER A N 1
ATOM 2958 C CA . SER A 1 379 ? -60.523 24.674 -22.876 1.00 28.23 379 SER A CA 1
ATOM 2959 C C . SER A 1 379 ? -60.606 25.670 -21.677 1.00 28.23 379 SER A C 1
ATOM 2961 O O . SER A 1 379 ? -61.090 25.326 -20.603 1.00 28.23 379 SER A O 1
ATOM 2963 N N . GLU A 1 380 ? -60.170 26.926 -21.879 1.00 27.59 380 GLU A N 1
ATOM 2964 C CA . GLU A 1 380 ? -60.305 28.118 -20.988 1.00 27.59 380 GLU A CA 1
ATOM 2965 C C . GLU A 1 380 ? -61.788 28.649 -20.884 1.00 27.59 380 GLU A C 1
ATOM 2967 O O . GLU A 1 380 ? -62.632 27.986 -21.498 1.00 27.59 380 GLU A O 1
ATOM 2972 N N . PRO A 1 381 ? -62.190 29.798 -20.226 1.00 36.12 381 PRO A N 1
ATOM 2973 C CA . PRO A 1 381 ? -61.380 30.936 -19.708 1.00 36.12 381 PRO A CA 1
ATOM 2974 C C . PRO A 1 381 ? -61.849 31.819 -18.490 1.00 36.12 381 PRO A C 1
ATOM 2976 O O . PRO A 1 381 ? -62.986 31.792 -18.035 1.00 36.12 381 PRO A O 1
ATOM 2979 N N . VAL A 1 382 ? -60.950 32.752 -18.102 1.00 24.94 382 VAL A N 1
ATOM 2980 C CA . VAL A 1 382 ? -61.179 34.169 -17.666 1.00 24.94 382 VAL A CA 1
ATOM 2981 C C . VAL A 1 382 ? -61.696 34.554 -16.242 1.00 24.94 382 VAL A C 1
ATOM 2983 O O . VAL A 1 382 ? -62.873 34.503 -15.917 1.00 24.94 382 VAL A O 1
ATOM 2986 N N . ALA A 1 383 ? -60.753 35.143 -15.481 1.00 23.62 383 ALA A N 1
ATOM 2987 C CA . ALA A 1 383 ? -60.776 36.365 -14.637 1.00 23.62 383 ALA A CA 1
ATOM 2988 C C . ALA A 1 383 ? -61.777 36.635 -13.477 1.00 23.62 383 ALA A C 1
ATOM 2990 O O . ALA A 1 383 ? -62.992 36.666 -13.634 1.00 23.62 383 ALA A O 1
ATOM 2991 N N . VAL A 1 384 ? -61.207 37.169 -12.381 1.00 26.56 384 VAL A N 1
ATOM 2992 C CA . VAL A 1 384 ? -61.810 38.209 -11.512 1.00 26.56 384 VAL A CA 1
ATOM 2993 C C . VAL A 1 384 ? -60.790 39.350 -11.331 1.00 26.56 384 VAL A C 1
ATOM 2995 O O . VAL A 1 384 ? -59.589 39.097 -11.261 1.00 26.56 384 VAL A O 1
ATOM 2998 N N . LYS A 1 385 ? -61.245 40.613 -11.289 1.00 25.50 385 LYS A N 1
ATOM 2999 C CA . LYS A 1 385 ? -60.389 41.818 -11.199 1.00 25.50 385 LYS A CA 1
ATOM 3000 C C . LYS A 1 385 ? -60.242 42.340 -9.764 1.00 25.50 385 LYS A C 1
ATOM 3002 O O . LYS A 1 385 ? -61.222 42.396 -9.024 1.00 25.50 385 LYS A O 1
ATOM 3007 N N . THR A 1 386 ? -59.059 42.855 -9.428 1.00 24.77 386 THR A N 1
ATOM 3008 C CA . THR A 1 386 ? -58.851 43.808 -8.322 1.00 24.77 386 THR A CA 1
ATOM 3009 C C . THR A 1 386 ? -59.558 45.146 -8.588 1.00 24.77 386 THR A C 1
ATOM 3011 O O . THR A 1 386 ? -59.826 45.509 -9.735 1.00 24.77 386 THR A O 1
ATOM 3014 N N . LYS A 1 387 ? -59.871 45.892 -7.518 1.00 26.52 387 LYS A N 1
ATOM 3015 C CA . LYS A 1 387 ? -60.498 47.227 -7.572 1.00 26.52 387 LYS A CA 1
ATOM 3016 C C . LYS A 1 387 ? -59.485 48.340 -7.256 1.00 26.52 387 LYS A C 1
ATOM 3018 O O . LYS A 1 387 ? -58.431 48.067 -6.694 1.00 26.52 387 LYS A O 1
ATOM 3023 N N . VAL A 1 388 ? -59.812 49.573 -7.647 1.00 26.08 388 VAL A N 1
ATOM 3024 C CA . VAL A 1 388 ? -58.876 50.709 -7.775 1.00 26.08 388 VAL A CA 1
ATOM 3025 C C . VAL A 1 388 ? -59.173 51.844 -6.784 1.00 26.08 388 VAL A C 1
ATOM 3027 O O . VAL A 1 388 ? -60.337 52.172 -6.564 1.00 26.08 388 VAL A O 1
ATOM 3030 N N . ALA A 1 389 ? -58.104 52.476 -6.291 1.00 25.91 389 ALA A N 1
ATOM 3031 C CA . ALA A 1 389 ? -57.952 53.910 -5.983 1.00 25.91 389 ALA A CA 1
ATOM 3032 C C . ALA A 1 389 ? -56.449 54.235 -6.235 1.00 25.91 389 ALA A C 1
ATOM 3034 O O . ALA A 1 389 ? -55.622 53.376 -5.937 1.00 25.91 389 ALA A O 1
ATOM 3035 N N . GLN A 1 390 ? -56.001 55.283 -6.944 1.00 27.23 390 GLN A N 1
ATOM 3036 C CA . GLN A 1 390 ? -56.277 56.735 -6.856 1.00 27.23 390 GLN A CA 1
ATOM 3037 C C . GLN A 1 390 ? -55.861 57.340 -5.497 1.00 27.23 390 GLN A C 1
ATOM 3039 O O . GLN A 1 390 ? -56.264 56.805 -4.471 1.00 27.23 390 GLN A O 1
ATOM 3044 N N . ASP A 1 391 ? -55.116 58.450 -5.378 1.00 27.62 391 ASP A N 1
ATOM 3045 C CA . ASP A 1 391 ? -54.361 59.309 -6.331 1.00 27.62 391 ASP A CA 1
ATOM 3046 C C . ASP A 1 391 ? -53.405 60.234 -5.500 1.00 27.62 391 ASP A C 1
ATOM 3048 O O . ASP A 1 391 ? -53.539 60.261 -4.279 1.00 27.62 391 ASP A O 1
ATOM 3052 N N . THR A 1 392 ? -52.416 61.017 -5.979 1.00 29.84 392 THR A N 1
ATOM 3053 C CA . THR A 1 392 ? -51.998 61.472 -7.332 1.00 29.84 392 THR A CA 1
ATOM 3054 C C . THR A 1 392 ? -50.482 61.827 -7.360 1.00 29.84 392 THR A C 1
ATOM 3056 O O . THR A 1 392 ? -49.895 62.078 -6.314 1.00 29.84 392 THR A O 1
ATOM 3059 N N . ASN A 1 393 ? -49.895 61.948 -8.562 1.00 28.47 393 ASN A N 1
ATOM 3060 C CA . ASN A 1 393 ? -48.773 62.820 -9.008 1.00 28.47 393 ASN A CA 1
ATOM 3061 C C . ASN A 1 393 ? -47.759 63.472 -8.025 1.00 28.47 393 ASN A C 1
ATOM 3063 O O . ASN A 1 393 ? -48.125 64.347 -7.244 1.00 28.47 393 ASN A O 1
ATOM 3067 N N . ALA A 1 394 ? -46.457 63.318 -8.337 1.00 27.42 394 ALA A N 1
ATOM 3068 C CA . ALA A 1 394 ? -45.482 64.430 -8.345 1.00 27.42 394 ALA A CA 1
ATOM 3069 C C . ALA A 1 394 ? -44.281 64.174 -9.297 1.00 27.42 394 ALA A C 1
ATOM 3071 O O . ALA A 1 394 ? -43.666 63.119 -9.231 1.00 27.42 394 ALA A O 1
ATOM 3072 N N . SER A 1 395 ? -43.954 65.167 -10.144 1.00 29.27 395 SER A N 1
ATOM 3073 C CA . SER A 1 395 ? -42.699 65.387 -10.917 1.00 29.27 395 SER A CA 1
ATOM 3074 C C . SER A 1 395 ? -41.951 64.201 -11.569 1.00 29.27 395 SER A C 1
ATOM 3076 O O . SER A 1 395 ? -41.323 63.389 -10.897 1.00 29.27 395 SER A O 1
ATOM 3078 N N . ALA A 1 396 ? -41.859 64.218 -12.904 1.00 36.75 396 ALA A N 1
ATOM 3079 C CA . ALA A 1 396 ? -40.958 63.362 -13.683 1.00 36.75 396 ALA A CA 1
ATOM 3080 C C . ALA A 1 396 ? -39.507 63.890 -13.738 1.00 36.75 396 ALA A C 1
ATOM 3082 O O . ALA A 1 396 ? -39.322 65.104 -13.760 1.00 36.75 396 ALA A O 1
ATOM 3083 N N . THR A 1 397 ? -38.532 62.973 -13.868 1.00 41.47 397 THR A N 1
ATOM 3084 C CA . THR A 1 397 ? -37.447 62.936 -14.892 1.00 41.47 397 THR A CA 1
ATOM 3085 C C . THR A 1 397 ? -36.475 61.771 -14.607 1.00 41.47 397 THR A C 1
ATOM 3087 O O . THR A 1 397 ? -35.745 61.856 -13.626 1.00 41.47 397 THR A O 1
ATOM 3090 N N . ASN A 1 398 ? -36.433 60.705 -15.441 1.00 42.94 398 ASN A N 1
ATOM 3091 C CA . ASN A 1 398 ? -35.226 59.851 -15.671 1.00 42.94 398 ASN A CA 1
ATOM 3092 C C . ASN A 1 398 ? -35.387 58.593 -16.572 1.00 42.94 398 ASN A C 1
ATOM 3094 O O . ASN A 1 398 ? -34.378 57.947 -16.858 1.00 42.94 398 ASN A O 1
ATOM 3098 N N . GLU A 1 399 ? -36.588 58.191 -17.012 1.00 42.62 399 GLU A N 1
ATOM 3099 C CA . GLU A 1 399 ? -36.795 56.823 -17.548 1.00 42.62 399 GLU A CA 1
ATOM 3100 C C . GLU A 1 399 ? -35.985 56.464 -18.816 1.00 42.62 399 GLU A C 1
ATOM 3102 O O . GLU A 1 399 ? -35.410 55.372 -18.875 1.00 42.62 399 GLU A O 1
ATOM 3107 N N . ASP A 1 400 ? -35.842 57.381 -19.782 1.00 43.50 400 ASP A N 1
ATOM 3108 C CA . ASP A 1 400 ? -35.090 57.130 -21.029 1.00 43.50 400 ASP A CA 1
ATOM 3109 C C . ASP A 1 400 ? -33.607 56.788 -20.792 1.00 43.50 400 ASP A C 1
ATOM 3111 O O . ASP A 1 400 ? -33.004 56.006 -21.535 1.00 43.50 400 ASP A O 1
ATOM 3115 N N . PHE A 1 401 ? -33.001 57.343 -19.734 1.00 46.81 401 PHE A N 1
ATOM 3116 C CA . PHE A 1 401 ? -31.587 57.114 -19.436 1.00 46.81 401 PHE A CA 1
ATOM 3117 C C . PHE A 1 401 ? -31.339 55.695 -18.908 1.00 46.81 401 PHE A C 1
ATOM 3119 O O . PHE A 1 401 ? -30.314 55.090 -19.226 1.00 46.81 401 PHE A O 1
ATOM 3126 N N . PHE A 1 402 ? -32.283 55.132 -18.146 1.00 45.94 402 PHE A N 1
ATOM 3127 C CA . PHE A 1 402 ? -32.158 53.782 -17.592 1.00 45.94 402 PHE A CA 1
ATOM 3128 C C . PHE A 1 402 ? -32.419 52.689 -18.633 1.00 45.94 402 PHE A C 1
ATOM 3130 O O . PHE A 1 402 ? -31.653 51.725 -18.690 1.00 45.94 402 PHE A O 1
ATOM 3137 N N . TYR A 1 403 ? -33.433 52.840 -19.494 1.00 45.31 403 TYR A N 1
ATOM 3138 C CA . TYR A 1 403 ? -33.753 51.823 -20.505 1.00 45.31 403 TYR A CA 1
ATOM 3139 C C . TYR A 1 403 ? -32.620 51.607 -21.516 1.00 45.31 403 TYR A C 1
ATOM 3141 O O . TYR A 1 403 ? -32.261 50.463 -21.801 1.00 45.31 403 TYR A O 1
ATOM 3149 N N . SER A 1 404 ? -32.005 52.688 -22.008 1.00 49.22 404 SER A N 1
ATOM 3150 C CA . SER A 1 404 ? -30.889 52.604 -22.960 1.00 49.22 404 SER A CA 1
ATOM 3151 C C . SER A 1 404 ? -29.685 51.849 -22.375 1.00 49.22 404 SER A C 1
ATOM 3153 O O . SER A 1 404 ? -29.159 50.921 -22.996 1.00 49.22 404 SER A O 1
ATOM 3155 N N . HIS A 1 405 ? -29.301 52.160 -21.130 1.00 53.19 405 HIS A N 1
ATOM 3156 C CA . HIS A 1 405 ? -28.200 51.471 -20.452 1.00 53.19 405 HIS A CA 1
ATOM 3157 C C . HIS A 1 405 ? -28.537 50.016 -20.104 1.00 53.19 405 HIS A C 1
ATOM 3159 O O . HIS A 1 405 ? -27.691 49.146 -20.297 1.00 53.19 405 HIS A O 1
ATOM 3165 N N . ALA A 1 406 ? -29.758 49.715 -19.649 1.00 50.62 406 ALA A N 1
ATOM 3166 C CA . ALA A 1 406 ? -30.175 48.343 -19.353 1.00 50.62 406 ALA A CA 1
ATOM 3167 C C . ALA A 1 406 ? -30.110 47.441 -20.600 1.00 50.62 406 ALA A C 1
ATOM 3169 O O . ALA A 1 406 ? -29.575 46.332 -20.536 1.00 50.62 406 ALA A O 1
ATOM 3170 N N . ILE A 1 407 ? -30.572 47.941 -21.752 1.00 57.56 407 ILE A N 1
ATOM 3171 C CA . ILE A 1 407 ? -30.476 47.238 -23.039 1.00 57.56 407 ILE A CA 1
ATOM 3172 C C . ILE A 1 407 ? -29.008 47.079 -23.462 1.00 57.56 407 ILE A C 1
ATOM 3174 O O . ILE A 1 407 ? -28.609 45.987 -23.867 1.00 57.56 407 ILE A O 1
ATOM 3178 N N . ALA A 1 408 ? -28.175 48.115 -23.311 1.00 55.06 408 ALA A N 1
ATOM 3179 C CA . ALA A 1 408 ? -26.746 48.036 -23.618 1.00 55.06 408 ALA A CA 1
ATOM 3180 C C . ALA A 1 408 ? -26.007 46.997 -22.749 1.00 55.06 408 ALA A C 1
ATOM 3182 O O . ALA A 1 408 ? -25.225 46.208 -23.280 1.00 55.06 408 ALA A O 1
ATOM 3183 N N . PHE A 1 409 ? -26.287 46.933 -21.441 1.00 60.56 409 PHE A N 1
ATOM 3184 C CA . PHE A 1 409 ? -25.723 45.916 -20.546 1.00 60.56 409 PHE A CA 1
ATOM 3185 C C . PHE A 1 409 ? -26.223 44.504 -20.874 1.00 60.56 409 PHE A C 1
ATOM 3187 O O . PHE A 1 409 ? -25.428 43.564 -20.849 1.00 60.56 409 PHE A O 1
ATOM 3194 N N . PHE A 1 410 ? -27.500 44.338 -21.234 1.00 64.56 410 PHE A N 1
ATOM 3195 C CA . PHE A 1 410 ? -28.039 43.041 -21.648 1.00 64.56 410 PHE A CA 1
ATOM 3196 C C . PHE A 1 410 ? -27.389 42.550 -22.951 1.00 64.56 410 PHE A C 1
ATOM 3198 O O . PHE A 1 410 ? -26.899 41.422 -23.010 1.00 64.56 410 PHE A O 1
ATOM 3205 N N . ILE A 1 411 ? -27.279 43.418 -23.964 1.00 66.62 411 ILE A N 1
ATOM 3206 C CA . ILE A 1 411 ? -26.589 43.113 -25.227 1.00 66.62 411 ILE A CA 1
ATOM 3207 C C . ILE A 1 411 ? -25.106 42.808 -24.976 1.00 66.62 411 ILE A C 1
ATOM 3209 O O . ILE A 1 411 ? -24.598 41.821 -25.506 1.00 66.62 411 ILE A O 1
ATOM 3213 N N . ALA A 1 412 ? -24.413 43.581 -24.134 1.00 64.31 412 ALA A N 1
ATOM 3214 C CA . ALA A 1 412 ? -23.026 43.302 -23.758 1.00 64.31 412 ALA A CA 1
ATOM 3215 C C . ALA A 1 412 ? -22.880 41.945 -23.040 1.00 64.31 412 ALA A C 1
ATOM 3217 O O . ALA A 1 412 ? -21.941 41.202 -23.325 1.00 64.31 412 ALA A O 1
ATOM 3218 N N . GLY A 1 413 ? -23.830 41.574 -22.175 1.00 65.62 413 GLY A N 1
ATOM 3219 C CA . GLY A 1 413 ? -23.897 40.255 -21.539 1.00 65.62 413 GLY A CA 1
ATOM 3220 C C . GLY A 1 413 ? -24.101 39.116 -22.545 1.00 65.62 413 GLY A C 1
ATOM 3221 O O . GLY A 1 413 ? -23.381 38.114 -22.500 1.00 65.62 413 GLY A O 1
ATOM 3222 N N . CYS A 1 414 ? -25.015 39.280 -23.505 1.00 62.69 414 CYS A N 1
ATOM 3223 C CA . CYS A 1 414 ? -25.222 38.332 -24.605 1.00 62.69 414 CYS A CA 1
ATOM 3224 C C . CYS A 1 414 ? -23.984 38.209 -25.511 1.00 62.69 414 CYS A C 1
ATOM 3226 O O . CYS A 1 414 ? -23.592 37.103 -25.873 1.00 62.69 414 CYS A O 1
ATOM 3228 N N . VAL A 1 415 ? -23.313 39.318 -25.832 1.00 70.62 415 VAL A N 1
ATOM 3229 C CA . VAL A 1 415 ? -22.081 39.309 -26.635 1.00 70.62 415 VAL A CA 1
ATOM 3230 C C . VAL A 1 415 ? -20.927 38.654 -25.868 1.00 70.62 415 VAL A C 1
ATOM 3232 O O . VAL A 1 415 ? -20.236 37.811 -26.432 1.00 70.62 415 VAL A O 1
ATOM 3235 N N . CYS A 1 416 ? -20.745 38.937 -24.574 1.00 66.44 416 CYS A N 1
ATOM 3236 C CA . CYS A 1 416 ? -19.739 38.265 -23.740 1.00 66.44 416 CYS A CA 1
ATOM 3237 C C . CYS A 1 416 ? -20.005 36.760 -23.577 1.00 66.44 416 CYS A C 1
ATOM 3239 O O . CYS A 1 416 ? -19.063 35.965 -23.622 1.00 66.44 416 CYS A O 1
ATOM 3241 N N . THR A 1 417 ? -21.263 36.338 -23.425 1.00 63.50 417 THR A N 1
ATOM 3242 C CA . THR A 1 417 ? -21.618 34.908 -23.348 1.00 63.50 417 THR A CA 1
ATOM 3243 C C . THR A 1 417 ? -21.457 34.199 -24.696 1.00 63.50 417 THR A C 1
ATOM 3245 O O . THR A 1 417 ? -20.916 33.095 -24.730 1.00 63.50 417 THR A O 1
ATOM 3248 N N . MET A 1 418 ? -21.781 34.842 -25.824 1.00 65.38 418 MET A N 1
ATOM 3249 C CA . MET A 1 418 ? -21.464 34.306 -27.156 1.00 65.38 418 MET A CA 1
ATOM 3250 C C . MET A 1 418 ? -19.953 34.236 -27.417 1.00 65.38 418 MET A C 1
ATOM 3252 O O . MET A 1 418 ? -19.467 33.222 -27.912 1.00 65.38 418 MET A O 1
ATOM 3256 N N . LEU A 1 419 ? -19.181 35.267 -27.056 1.00 62.69 419 LEU A N 1
ATOM 3257 C CA . LEU A 1 419 ? -17.724 35.279 -27.232 1.00 62.69 419 LEU A CA 1
ATOM 3258 C C . LEU A 1 419 ? -17.028 34.233 -26.352 1.00 62.69 419 LEU A C 1
ATOM 3260 O O . LEU A 1 419 ? -16.131 33.540 -26.831 1.00 62.69 419 LEU A O 1
ATOM 3264 N N . THR A 1 420 ? -17.450 34.058 -25.097 1.00 59.69 420 THR A N 1
ATOM 3265 C CA . THR A 1 420 ? -16.915 32.990 -24.234 1.00 59.69 420 THR A CA 1
ATOM 3266 C C . THR A 1 420 ? -17.325 31.603 -24.727 1.00 59.69 420 THR A C 1
ATOM 3268 O O . THR A 1 420 ? -16.468 30.722 -24.782 1.00 59.69 420 THR A O 1
ATOM 3271 N N . ALA A 1 421 ? -18.562 31.407 -25.198 1.00 58.69 421 ALA A N 1
ATOM 3272 C CA . ALA A 1 421 ? -18.979 30.159 -25.842 1.00 58.69 421 ALA A CA 1
ATOM 3273 C C . ALA A 1 421 ? -18.147 29.843 -27.101 1.00 58.69 421 ALA A C 1
ATOM 3275 O O . ALA A 1 421 ? -17.671 28.719 -27.251 1.00 58.69 421 ALA A O 1
ATOM 3276 N N . LEU A 1 422 ? -17.888 30.836 -27.961 1.00 59.38 422 LEU A N 1
ATOM 3277 C CA . LEU A 1 422 ? -17.030 30.698 -29.145 1.00 59.38 422 LEU A CA 1
ATOM 3278 C C . LEU A 1 422 ? -15.569 30.396 -28.779 1.00 59.38 422 LEU A C 1
ATOM 3280 O O . LEU A 1 422 ? -14.932 29.579 -29.444 1.00 59.38 422 LEU A O 1
ATOM 3284 N N . LEU A 1 423 ? -15.033 30.996 -27.711 1.00 59.72 423 LEU A N 1
ATOM 3285 C CA . LEU A 1 423 ? -13.694 30.683 -27.198 1.00 59.72 423 LEU A CA 1
ATOM 3286 C C . LEU A 1 423 ? -13.615 29.247 -26.654 1.00 59.72 423 LEU A C 1
ATOM 3288 O O . LEU A 1 423 ? -12.685 28.522 -27.005 1.00 59.72 423 LEU A O 1
ATOM 3292 N N . ILE A 1 424 ? -14.613 28.802 -25.884 1.00 60.50 424 ILE A N 1
ATOM 3293 C CA . ILE A 1 424 ? -14.724 27.424 -25.373 1.00 60.50 424 ILE A CA 1
ATOM 3294 C C . ILE A 1 424 ? -14.869 26.422 -26.530 1.00 60.50 424 ILE A C 1
ATOM 3296 O O . ILE A 1 424 ? -14.223 25.371 -26.531 1.00 60.50 424 ILE A O 1
ATOM 3300 N N . GLN A 1 425 ? -15.673 26.743 -27.546 1.00 57.91 425 GLN A N 1
ATOM 3301 C CA . GLN A 1 425 ? -15.858 25.913 -28.738 1.00 57.91 425 GLN A CA 1
ATOM 3302 C C . GLN A 1 425 ? -14.566 25.818 -29.561 1.00 57.91 425 GLN A C 1
ATOM 3304 O O . GLN A 1 425 ? -14.172 24.718 -29.952 1.00 57.91 425 GLN A O 1
ATOM 3309 N N . LYS A 1 426 ? -13.856 26.937 -29.750 1.00 57.69 426 LYS A N 1
ATOM 3310 C CA . LYS A 1 426 ? -12.546 26.987 -30.415 1.00 57.69 426 LYS A CA 1
ATOM 3311 C C . LYS A 1 426 ? -11.482 26.198 -29.644 1.00 57.69 426 LYS A C 1
ATOM 3313 O O . LYS A 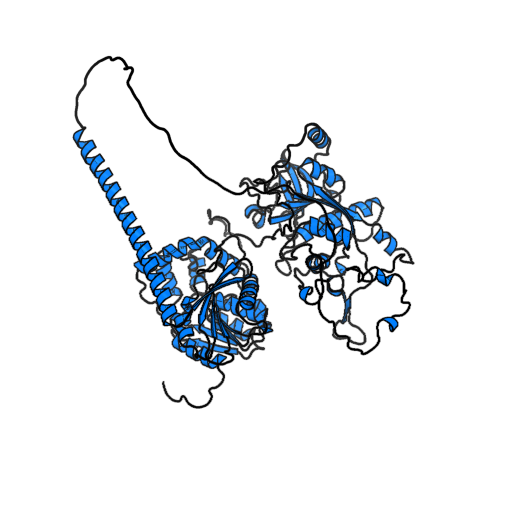1 426 ? -10.713 25.471 -30.265 1.00 57.69 426 LYS A O 1
ATOM 3318 N N . GLN A 1 427 ? -11.474 26.277 -28.311 1.00 56.91 427 GLN A N 1
ATOM 3319 C CA . GLN A 1 427 ? -10.568 25.509 -27.449 1.00 56.91 427 GLN A CA 1
ATOM 3320 C C . GLN A 1 427 ? -10.872 24.001 -27.492 1.00 56.91 427 GLN A C 1
ATOM 3322 O O . GLN A 1 427 ? -9.955 23.189 -27.605 1.00 56.91 427 GLN A O 1
ATOM 3327 N N . ARG A 1 428 ? -12.155 23.607 -27.488 1.00 58.41 428 ARG A N 1
ATOM 3328 C CA . ARG A 1 428 ? -12.569 22.215 -27.743 1.00 58.41 428 ARG A CA 1
ATOM 3329 C C . ARG A 1 428 ? -12.108 21.736 -29.122 1.00 58.41 428 ARG A C 1
ATOM 3331 O O . ARG A 1 428 ? -11.593 20.625 -29.226 1.00 58.41 428 ARG A O 1
ATOM 3338 N N . GLN A 1 429 ? -12.245 22.563 -30.160 1.00 54.53 429 GLN A N 1
ATOM 3339 C CA . GLN A 1 429 ? -11.789 22.233 -31.513 1.00 54.53 429 GLN A CA 1
ATOM 3340 C C . GLN A 1 429 ? -10.265 22.074 -31.606 1.00 54.53 429 GLN A C 1
ATOM 3342 O O . GLN A 1 429 ? -9.818 21.123 -32.244 1.00 54.53 429 GLN A O 1
ATOM 3347 N N . THR A 1 430 ? -9.452 22.918 -30.958 1.00 55.81 430 THR A N 1
ATOM 3348 C CA . THR A 1 430 ? -7.988 22.735 -30.967 1.00 55.81 430 THR A CA 1
ATOM 3349 C C . THR A 1 430 ? -7.546 21.493 -30.199 1.00 55.81 430 THR A C 1
ATOM 3351 O O . THR A 1 430 ? -6.709 20.756 -30.719 1.00 55.81 430 THR A O 1
ATOM 3354 N N . SER A 1 431 ? -8.129 21.188 -29.032 1.00 52.81 431 SER A N 1
ATOM 3355 C CA . SER A 1 431 ? -7.836 19.930 -28.320 1.00 52.81 431 SER A CA 1
ATOM 3356 C C . SER A 1 431 ? -8.246 18.694 -29.135 1.00 52.81 431 SER A C 1
ATOM 3358 O O . SER A 1 431 ? -7.495 17.721 -29.207 1.00 52.81 431 SER A O 1
ATOM 3360 N N . PHE A 1 432 ? -9.399 18.739 -29.812 1.00 54.25 432 PHE A N 1
ATOM 3361 C CA . PHE A 1 432 ? -9.867 17.663 -30.692 1.00 54.25 432 PHE A CA 1
ATOM 3362 C C . PHE A 1 432 ? -8.970 17.487 -31.927 1.00 54.25 432 PHE A C 1
ATOM 3364 O O . PHE A 1 432 ? -8.603 16.364 -32.270 1.00 54.25 432 PHE A O 1
ATOM 3371 N N . LEU A 1 433 ? -8.562 18.578 -32.582 1.00 55.38 433 LEU A N 1
ATOM 3372 C CA . LEU A 1 433 ? -7.665 18.534 -33.740 1.00 55.38 433 LEU A CA 1
ATOM 3373 C C . LEU A 1 433 ? -6.263 18.025 -33.352 1.00 55.38 433 LEU A C 1
ATOM 3375 O O . LEU A 1 433 ? -5.675 17.224 -34.079 1.00 55.38 433 LEU A O 1
ATOM 3379 N N . MET A 1 434 ? -5.751 18.430 -32.184 1.00 60.41 434 MET A N 1
ATOM 3380 C CA . MET A 1 434 ? -4.480 17.947 -31.630 1.00 60.41 434 MET A CA 1
ATOM 3381 C C . MET A 1 434 ? -4.516 16.440 -31.336 1.00 60.41 434 MET A C 1
ATOM 3383 O O . MET A 1 434 ? -3.593 15.726 -31.719 1.00 60.41 434 MET A O 1
ATOM 3387 N N . MET A 1 435 ? -5.590 15.930 -30.723 1.00 57.31 435 MET A N 1
ATOM 3388 C CA . MET A 1 435 ? -5.755 14.485 -30.519 1.00 57.31 435 MET A CA 1
ATOM 3389 C C . MET A 1 435 ? -5.837 13.721 -31.848 1.00 57.31 435 MET A C 1
ATOM 3391 O O . MET A 1 435 ? -5.085 12.772 -32.039 1.00 57.31 435 MET A O 1
ATOM 3395 N N . ASN A 1 436 ? -6.655 14.162 -32.809 1.00 56.97 436 ASN A N 1
ATOM 3396 C CA . ASN A 1 436 ? -6.785 13.468 -34.097 1.00 56.97 436 ASN A CA 1
ATOM 3397 C C . ASN A 1 436 ? -5.485 13.476 -34.923 1.00 56.97 436 ASN A C 1
ATOM 3399 O O . ASN A 1 436 ? -5.161 12.482 -35.569 1.00 56.97 436 ASN A O 1
ATOM 3403 N N . THR A 1 437 ? -4.701 14.559 -34.878 1.00 62.53 437 THR A N 1
ATOM 3404 C CA . THR A 1 437 ? -3.372 14.599 -35.521 1.00 62.53 437 THR A CA 1
ATOM 3405 C C . THR A 1 437 ? -2.347 13.708 -34.815 1.00 62.53 437 THR A C 1
ATOM 3407 O O . THR A 1 437 ? -1.508 13.108 -35.482 1.00 62.53 437 THR A O 1
ATOM 3410 N N . ILE A 1 438 ? -2.452 13.532 -33.495 1.00 65.69 438 ILE A N 1
ATOM 3411 C CA . ILE A 1 438 ? -1.684 12.540 -32.727 1.00 65.69 438 ILE A CA 1
ATOM 3412 C C . ILE A 1 438 ? -2.090 11.097 -33.088 1.00 65.69 438 ILE A C 1
ATOM 3414 O O . ILE A 1 438 ? -1.222 10.260 -33.342 1.00 65.69 438 ILE A O 1
ATOM 3418 N N . ASP A 1 439 ? -3.390 10.798 -33.155 1.00 63.81 439 ASP A N 1
ATOM 3419 C CA . ASP A 1 439 ? -3.911 9.481 -33.543 1.00 63.81 439 ASP A CA 1
ATOM 3420 C C . ASP A 1 439 ? -3.558 9.132 -35.011 1.00 63.81 439 ASP A C 1
ATOM 3422 O O . ASP A 1 439 ? -3.265 7.969 -35.308 1.00 63.81 439 ASP A O 1
ATOM 3426 N N . LEU A 1 440 ? -3.487 10.134 -35.901 1.00 66.12 440 LEU A N 1
ATOM 3427 C CA . LEU A 1 440 ? -2.989 10.007 -37.278 1.00 66.12 440 LEU A CA 1
ATOM 3428 C C . LEU A 1 440 ? -1.472 9.759 -37.331 1.00 66.12 440 LEU A C 1
ATOM 3430 O O . LEU A 1 440 ? -1.033 8.840 -38.019 1.00 66.12 440 LEU A O 1
ATOM 3434 N N . LEU A 1 441 ? -0.664 10.523 -36.584 1.00 66.50 441 LEU A N 1
ATOM 3435 C CA . LEU A 1 441 ? 0.789 10.313 -36.498 1.00 66.50 441 LEU A CA 1
ATOM 3436 C C . LEU A 1 441 ? 1.137 8.912 -35.978 1.00 66.50 441 LEU A C 1
ATOM 3438 O O . LEU A 1 441 ? 2.067 8.287 -36.490 1.00 66.50 441 LEU A O 1
ATOM 3442 N N . ARG A 1 442 ? 0.366 8.386 -35.015 1.00 75.44 442 ARG A N 1
ATOM 3443 C CA . ARG A 1 442 ? 0.468 6.987 -34.572 1.00 75.44 442 ARG A CA 1
ATOM 3444 C C . ARG A 1 442 ? 0.211 6.019 -35.733 1.00 75.44 442 ARG A C 1
ATOM 3446 O O . ARG A 1 442 ? 1.038 5.140 -35.972 1.00 75.44 442 ARG A O 1
ATOM 3453 N N . PHE A 1 443 ? -0.909 6.177 -36.441 1.00 68.81 443 PHE A N 1
ATOM 3454 C CA . PHE A 1 443 ? -1.295 5.282 -37.536 1.00 68.81 443 PHE A CA 1
ATOM 3455 C C . PHE A 1 443 ? -0.249 5.272 -38.663 1.00 68.81 443 PHE A C 1
ATOM 3457 O O . PHE A 1 443 ? 0.234 4.208 -39.043 1.00 68.81 443 PHE A O 1
ATOM 3464 N N . CYS A 1 444 ? 0.199 6.449 -39.110 1.00 72.44 444 CYS A N 1
ATOM 3465 C CA . CYS A 1 444 ? 1.255 6.587 -40.119 1.00 72.44 444 CYS A CA 1
ATOM 3466 C C . CYS A 1 444 ? 2.625 6.048 -39.662 1.00 72.44 444 CYS A C 1
ATOM 3468 O O . CYS A 1 444 ? 3.476 5.769 -40.501 1.00 72.44 444 CYS A O 1
ATOM 3470 N N . SER A 1 445 ? 2.842 5.875 -38.352 1.00 71.88 445 SER A N 1
ATOM 3471 C CA . SER A 1 445 ? 4.047 5.243 -37.789 1.00 71.88 445 SER A CA 1
ATOM 3472 C C . SER A 1 445 ? 3.937 3.712 -37.669 1.00 71.88 445 SER A C 1
ATOM 3474 O O . SER A 1 445 ? 4.841 3.081 -37.126 1.00 71.88 445 SER A O 1
ATOM 3476 N N . GLY A 1 446 ? 2.835 3.105 -38.129 1.00 82.00 446 GLY A N 1
ATOM 3477 C CA . GLY A 1 446 ? 2.592 1.660 -38.053 1.00 82.00 446 GLY A CA 1
ATOM 3478 C C . GLY A 1 446 ? 2.124 1.152 -36.684 1.00 82.00 446 GLY A C 1
ATOM 3479 O O . GLY A 1 446 ? 2.155 -0.053 -36.447 1.00 82.00 446 GLY A O 1
ATOM 3480 N N . TYR A 1 447 ? 1.698 2.041 -35.779 1.00 90.94 447 TYR A N 1
ATOM 3481 C CA . TYR A 1 447 ? 1.260 1.664 -34.433 1.00 90.94 447 TYR A CA 1
ATOM 3482 C C . TYR A 1 447 ? -0.261 1.473 -34.358 1.00 90.94 447 TYR A C 1
ATOM 3484 O O . TYR A 1 447 ? -1.049 2.399 -34.587 1.00 90.94 447 TYR A O 1
ATOM 3492 N N . LYS A 1 448 ? -0.675 0.274 -33.948 1.00 92.25 448 LYS A N 1
ATOM 3493 C CA . LYS A 1 448 ? -2.050 -0.047 -33.545 1.00 92.25 448 LYS A CA 1
ATOM 3494 C C . LYS A 1 448 ? -2.295 0.526 -32.148 1.00 92.25 448 LYS A C 1
ATOM 3496 O O . LYS A 1 448 ? -1.377 0.571 -31.334 1.00 92.25 448 LYS A O 1
ATOM 3501 N N . ALA A 1 449 ? -3.520 0.952 -31.853 1.00 90.44 449 ALA A N 1
ATOM 3502 C CA . ALA A 1 449 ? -3.951 1.204 -30.478 1.00 90.44 449 ALA A CA 1
ATOM 3503 C C . ALA A 1 449 ? -4.789 0.024 -29.991 1.00 90.44 449 ALA A C 1
ATOM 3505 O O . ALA A 1 449 ? -5.592 -0.512 -30.754 1.00 90.44 449 ALA A O 1
ATOM 3506 N N . LYS A 1 450 ? -4.588 -0.369 -28.735 1.00 94.69 450 LYS A N 1
ATOM 3507 C CA . LYS A 1 450 ? -5.277 -1.482 -28.084 1.00 94.69 450 LYS A CA 1
ATOM 3508 C C . LYS A 1 450 ? -5.648 -1.106 -26.650 1.00 94.69 450 LYS A C 1
ATOM 3510 O O . LYS A 1 450 ? -5.066 -0.188 -26.064 1.00 94.69 450 LYS A O 1
ATOM 3515 N N . THR A 1 451 ? -6.600 -1.843 -26.097 1.00 96.06 451 THR A N 1
ATOM 3516 C CA . THR A 1 451 ? -6.943 -1.823 -24.674 1.00 96.06 451 THR A CA 1
ATOM 3517 C C . THR A 1 451 ? -6.935 -3.238 -24.118 1.00 96.06 451 THR A C 1
ATOM 3519 O O . THR A 1 451 ? -7.206 -4.180 -24.861 1.00 96.06 451 THR A O 1
ATOM 3522 N N . VAL A 1 452 ? -6.638 -3.388 -22.829 1.00 96.94 452 VAL A N 1
ATOM 3523 C CA . VAL A 1 452 ? -6.706 -4.674 -22.122 1.00 96.94 452 VAL A CA 1
ATOM 3524 C C . VAL A 1 452 ? -7.124 -4.462 -20.668 1.00 96.94 452 VAL A C 1
ATOM 3526 O O . VAL A 1 452 ? -6.757 -3.459 -20.057 1.00 96.94 452 VAL A O 1
ATOM 3529 N N . GLU A 1 453 ? -7.900 -5.394 -20.124 1.00 94.12 453 GLU A N 1
ATOM 3530 C CA . GLU A 1 453 ? -8.271 -5.430 -18.707 1.00 94.12 453 GLU A CA 1
ATOM 3531 C C . GLU A 1 453 ? -7.230 -6.242 -17.927 1.00 94.12 453 GLU A C 1
ATOM 3533 O O . GLU A 1 453 ? -6.981 -7.413 -18.238 1.00 94.12 453 GLU A O 1
ATOM 3538 N N . ALA A 1 454 ? -6.593 -5.598 -16.948 1.00 86.44 454 ALA A N 1
ATOM 3539 C CA . ALA A 1 454 ? -5.538 -6.171 -16.116 1.00 86.44 454 ALA A CA 1
ATOM 3540 C C . ALA A 1 454 ? -5.450 -5.421 -14.777 1.00 86.44 454 ALA A C 1
ATOM 3542 O O . ALA A 1 454 ? -5.283 -4.198 -14.778 1.00 86.44 454 ALA A O 1
ATOM 3543 N N . ASP A 1 455 ? -5.527 -6.150 -13.653 1.00 80.94 455 ASP A N 1
ATOM 3544 C CA . ASP A 1 455 ? -5.878 -5.578 -12.336 1.00 80.94 455 ASP A CA 1
ATOM 3545 C C . ASP A 1 455 ? -7.230 -4.818 -12.417 1.00 80.94 455 ASP A C 1
ATOM 3547 O O . ASP A 1 455 ? -8.001 -5.021 -13.358 1.00 80.94 455 ASP A O 1
ATOM 3551 N N . ASP A 1 456 ? -7.531 -3.916 -11.482 1.00 82.56 456 ASP A N 1
ATOM 3552 C CA . ASP A 1 456 ? -8.724 -3.053 -11.500 1.00 82.56 456 ASP A CA 1
ATOM 3553 C C . ASP A 1 456 ? -8.704 -1.965 -12.611 1.00 82.56 456 ASP A C 1
ATOM 3555 O O . ASP A 1 456 ? -9.260 -0.874 -12.419 1.00 82.56 456 ASP A O 1
ATOM 3559 N N . PHE A 1 457 ? -8.016 -2.185 -13.741 1.00 90.38 457 PHE A N 1
ATOM 3560 C CA . PHE A 1 457 ? -7.733 -1.165 -14.759 1.00 90.38 457 PHE A CA 1
ATOM 3561 C C . PHE A 1 457 ? -7.952 -1.634 -16.207 1.00 90.38 457 PHE A C 1
ATOM 3563 O O . PHE A 1 457 ? -7.509 -2.704 -16.629 1.00 90.38 457 PHE A O 1
ATOM 3570 N N . VAL A 1 458 ? -8.541 -0.741 -17.010 1.00 95.94 458 VAL A N 1
ATOM 3571 C CA . VAL A 1 458 ? -8.559 -0.802 -18.477 1.00 95.94 458 VAL A CA 1
ATOM 3572 C C . VAL A 1 458 ? -7.335 -0.045 -18.993 1.00 95.94 458 VAL A C 1
ATOM 3574 O O . VAL A 1 458 ? -7.335 1.185 -19.118 1.00 95.94 458 VAL A O 1
ATOM 3577 N N . TRP A 1 459 ? -6.269 -0.781 -19.283 1.00 96.88 459 TRP A N 1
ATOM 3578 C CA . TRP A 1 459 ? -5.018 -0.244 -19.809 1.00 96.88 459 TRP A CA 1
ATOM 3579 C C . TRP A 1 459 ? -5.165 0.159 -21.271 1.00 96.88 459 TRP A C 1
ATOM 3581 O O . TRP A 1 459 ? -5.591 -0.646 -22.094 1.00 96.88 459 TRP A O 1
ATOM 3591 N N . SER A 1 460 ? -4.744 1.374 -21.622 1.00 96.12 460 SER A N 1
ATOM 3592 C CA . SER A 1 460 ? -4.631 1.839 -23.008 1.00 96.12 460 SER A CA 1
ATOM 3593 C C . SER A 1 460 ? -3.172 1.788 -23.451 1.00 96.12 460 SER A C 1
ATOM 3595 O O . SER A 1 460 ? -2.311 2.426 -22.845 1.00 96.12 460 SER A O 1
ATOM 3597 N N . TYR A 1 461 ? -2.885 1.082 -24.543 1.00 96.69 461 TYR A N 1
ATOM 3598 C CA . TYR A 1 461 ? -1.530 0.945 -25.073 1.00 96.69 461 TYR A CA 1
ATOM 3599 C C . TYR A 1 461 ? -1.472 1.112 -26.594 1.00 96.69 461 TYR A C 1
ATOM 3601 O O . TYR A 1 461 ? -2.492 1.168 -27.289 1.00 96.69 461 TYR A O 1
ATOM 3609 N N . VAL A 1 462 ? -0.257 1.262 -27.118 1.00 94.81 462 VAL A N 1
ATOM 3610 C CA . VAL A 1 462 ? 0.025 1.145 -28.551 1.00 94.81 462 VAL A CA 1
ATOM 3611 C C . VAL A 1 462 ? 1.040 0.047 -28.803 1.00 94.81 462 VAL A C 1
ATOM 3613 O O . VAL A 1 462 ? 1.909 -0.209 -27.970 1.00 94.81 462 VAL A O 1
ATOM 3616 N N . GLU A 1 463 ? 0.916 -0.589 -29.961 1.00 95.25 463 GLU A N 1
ATOM 3617 C CA . GLU A 1 463 ? 1.732 -1.729 -30.358 1.00 95.25 463 GLU A CA 1
ATOM 3618 C C . GLU A 1 463 ? 2.174 -1.602 -31.820 1.00 95.25 463 GLU A C 1
ATOM 3620 O O . GLU A 1 463 ? 1.382 -1.207 -32.680 1.00 95.25 463 GLU A O 1
ATOM 3625 N N . ARG A 1 464 ? 3.431 -1.955 -32.097 1.00 94.06 464 ARG A N 1
ATOM 3626 C CA . ARG A 1 464 ? 3.976 -2.160 -33.446 1.00 94.06 464 ARG A CA 1
ATOM 3627 C C . ARG A 1 464 ? 4.455 -3.603 -33.534 1.00 94.06 464 ARG A C 1
ATOM 3629 O O . ARG A 1 464 ? 5.313 -3.998 -32.744 1.00 94.06 464 ARG A O 1
ATOM 3636 N N . ASP A 1 465 ? 3.927 -4.361 -34.490 1.00 92.81 465 ASP A N 1
ATOM 3637 C CA . ASP A 1 465 ? 4.353 -5.745 -34.722 1.00 92.81 465 ASP A CA 1
ATOM 3638 C C . ASP A 1 465 ? 5.849 -5.789 -35.099 1.00 92.81 465 ASP A C 1
ATOM 3640 O O . ASP A 1 465 ? 6.350 -4.893 -35.789 1.00 92.81 465 ASP A O 1
ATOM 3644 N N . GLY A 1 466 ? 6.559 -6.828 -34.655 1.00 90.31 466 GLY A N 1
ATOM 3645 C CA . GLY A 1 466 ? 7.935 -7.100 -35.079 1.00 90.31 466 GLY A CA 1
ATOM 3646 C C . GLY A 1 466 ? 7.991 -7.928 -36.367 1.00 90.31 466 GLY A C 1
ATOM 3647 O O . GLY A 1 466 ? 7.034 -8.616 -36.718 1.00 90.31 466 GLY A O 1
ATOM 3648 N N . LYS A 1 467 ? 9.115 -7.864 -37.085 1.00 86.81 467 LYS A N 1
ATOM 3649 C CA . LYS A 1 467 ? 9.370 -8.639 -38.310 1.00 86.81 467 LYS A CA 1
ATOM 3650 C C . LYS A 1 467 ? 10.252 -9.856 -38.025 1.00 86.81 467 LYS A C 1
ATOM 3652 O O . LYS A 1 467 ? 11.446 -9.703 -37.777 1.00 86.81 467 LYS A O 1
ATOM 3657 N N . GLY A 1 468 ? 9.671 -11.044 -38.141 1.00 78.56 468 GLY A N 1
ATOM 3658 C CA . GLY A 1 468 ? 10.323 -12.339 -37.945 1.00 78.56 468 GLY A CA 1
ATOM 3659 C C . GLY A 1 468 ? 9.351 -13.334 -37.314 1.00 78.56 468 GLY A C 1
ATOM 3660 O O . GLY A 1 468 ? 8.277 -12.933 -36.871 1.00 78.56 468 GLY A O 1
ATOM 3661 N N . ASP A 1 469 ? 9.724 -14.611 -37.265 1.00 71.31 469 ASP A N 1
ATOM 3662 C CA . ASP A 1 469 ? 8.833 -15.680 -36.783 1.00 71.31 469 ASP A CA 1
ATOM 3663 C C . ASP A 1 469 ? 8.625 -15.647 -35.255 1.00 71.31 469 ASP A C 1
ATOM 3665 O O . ASP A 1 469 ? 7.597 -16.095 -34.756 1.00 71.31 469 ASP A O 1
ATOM 3669 N N . ALA A 1 470 ? 9.583 -15.075 -34.516 1.00 74.00 470 ALA A N 1
ATOM 3670 C CA . ALA A 1 470 ? 9.516 -14.830 -33.074 1.00 74.00 470 ALA A CA 1
ATOM 3671 C C . ALA A 1 470 ? 10.235 -13.503 -32.729 1.00 74.00 470 ALA A C 1
ATOM 3673 O O . ALA A 1 470 ? 11.445 -13.502 -32.481 1.00 74.00 470 ALA A O 1
ATOM 3674 N N . PRO A 1 471 ? 9.547 -12.347 -32.791 1.00 82.88 471 PRO A N 1
ATOM 3675 C CA . PRO A 1 471 ? 10.162 -11.043 -32.548 1.00 82.88 471 PRO A CA 1
ATOM 3676 C C . PRO A 1 471 ? 10.350 -10.753 -31.050 1.00 82.88 471 PRO A C 1
ATOM 3678 O O . PRO A 1 471 ? 9.395 -10.805 -30.281 1.00 82.88 471 PRO A O 1
ATOM 3681 N N . GLU A 1 472 ? 11.561 -10.360 -30.645 1.00 93.38 472 GLU A N 1
ATOM 3682 C CA . GLU A 1 472 ? 11.842 -9.860 -29.287 1.00 93.38 472 GLU A CA 1
ATOM 3683 C C . GLU A 1 472 ? 11.014 -8.591 -28.982 1.00 93.38 472 GLU A C 1
ATOM 3685 O O . GLU A 1 472 ? 10.863 -7.721 -29.849 1.00 93.38 472 GLU A O 1
ATOM 3690 N N . THR A 1 473 ? 10.508 -8.451 -27.750 1.00 96.94 473 THR A N 1
ATOM 3691 C CA . THR A 1 473 ? 9.653 -7.316 -27.352 1.00 96.94 473 THR A CA 1
ATOM 3692 C C . THR A 1 473 ? 10.417 -6.223 -26.604 1.00 96.94 473 THR A C 1
ATOM 3694 O O . THR A 1 473 ? 11.153 -6.482 -25.653 1.00 96.94 473 THR A O 1
ATOM 3697 N N . VAL A 1 474 ? 10.175 -4.966 -26.984 1.00 98.19 474 VAL A N 1
ATOM 3698 C CA . VAL A 1 474 ? 10.614 -3.764 -26.260 1.00 98.19 474 VAL A CA 1
ATOM 3699 C C . VAL A 1 474 ? 9.402 -3.087 -25.618 1.00 98.19 474 VAL A C 1
ATOM 3701 O O . VAL A 1 474 ? 8.471 -2.677 -26.317 1.00 98.19 474 VAL A O 1
ATOM 3704 N N . LEU A 1 475 ? 9.424 -2.946 -24.291 1.00 98.44 475 LEU A N 1
ATOM 3705 C CA . LEU A 1 475 ? 8.364 -2.326 -23.492 1.00 98.44 475 LEU A CA 1
ATOM 3706 C C . LEU A 1 475 ? 8.808 -0.936 -23.016 1.00 98.44 475 LEU A C 1
ATOM 3708 O O . LEU A 1 475 ? 9.800 -0.809 -22.300 1.00 98.44 475 LEU A O 1
ATOM 3712 N N . PHE A 1 476 ? 8.072 0.105 -23.408 1.00 98.38 476 PHE A N 1
ATOM 3713 C CA . PHE A 1 476 ? 8.403 1.503 -23.110 1.00 98.38 476 PHE A CA 1
ATOM 3714 C C . PHE A 1 476 ? 7.481 2.120 -22.045 1.00 98.38 476 PHE A C 1
ATOM 3716 O O . PHE A 1 476 ? 6.268 2.196 -22.239 1.00 98.38 476 PHE A O 1
ATOM 3723 N N . LEU A 1 477 ? 8.055 2.651 -20.961 1.00 98.25 477 LEU A N 1
ATOM 3724 C CA . LEU A 1 477 ? 7.344 3.291 -19.848 1.00 98.25 477 LEU A CA 1
ATOM 3725 C C . LEU A 1 477 ? 7.589 4.808 -19.840 1.00 98.25 477 LEU A C 1
ATOM 3727 O O . LEU A 1 477 ? 8.731 5.270 -19.799 1.00 98.25 477 LEU A O 1
ATOM 3731 N N . HIS A 1 478 ? 6.528 5.612 -19.917 1.00 96.50 478 HIS A N 1
ATOM 3732 C CA . HIS A 1 478 ? 6.646 7.074 -20.000 1.00 96.50 478 HIS A CA 1
ATOM 3733 C C . HIS A 1 478 ? 6.864 7.752 -18.634 1.00 96.50 478 HIS A C 1
ATOM 3735 O O . HIS A 1 478 ? 6.518 7.213 -17.585 1.00 96.50 478 HIS A O 1
ATOM 3741 N N . GLY A 1 479 ? 7.413 8.970 -18.658 1.00 92.88 479 GLY A N 1
ATOM 3742 C CA . GLY A 1 479 ? 7.597 9.807 -17.467 1.00 92.88 479 GLY A CA 1
ATOM 3743 C C . GLY A 1 479 ? 6.295 10.371 -16.890 1.00 92.88 479 GLY A C 1
ATOM 3744 O O . GLY A 1 479 ? 5.221 10.222 -17.479 1.00 92.88 479 GLY A O 1
ATOM 3745 N N . PHE A 1 480 ? 6.402 11.045 -15.743 1.00 91.62 480 PHE A N 1
ATOM 3746 C CA . PHE A 1 480 ? 5.255 11.613 -15.032 1.00 91.62 480 PHE A CA 1
ATOM 3747 C C . PHE A 1 480 ? 4.507 12.672 -15.861 1.00 91.62 480 PHE A C 1
ATOM 3749 O O . PHE A 1 480 ? 5.110 13.536 -16.500 1.00 91.62 480 PHE A O 1
ATOM 3756 N N . SER A 1 481 ? 3.174 12.595 -15.836 1.00 83.75 481 SER A N 1
ATOM 3757 C CA . SER A 1 481 ? 2.243 13.408 -16.625 1.00 83.75 481 SER A CA 1
ATOM 3758 C C . SER A 1 481 ? 2.572 13.438 -18.127 1.00 83.75 481 SER A C 1
ATOM 3760 O O . SER A 1 481 ? 2.301 14.424 -18.822 1.00 83.75 481 SER A O 1
ATOM 3762 N N . SER A 1 482 ? 3.150 12.343 -18.622 1.00 86.50 482 SER A N 1
ATOM 3763 C CA . SER A 1 482 ? 3.336 12.049 -20.040 1.00 86.50 482 SER A CA 1
ATOM 3764 C C . SER A 1 482 ? 2.312 10.999 -20.502 1.00 86.50 482 SER A C 1
ATOM 3766 O O . SER A 1 482 ? 1.337 10.711 -19.810 1.00 86.50 482 SER A O 1
ATOM 3768 N N . PHE A 1 483 ? 2.492 10.475 -21.711 1.00 87.12 483 PHE A N 1
ATOM 3769 C CA . PHE A 1 483 ? 1.614 9.488 -22.341 1.00 87.12 483 PHE A CA 1
ATOM 3770 C C . PHE A 1 483 ? 2.390 8.705 -23.407 1.00 87.12 483 PHE A C 1
ATOM 3772 O O . PHE A 1 483 ? 3.422 9.172 -23.904 1.00 87.12 483 PHE A O 1
ATOM 3779 N N . LYS A 1 484 ? 1.887 7.531 -23.804 1.00 89.38 484 LYS A N 1
ATOM 3780 C CA . LYS A 1 484 ? 2.573 6.560 -24.686 1.00 89.38 484 LYS A CA 1
ATOM 3781 C C . LYS A 1 484 ? 3.109 7.108 -26.013 1.00 89.38 484 LYS A C 1
ATOM 3783 O O . LYS A 1 484 ? 4.087 6.604 -26.552 1.00 89.38 484 LYS A O 1
ATOM 3788 N N . VAL A 1 485 ? 2.509 8.176 -26.539 1.00 85.62 485 VAL A N 1
ATOM 3789 C CA . VAL A 1 485 ? 2.924 8.788 -27.815 1.00 85.62 485 VAL A CA 1
ATOM 3790 C C . VAL A 1 485 ? 4.267 9.527 -27.708 1.00 85.62 485 VAL A C 1
ATOM 3792 O O . VAL A 1 485 ? 4.952 9.674 -28.720 1.00 85.62 485 VAL A O 1
ATOM 3795 N N . SER A 1 486 ? 4.686 9.941 -26.505 1.00 87.62 486 SER A N 1
ATOM 3796 C CA . SER A 1 486 ? 5.996 10.581 -26.270 1.00 87.62 486 SER A CA 1
ATOM 3797 C C . SER A 1 486 ? 7.158 9.779 -26.874 1.00 87.62 486 SER A C 1
ATOM 3799 O O . SER A 1 486 ? 8.041 10.339 -27.527 1.00 87.62 486 SER A O 1
ATOM 3801 N N . TRP A 1 487 ? 7.087 8.452 -26.763 1.00 93.81 487 TRP A N 1
ATOM 3802 C CA . TRP A 1 487 ? 8.080 7.512 -27.264 1.00 93.81 487 TRP A CA 1
ATOM 3803 C C . TRP A 1 487 ? 8.120 7.336 -28.785 1.00 93.81 487 TRP A C 1
ATOM 3805 O O . TRP A 1 487 ? 9.097 6.767 -29.278 1.00 93.81 487 TRP A O 1
ATOM 3815 N N . LEU A 1 488 ? 7.133 7.802 -29.566 1.00 90.50 488 LEU A N 1
ATOM 3816 C CA . LEU A 1 488 ? 7.089 7.521 -31.014 1.00 90.50 488 LEU A CA 1
ATOM 3817 C C . LEU A 1 488 ? 8.302 8.071 -31.781 1.00 90.50 488 LEU A C 1
ATOM 3819 O O . LEU A 1 488 ? 8.692 7.485 -32.788 1.00 90.50 488 LEU A O 1
ATOM 3823 N N . ARG A 1 489 ? 8.957 9.145 -31.311 1.00 89.38 489 ARG A N 1
ATOM 3824 C CA . ARG A 1 489 ? 10.174 9.676 -31.962 1.00 89.38 489 ARG A CA 1
ATOM 3825 C C . ARG A 1 489 ? 11.350 8.694 -31.942 1.00 89.38 489 ARG A C 1
ATOM 3827 O O . ARG A 1 489 ? 12.086 8.642 -32.926 1.00 89.38 489 ARG A O 1
ATOM 3834 N N . VAL A 1 490 ? 11.488 7.929 -30.860 1.00 94.06 490 VAL A N 1
ATOM 3835 C CA . VAL A 1 490 ? 12.542 6.921 -30.662 1.00 94.06 490 VAL A CA 1
ATOM 3836 C C . VAL A 1 490 ? 12.078 5.564 -31.191 1.00 94.06 490 VAL A C 1
ATOM 3838 O O . VAL A 1 490 ? 12.688 4.982 -32.080 1.00 94.06 490 VAL A O 1
ATOM 3841 N N . SER A 1 491 ? 10.934 5.086 -30.700 1.00 93.88 491 SER A N 1
ATOM 3842 C CA . SER A 1 491 ? 10.422 3.738 -30.974 1.00 93.88 491 SER A CA 1
ATOM 3843 C C . SER A 1 491 ? 10.074 3.468 -32.446 1.00 93.88 491 SER A C 1
ATOM 3845 O O . SER A 1 491 ? 10.277 2.348 -32.912 1.00 93.88 491 SER A O 1
ATOM 3847 N N . SER A 1 492 ? 9.671 4.482 -33.228 1.00 90.38 492 SER A N 1
ATOM 3848 C CA . SER A 1 492 ? 9.488 4.329 -34.687 1.00 90.38 492 SER A CA 1
ATOM 3849 C C . SER A 1 492 ? 10.788 4.043 -35.451 1.00 90.38 492 SER A C 1
ATOM 3851 O O . SER A 1 492 ? 10.724 3.560 -36.578 1.00 90.38 492 SER A O 1
ATOM 3853 N N . ARG A 1 493 ? 11.952 4.324 -34.846 1.00 91.31 493 ARG A N 1
ATOM 3854 C CA . ARG A 1 493 ? 13.293 4.143 -35.426 1.00 91.31 493 ARG A CA 1
ATOM 3855 C C . ARG A 1 493 ? 14.081 2.990 -34.789 1.00 91.31 493 ARG A C 1
ATOM 3857 O O . ARG A 1 493 ? 15.212 2.731 -35.202 1.00 91.31 493 ARG A O 1
ATOM 3864 N N . LEU A 1 494 ? 13.510 2.286 -33.804 1.00 92.62 494 LEU A N 1
ATOM 3865 C CA . LEU A 1 494 ? 14.061 0.996 -33.390 1.00 92.62 494 LEU A CA 1
ATOM 3866 C C . LEU A 1 494 ? 13.889 -0.031 -34.509 1.00 92.62 494 LEU A C 1
ATOM 3868 O O . LEU A 1 494 ? 12.879 -0.004 -35.222 1.00 92.62 494 LEU A O 1
ATOM 3872 N N . ASP A 1 495 ? 14.859 -0.941 -34.621 1.00 91.44 495 ASP A N 1
ATOM 3873 C CA . ASP A 1 495 ? 14.892 -2.014 -35.619 1.00 91.44 495 ASP A CA 1
ATOM 3874 C C . ASP A 1 495 ? 13.517 -2.697 -35.739 1.00 91.44 495 ASP A C 1
ATOM 3876 O O . ASP A 1 495 ? 12.862 -3.022 -34.744 1.00 91.44 495 ASP A O 1
ATOM 3880 N N . HIS A 1 496 ? 13.047 -2.873 -36.975 1.00 91.19 496 HIS A N 1
ATOM 3881 C CA . HIS A 1 496 ? 11.747 -3.467 -37.269 1.00 91.19 496 HIS A CA 1
ATOM 3882 C C . HIS A 1 496 ? 11.634 -4.938 -36.853 1.00 91.19 496 HIS A C 1
ATOM 3884 O O . HIS A 1 496 ? 10.514 -5.439 -36.811 1.00 91.19 496 HIS A O 1
ATOM 3890 N N . ARG A 1 497 ? 12.735 -5.624 -36.519 1.00 92.19 497 ARG A N 1
ATOM 3891 C CA . ARG A 1 497 ? 12.682 -6.967 -35.921 1.00 92.19 497 ARG A CA 1
ATOM 3892 C C . ARG A 1 497 ? 11.999 -6.987 -34.548 1.00 92.19 497 ARG A C 1
ATOM 3894 O O . ARG A 1 497 ? 11.396 -7.992 -34.197 1.00 92.19 497 ARG A O 1
ATOM 3901 N N . PHE A 1 498 ? 12.044 -5.882 -33.800 1.00 94.44 498 PHE A N 1
ATOM 3902 C CA . PHE A 1 498 ? 11.440 -5.800 -32.470 1.00 94.44 498 PHE A CA 1
ATOM 3903 C C . PHE A 1 498 ? 9.932 -5.537 -32.520 1.00 94.44 498 PHE A C 1
ATOM 3905 O O . PHE A 1 498 ? 9.476 -4.582 -33.165 1.00 94.44 498 PHE A O 1
ATOM 3912 N N . ARG A 1 499 ? 9.172 -6.323 -31.756 1.00 95.81 499 ARG A N 1
ATOM 3913 C CA . ARG A 1 499 ? 7.810 -5.980 -31.335 1.00 95.81 499 ARG A CA 1
ATOM 3914 C C . ARG A 1 499 ? 7.907 -4.845 -30.316 1.00 95.81 499 ARG A C 1
ATOM 3916 O O . ARG A 1 499 ? 8.765 -4.870 -29.440 1.00 95.81 499 ARG A O 1
ATOM 3923 N N . ILE A 1 500 ? 7.075 -3.815 -30.439 1.00 97.00 500 ILE A N 1
ATOM 3924 C CA . ILE A 1 500 ? 7.114 -2.655 -29.535 1.00 97.00 500 ILE A CA 1
ATOM 3925 C C . ILE A 1 500 ? 5.776 -2.522 -28.822 1.00 97.00 500 ILE A C 1
ATOM 3927 O O . ILE A 1 500 ? 4.754 -2.425 -29.496 1.00 97.00 500 ILE A O 1
ATOM 3931 N N . VAL A 1 501 ? 5.793 -2.425 -27.492 1.00 97.81 501 VAL A N 1
ATOM 3932 C CA . VAL A 1 501 ? 4.610 -2.200 -26.647 1.00 97.81 501 VAL A CA 1
ATOM 3933 C C . VAL A 1 501 ? 4.812 -0.932 -25.813 1.00 97.81 501 VAL A C 1
ATOM 3935 O O . VAL A 1 501 ? 5.868 -0.731 -25.215 1.00 97.81 501 VAL A O 1
ATOM 3938 N N . ILE A 1 502 ? 3.811 -0.046 -25.789 1.00 97.75 502 ILE A N 1
ATOM 3939 C CA . ILE A 1 502 ? 3.879 1.236 -25.068 1.00 97.75 502 ILE A CA 1
ATOM 3940 C C . ILE A 1 502 ? 2.534 1.528 -24.370 1.00 97.75 502 ILE A C 1
ATOM 3942 O O . ILE A 1 502 ? 1.610 2.028 -25.025 1.00 97.75 502 ILE A O 1
ATOM 3946 N N . PRO A 1 503 ? 2.371 1.207 -23.073 1.00 97.56 503 PRO A N 1
ATOM 3947 C CA . PRO A 1 503 ? 1.192 1.586 -22.293 1.00 97.56 503 PRO A CA 1
ATOM 3948 C C . PRO A 1 503 ? 1.170 3.077 -21.925 1.00 97.56 503 PRO A C 1
ATOM 3950 O O . PRO A 1 503 ? 2.213 3.719 -21.792 1.00 97.56 503 PRO A O 1
ATOM 3953 N N . ASP A 1 504 ? -0.030 3.620 -21.702 1.00 96.62 504 ASP A N 1
ATOM 3954 C CA . ASP A 1 504 ? -0.197 4.704 -20.734 1.00 96.62 504 ASP A CA 1
ATOM 3955 C C . ASP A 1 504 ? -0.248 4.092 -19.330 1.00 96.62 504 ASP A C 1
ATOM 3957 O O . ASP A 1 504 ? -0.989 3.134 -19.093 1.00 96.62 504 ASP A O 1
ATOM 3961 N N . LEU A 1 505 ? 0.514 4.650 -18.394 1.00 96.25 505 LEU A N 1
ATOM 3962 C CA . LEU A 1 505 ? 0.550 4.173 -17.013 1.00 96.25 505 LEU A CA 1
ATOM 3963 C C . LEU A 1 505 ? -0.757 4.514 -16.264 1.00 96.25 505 LEU A C 1
ATOM 3965 O O . LEU A 1 505 ? -1.395 5.520 -16.589 1.00 96.25 505 LEU A O 1
ATOM 3969 N N . PRO A 1 506 ? -1.165 3.727 -15.246 1.00 94.19 506 PRO A N 1
ATOM 3970 C CA . PRO A 1 506 ? -2.380 3.992 -14.478 1.00 94.19 506 PRO A CA 1
ATOM 3971 C C . PRO A 1 506 ? -2.419 5.413 -13.905 1.00 94.19 506 PRO A C 1
ATOM 3973 O O . PRO A 1 506 ? -1.402 5.927 -13.432 1.00 94.19 506 PRO A O 1
ATOM 3976 N N . GLY A 1 507 ? -3.597 6.041 -13.979 1.00 88.44 507 GLY A N 1
ATOM 3977 C CA . GLY A 1 507 ? -3.818 7.443 -13.608 1.00 88.44 507 GLY A CA 1
ATOM 3978 C C . GLY A 1 507 ? -3.336 8.475 -14.642 1.00 88.44 507 GLY A C 1
ATOM 3979 O O . GLY A 1 507 ? -3.463 9.674 -14.402 1.00 88.44 507 GLY A O 1
ATOM 3980 N N . GLN A 1 508 ? -2.793 8.047 -15.790 1.00 89.69 508 GLN A N 1
ATOM 3981 C CA . GLN A 1 508 ? -2.259 8.914 -16.849 1.00 89.69 508 GLN A CA 1
ATOM 3982 C C . GLN A 1 508 ? -2.753 8.501 -18.251 1.00 89.69 508 GLN A C 1
ATOM 3984 O O . GLN A 1 508 ? -3.244 7.395 -18.484 1.00 89.69 508 GLN A O 1
ATOM 3989 N N . GLY A 1 509 ? -2.622 9.417 -19.218 1.00 88.12 509 GLY A N 1
ATOM 3990 C CA . GLY A 1 509 ? -2.978 9.175 -20.620 1.00 88.12 509 GLY A CA 1
ATOM 3991 C C . GLY A 1 509 ? -4.464 8.848 -20.827 1.00 88.12 509 GLY A C 1
ATOM 3992 O O . GLY A 1 509 ? -5.323 9.670 -20.511 1.00 88.12 509 GLY A O 1
ATOM 3993 N N . ARG A 1 510 ? -4.758 7.681 -21.418 1.00 89.88 510 ARG A N 1
ATOM 3994 C CA . ARG A 1 510 ? -6.114 7.137 -21.635 1.00 89.88 510 ARG A CA 1
ATOM 3995 C C . ARG A 1 510 ? -6.369 5.823 -20.861 1.00 89.88 510 ARG A C 1
ATOM 3997 O O . ARG A 1 510 ? -7.345 5.146 -21.168 1.00 89.88 510 ARG A O 1
ATOM 4004 N N . THR A 1 511 ? -5.508 5.434 -19.913 1.00 93.12 511 THR A N 1
ATOM 4005 C CA . THR A 1 511 ? -5.744 4.266 -19.034 1.00 93.12 511 THR A CA 1
ATOM 4006 C C . THR A 1 511 ? -6.762 4.633 -17.952 1.00 93.12 511 THR A C 1
ATOM 4008 O O . THR A 1 511 ? -6.689 5.720 -17.380 1.00 93.12 511 THR A O 1
ATOM 4011 N N . LEU A 1 512 ? -7.725 3.746 -17.684 1.00 90.94 512 LEU A N 1
ATOM 4012 C CA . LEU A 1 512 ? -8.867 4.009 -16.801 1.00 90.94 512 LEU A CA 1
ATOM 4013 C C . LEU A 1 512 ? -8.977 2.982 -15.658 1.00 90.94 512 LEU A C 1
ATOM 4015 O O . LEU A 1 512 ? -8.610 1.828 -15.862 1.00 90.94 512 LEU A O 1
ATOM 4019 N N . PRO A 1 513 ? -9.526 3.367 -14.490 1.00 89.81 513 PRO A N 1
ATOM 4020 C CA . PRO A 1 513 ? -10.009 4.709 -14.157 1.00 89.81 513 PRO A CA 1
ATOM 4021 C C . PRO A 1 513 ? -8.871 5.686 -13.803 1.00 89.81 513 PRO A C 1
ATOM 4023 O O . PRO A 1 513 ? -7.813 5.299 -13.312 1.00 89.81 513 PRO A O 1
ATOM 4026 N N . ALA A 1 514 ? -9.106 6.976 -14.050 1.00 85.44 514 ALA A N 1
ATOM 4027 C CA . ALA A 1 514 ? -8.230 8.069 -13.627 1.00 85.44 514 ALA A CA 1
ATOM 4028 C C . ALA A 1 514 ? -8.696 8.574 -12.250 1.00 85.44 514 ALA A C 1
ATOM 4030 O O . ALA A 1 514 ? -9.444 9.543 -12.149 1.00 85.44 514 ALA A O 1
ATOM 4031 N N . ASP A 1 515 ? -8.320 7.835 -11.210 1.00 83.12 515 ASP A N 1
ATOM 4032 C CA . ASP A 1 515 ? -8.986 7.836 -9.903 1.00 83.12 515 ASP A CA 1
ATOM 4033 C C . ASP A 1 515 ? -8.011 8.256 -8.784 1.00 83.12 515 ASP A C 1
ATOM 4035 O O . ASP A 1 515 ? -7.071 7.506 -8.507 1.00 83.12 515 ASP A O 1
ATOM 4039 N N . PRO A 1 516 ? -8.182 9.433 -8.149 1.00 77.44 516 PRO A N 1
ATOM 4040 C CA . PRO A 1 516 ? -7.264 9.938 -7.126 1.00 77.44 516 PRO A CA 1
ATOM 4041 C C . PRO A 1 516 ? -7.364 9.208 -5.777 1.00 77.44 516 PRO A C 1
ATOM 4043 O O . PRO A 1 516 ? -6.522 9.441 -4.916 1.00 77.44 516 PRO A O 1
ATOM 4046 N N . THR A 1 517 ? -8.347 8.323 -5.570 1.00 73.38 517 THR A N 1
ATOM 4047 C CA . THR A 1 517 ? -8.433 7.520 -4.334 1.00 73.38 517 THR A CA 1
ATOM 4048 C C . THR A 1 517 ? -7.414 6.377 -4.316 1.00 73.38 517 THR A C 1
ATOM 4050 O O . THR A 1 517 ? -7.019 5.898 -3.255 1.00 73.38 517 THR A O 1
ATOM 4053 N N . ARG A 1 518 ? -6.939 5.944 -5.491 1.00 77.44 518 ARG A N 1
ATOM 4054 C CA . ARG A 1 518 ? -6.075 4.767 -5.634 1.00 77.44 518 ARG A CA 1
ATOM 4055 C C . ARG A 1 518 ? -4.623 5.061 -5.272 1.00 77.44 518 ARG A C 1
ATOM 4057 O O . ARG A 1 518 ? -4.090 6.122 -5.574 1.00 77.44 518 ARG A O 1
ATOM 4064 N N . CYS A 1 519 ? -3.952 4.066 -4.697 1.00 76.25 519 CYS A N 1
ATOM 4065 C CA . CYS A 1 519 ? -2.501 4.073 -4.523 1.00 76.25 519 CYS A CA 1
ATOM 4066 C C . CYS A 1 519 ? -1.788 3.934 -5.883 1.00 76.25 519 CYS A C 1
ATOM 4068 O O . CYS A 1 519 ? -2.046 2.982 -6.629 1.00 76.25 519 CYS A O 1
ATOM 4070 N N . TYR A 1 520 ? -0.861 4.848 -6.170 1.00 85.06 520 TYR A N 1
ATOM 4071 C CA . TYR A 1 520 ? 0.035 4.886 -7.331 1.00 85.06 520 TYR A CA 1
ATOM 4072 C C . TYR A 1 520 ? 1.519 4.745 -6.947 1.00 85.06 520 TYR A C 1
ATOM 4074 O O . TYR A 1 520 ? 2.394 4.967 -7.786 1.00 85.06 520 TYR A O 1
ATOM 4082 N N . ALA A 1 521 ? 1.818 4.331 -5.710 1.00 81.50 521 ALA A N 1
ATOM 4083 C CA . ALA A 1 521 ? 3.182 4.052 -5.264 1.00 81.50 521 ALA A CA 1
ATOM 4084 C C . ALA A 1 521 ? 3.879 3.042 -6.195 1.00 81.50 521 ALA A C 1
ATOM 4086 O O . ALA A 1 521 ? 3.262 2.102 -6.705 1.00 81.50 521 ALA A O 1
ATOM 4087 N N . VAL A 1 522 ? 5.183 3.225 -6.420 1.00 86.81 522 VAL A N 1
ATOM 4088 C CA . VAL A 1 522 ? 5.915 2.573 -7.525 1.00 86.81 522 VAL A CA 1
ATOM 4089 C C . VAL A 1 522 ? 5.869 1.045 -7.461 1.00 86.81 522 VAL A C 1
ATOM 4091 O O . VAL A 1 522 ? 5.677 0.399 -8.487 1.00 86.81 522 VAL A O 1
ATOM 4094 N N . VAL A 1 523 ? 5.977 0.460 -6.265 1.00 79.75 523 VAL A N 1
ATOM 4095 C CA . VAL A 1 523 ? 5.892 -0.999 -6.059 1.00 79.75 523 VAL A CA 1
ATOM 4096 C C . VAL A 1 523 ? 4.505 -1.534 -6.447 1.00 79.75 523 VAL A C 1
ATOM 4098 O O . VAL A 1 523 ? 4.398 -2.567 -7.108 1.00 79.75 523 VAL A O 1
ATOM 4101 N N . THR A 1 524 ? 3.436 -0.801 -6.123 1.00 84.06 524 THR A N 1
ATOM 4102 C CA . THR A 1 524 ? 2.065 -1.122 -6.548 1.00 84.06 524 THR A CA 1
ATOM 4103 C C . THR A 1 524 ? 1.933 -1.017 -8.068 1.00 84.06 524 THR A C 1
ATOM 4105 O O . THR A 1 524 ? 1.443 -1.944 -8.709 1.00 84.06 524 THR A O 1
ATOM 4108 N N . GLN A 1 525 ? 2.449 0.058 -8.673 1.00 89.81 525 GLN A N 1
ATOM 4109 C CA . GLN A 1 525 ? 2.462 0.224 -10.132 1.00 89.81 525 GLN A CA 1
ATOM 4110 C C . GLN A 1 525 ? 3.275 -0.874 -10.842 1.00 89.81 525 GLN A C 1
ATOM 4112 O O . GLN A 1 525 ? 2.896 -1.279 -11.937 1.00 89.81 525 GLN A O 1
ATOM 4117 N N . ALA A 1 526 ? 4.338 -1.405 -10.226 1.00 91.25 526 ALA A N 1
ATOM 4118 C CA . ALA A 1 526 ? 5.118 -2.518 -10.770 1.00 91.25 526 ALA A CA 1
ATOM 4119 C C . ALA A 1 526 ? 4.326 -3.839 -10.772 1.00 91.25 526 ALA A C 1
ATOM 4121 O O . ALA A 1 526 ? 4.370 -4.571 -11.758 1.00 91.25 526 ALA A O 1
ATOM 4122 N N . ARG A 1 527 ? 3.541 -4.123 -9.721 1.00 85.81 527 ARG A N 1
ATOM 4123 C CA . ARG A 1 527 ? 2.615 -5.278 -9.683 1.00 85.81 527 ARG A CA 1
ATOM 4124 C C . ARG A 1 527 ? 1.521 -5.175 -10.750 1.00 85.81 527 ARG A C 1
ATOM 4126 O O . ARG A 1 527 ? 1.271 -6.141 -11.472 1.00 85.81 527 ARG A O 1
ATOM 4133 N N . ARG A 1 528 ? 0.928 -3.987 -10.921 1.00 91.56 528 ARG A N 1
ATOM 4134 C CA . ARG A 1 528 ? -0.045 -3.741 -12.001 1.00 91.56 528 ARG A CA 1
ATOM 4135 C C . ARG A 1 528 ? 0.589 -3.857 -13.385 1.00 91.56 528 ARG A C 1
ATOM 4137 O O . ARG A 1 528 ? -0.035 -4.397 -14.292 1.00 91.56 528 ARG A O 1
ATOM 4144 N N . LEU A 1 529 ? 1.829 -3.391 -13.552 1.00 96.44 529 LEU A N 1
ATOM 4145 C CA . LEU A 1 529 ? 2.570 -3.548 -14.803 1.00 96.44 529 LEU A CA 1
ATOM 4146 C C . LEU A 1 529 ? 2.841 -5.025 -15.122 1.00 96.44 529 LEU A C 1
ATOM 4148 O O . LEU A 1 529 ? 2.748 -5.391 -16.289 1.00 96.44 529 LEU A O 1
ATOM 4152 N N . ASN A 1 530 ? 3.100 -5.876 -14.119 1.00 95.25 530 ASN A N 1
ATOM 4153 C CA . ASN A 1 530 ? 3.209 -7.323 -14.345 1.00 95.25 530 ASN A CA 1
ATOM 4154 C C . ASN A 1 530 ? 1.864 -7.894 -14.801 1.00 95.25 530 ASN A C 1
ATOM 4156 O O . ASN A 1 530 ? 1.812 -8.564 -15.820 1.00 95.25 530 ASN A O 1
ATOM 4160 N N . SER A 1 531 ? 0.768 -7.510 -14.139 1.00 92.44 531 SER A N 1
ATOM 4161 C CA . SER A 1 531 ? -0.590 -7.915 -14.539 1.00 92.44 531 SER A CA 1
ATOM 4162 C C . SER A 1 531 ? -0.932 -7.493 -15.978 1.00 92.44 531 SER A C 1
ATOM 4164 O O . SER A 1 531 ? -1.591 -8.234 -16.700 1.00 92.44 531 SER A O 1
ATOM 4166 N N . PHE A 1 532 ? -0.473 -6.317 -16.424 1.00 96.62 532 PHE A N 1
ATOM 4167 C CA . PHE A 1 532 ? -0.575 -5.879 -17.822 1.00 96.62 532 PHE A CA 1
ATOM 4168 C C . PHE A 1 532 ? 0.295 -6.729 -18.759 1.00 96.62 532 PHE A C 1
ATOM 4170 O O . PHE A 1 532 ? -0.173 -7.155 -19.813 1.00 96.62 532 PHE A O 1
ATOM 4177 N N . VAL A 1 533 ? 1.544 -7.002 -18.373 1.00 96.00 533 VAL A N 1
ATOM 4178 C CA . VAL A 1 533 ? 2.473 -7.864 -19.118 1.00 96.00 533 VAL A CA 1
ATOM 4179 C C . VAL A 1 533 ? 1.893 -9.271 -19.304 1.00 96.00 533 VAL A C 1
ATOM 4181 O O . VAL A 1 533 ? 1.846 -9.744 -20.435 1.00 96.00 533 VAL A O 1
ATOM 4184 N N . ASP A 1 534 ? 1.337 -9.877 -18.253 1.00 93.19 534 ASP A N 1
ATOM 4185 C CA . ASP A 1 534 ? 0.679 -11.196 -18.262 1.00 93.19 534 ASP A CA 1
ATOM 4186 C C . ASP A 1 534 ? 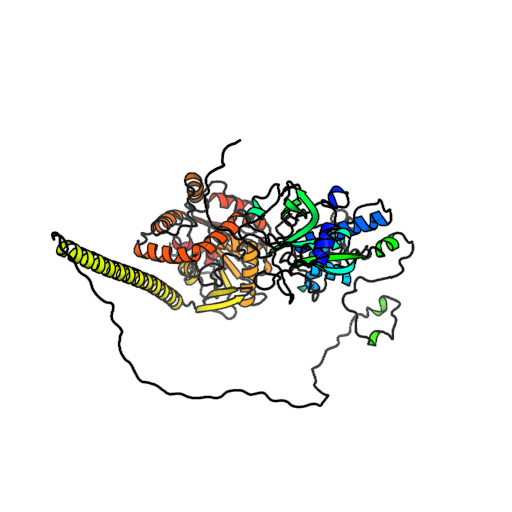-0.585 -11.264 -19.143 1.00 93.19 534 ASP A C 1
ATOM 4188 O O . ASP A 1 534 ? -1.117 -12.345 -19.389 1.00 93.19 534 ASP A O 1
ATOM 4192 N N . ARG A 1 535 ? -1.099 -10.116 -19.605 1.00 95.50 535 ARG A N 1
ATOM 4193 C CA . ARG A 1 535 ? -2.268 -10.017 -20.496 1.00 95.50 535 ARG A CA 1
ATOM 4194 C C . ARG A 1 535 ? -1.932 -9.532 -21.910 1.00 95.50 535 ARG A C 1
ATOM 4196 O O . ARG A 1 535 ? -2.835 -9.440 -22.742 1.00 95.50 535 ARG A O 1
ATOM 4203 N N . VAL A 1 536 ? -0.669 -9.207 -22.194 1.00 95.25 536 VAL A N 1
ATOM 4204 C CA . VAL A 1 536 ? -0.212 -8.698 -23.505 1.00 95.25 536 VAL A CA 1
ATOM 4205 C C . VAL A 1 536 ? 0.921 -9.538 -24.100 1.00 95.25 536 VAL A C 1
ATOM 4207 O O . VAL A 1 536 ? 1.083 -9.543 -25.324 1.00 95.25 536 VAL A O 1
ATOM 4210 N N . LEU A 1 537 ? 1.693 -10.235 -23.268 1.00 93.00 537 LEU A N 1
ATOM 4211 C CA . LEU A 1 537 ? 2.864 -11.033 -23.632 1.00 93.00 537 LEU A CA 1
ATOM 4212 C C . LEU A 1 537 ? 2.660 -12.500 -23.231 1.00 93.00 537 LEU A C 1
ATOM 4214 O O . LEU A 1 537 ? 1.861 -12.791 -22.341 1.00 93.00 537 LEU A O 1
ATOM 4218 N N . GLU A 1 538 ? 3.403 -13.415 -23.851 1.00 89.38 538 GLU A N 1
ATOM 4219 C CA . GLU A 1 538 ? 3.358 -14.835 -23.469 1.00 89.38 538 GLU A CA 1
ATOM 4220 C C . GLU A 1 538 ? 3.967 -15.061 -22.058 1.00 89.38 538 GLU A C 1
ATOM 4222 O O . GLU A 1 538 ? 4.773 -14.239 -21.591 1.00 89.38 538 GLU A O 1
ATOM 4227 N N . PRO A 1 539 ? 3.620 -16.157 -21.346 1.00 81.25 539 PRO A N 1
ATOM 4228 C CA . PRO A 1 539 ? 3.986 -16.346 -19.934 1.00 81.25 539 PRO A CA 1
ATOM 4229 C C . PRO A 1 539 ? 5.489 -16.234 -19.634 1.00 81.25 539 PRO A C 1
ATOM 4231 O O . PRO A 1 539 ? 5.878 -15.568 -18.676 1.00 81.25 539 PRO A O 1
ATOM 4234 N N . ASP A 1 540 ? 6.333 -16.804 -20.497 1.00 85.44 540 ASP A N 1
ATOM 4235 C CA . ASP A 1 540 ? 7.799 -16.765 -20.385 1.00 85.44 540 ASP A CA 1
ATOM 4236 C C . ASP A 1 540 ? 8.457 -15.676 -21.261 1.00 85.44 540 ASP A C 1
ATOM 4238 O O . ASP A 1 540 ? 9.686 -15.579 -21.329 1.00 85.44 540 ASP A O 1
ATOM 4242 N N . GLU A 1 541 ? 7.669 -14.835 -21.945 1.00 92.12 541 GLU A N 1
ATOM 4243 C CA . GLU A 1 541 ? 8.195 -13.764 -22.800 1.00 92.12 541 GLU A CA 1
ATOM 4244 C C . GLU A 1 541 ? 8.941 -12.724 -21.950 1.00 92.12 541 GLU A C 1
ATOM 4246 O O . GLU A 1 541 ? 8.407 -12.171 -20.979 1.00 92.12 541 GLU A O 1
ATOM 4251 N N . LYS A 1 542 ? 10.197 -12.451 -22.328 1.00 95.25 542 LYS A N 1
ATOM 4252 C CA . LYS A 1 542 ? 11.039 -11.424 -21.706 1.00 95.25 542 LYS A CA 1
ATOM 4253 C C . LYS A 1 542 ? 11.045 -10.147 -22.532 1.00 95.25 542 LYS A C 1
ATOM 4255 O O . LYS A 1 542 ? 11.128 -10.196 -23.757 1.00 95.25 542 LYS A O 1
ATOM 4260 N N . VAL A 1 543 ? 11.065 -9.003 -21.853 1.00 97.38 543 VAL A N 1
ATOM 4261 C CA . VAL A 1 543 ? 11.128 -7.683 -22.494 1.00 97.38 543 VAL A CA 1
ATOM 4262 C C . VAL A 1 543 ? 12.489 -7.014 -22.354 1.00 97.38 543 VAL A C 1
ATOM 4264 O O . VAL A 1 543 ? 13.160 -7.119 -21.326 1.00 97.38 543 VAL A O 1
ATOM 4267 N N . HIS A 1 544 ? 12.860 -6.228 -23.359 1.00 98.19 544 HIS A N 1
ATOM 4268 C CA . HIS A 1 544 ? 13.773 -5.107 -23.166 1.00 98.19 544 HIS A CA 1
ATOM 4269 C C . HIS A 1 544 ? 12.965 -3.938 -22.590 1.00 98.19 544 HIS A C 1
ATOM 4271 O O . HIS A 1 544 ? 12.085 -3.396 -23.261 1.00 98.19 544 HIS A O 1
ATOM 4277 N N . LEU A 1 545 ? 13.216 -3.577 -21.335 1.00 98.38 545 LEU A N 1
ATOM 4278 C CA . LEU A 1 545 ? 12.418 -2.604 -20.597 1.00 98.38 545 LEU A CA 1
ATOM 4279 C C . LEU A 1 545 ? 13.076 -1.222 -20.647 1.00 98.38 545 LEU A C 1
ATOM 4281 O O . LEU A 1 545 ? 14.193 -1.053 -20.165 1.00 98.38 545 LEU A O 1
ATOM 4285 N N . VAL A 1 546 ? 12.387 -0.231 -21.213 1.00 98.50 546 VAL A N 1
ATOM 4286 C CA . VAL A 1 546 ? 12.899 1.136 -21.396 1.00 98.50 546 VAL A CA 1
ATOM 4287 C C . VAL A 1 546 ? 12.002 2.123 -20.653 1.00 98.50 546 VAL A C 1
ATOM 4289 O O . VAL A 1 546 ? 10.824 2.248 -20.973 1.00 98.50 546 VAL A O 1
ATOM 4292 N N . GLY A 1 547 ? 12.540 2.858 -19.680 1.00 97.88 547 GLY A N 1
ATOM 4293 C CA . GLY A 1 547 ? 11.771 3.802 -18.866 1.00 97.88 547 GLY A CA 1
ATOM 4294 C C . GLY A 1 547 ? 12.423 5.179 -18.762 1.00 97.88 547 GLY A C 1
ATOM 4295 O O . GLY A 1 547 ? 13.636 5.280 -18.606 1.00 97.88 547 GLY A O 1
ATOM 4296 N N . CYS A 1 548 ? 11.618 6.245 -18.808 1.00 96.38 548 CYS A N 1
ATOM 4297 C CA . CYS A 1 548 ? 12.068 7.631 -18.612 1.00 96.38 548 CYS A CA 1
ATOM 4298 C C . CYS A 1 548 ? 11.476 8.230 -17.328 1.00 96.38 548 CYS A C 1
ATOM 4300 O O . CYS A 1 548 ? 10.278 8.066 -17.092 1.00 96.38 548 CYS A O 1
ATOM 4302 N N . SER A 1 549 ? 12.259 8.963 -16.525 1.00 95.62 549 SER A N 1
ATOM 4303 C CA . SER A 1 549 ? 11.759 9.705 -15.353 1.00 95.62 549 SER A CA 1
ATOM 4304 C C . SER A 1 549 ? 11.061 8.773 -14.346 1.00 95.62 549 SER A C 1
ATOM 4306 O O . SER A 1 549 ? 11.610 7.735 -13.971 1.00 95.62 549 SER A O 1
ATOM 4308 N N . MET A 1 550 ? 9.825 9.077 -13.944 1.00 96.12 550 MET A N 1
ATOM 4309 C CA . MET A 1 550 ? 8.952 8.185 -13.164 1.00 96.12 550 MET A CA 1
ATOM 4310 C C . MET A 1 550 ? 8.739 6.802 -13.824 1.00 96.12 550 MET A C 1
ATOM 4312 O O . MET A 1 550 ? 8.618 5.797 -13.130 1.00 96.12 550 MET A O 1
ATOM 4316 N N . GLY A 1 551 ? 8.758 6.716 -15.157 1.00 97.38 551 GLY A N 1
ATOM 4317 C CA . GLY A 1 551 ? 8.760 5.448 -15.890 1.00 97.38 551 GLY A CA 1
ATOM 4318 C C . GLY A 1 551 ? 10.096 4.700 -15.808 1.00 97.38 551 GLY A C 1
ATOM 4319 O O . GLY A 1 551 ? 10.105 3.478 -15.872 1.00 97.38 551 GLY A O 1
ATOM 4320 N N . GLY A 1 552 ? 11.219 5.404 -15.624 1.00 97.38 552 GLY A N 1
ATOM 4321 C CA . GLY A 1 552 ? 12.540 4.815 -15.354 1.00 97.38 552 GLY A CA 1
ATOM 4322 C C . GLY A 1 552 ? 12.635 4.255 -13.935 1.00 97.38 552 GLY A C 1
ATOM 4323 O O . GLY A 1 552 ? 13.086 3.129 -13.748 1.00 97.38 552 GLY A O 1
ATOM 4324 N N . MET A 1 553 ? 12.099 4.999 -12.964 1.00 97.75 553 MET A N 1
ATOM 4325 C CA . MET A 1 553 ? 11.884 4.548 -11.583 1.00 97.75 553 MET A CA 1
ATOM 4326 C C . MET A 1 553 ? 11.060 3.252 -11.539 1.00 97.75 553 MET A C 1
ATOM 4328 O O . MET A 1 553 ? 11.471 2.265 -10.932 1.00 97.75 553 MET A O 1
ATOM 4332 N N . LEU A 1 554 ? 9.930 3.230 -12.255 1.00 98.25 554 LEU A N 1
ATOM 4333 C CA . LEU A 1 554 ? 9.081 2.048 -12.400 1.00 98.25 554 LEU A CA 1
ATOM 4334 C C . LEU A 1 554 ? 9.795 0.892 -13.120 1.00 98.25 554 LEU A C 1
ATOM 4336 O O . LEU A 1 554 ? 9.655 -0.252 -12.699 1.00 98.25 554 LEU A O 1
ATOM 4340 N N . ALA A 1 555 ? 10.579 1.172 -14.166 1.00 98.38 555 ALA A N 1
ATOM 4341 C CA . ALA A 1 555 ? 11.321 0.152 -14.906 1.00 98.38 555 ALA A CA 1
ATOM 4342 C C . ALA A 1 555 ? 12.373 -0.561 -14.038 1.00 98.38 555 ALA A C 1
ATOM 4344 O O . ALA A 1 555 ? 12.461 -1.787 -14.077 1.00 98.38 555 ALA A O 1
ATOM 4345 N N . GLY A 1 556 ? 13.138 0.181 -13.232 1.00 97.19 556 GLY A N 1
ATOM 4346 C CA . GLY A 1 556 ? 14.135 -0.405 -12.333 1.00 97.19 556 GLY A CA 1
ATOM 4347 C C . GLY A 1 556 ? 13.508 -1.226 -11.201 1.00 97.19 556 GLY A C 1
ATOM 4348 O O . GLY A 1 556 ? 13.902 -2.372 -10.994 1.00 97.19 556 GLY A O 1
ATOM 4349 N N . VAL A 1 557 ? 12.464 -0.705 -10.542 1.00 96.88 557 VAL A N 1
ATOM 4350 C CA . VAL A 1 557 ? 11.715 -1.453 -9.510 1.00 96.88 557 VAL A CA 1
ATOM 4351 C C . VAL A 1 557 ? 11.056 -2.708 -10.102 1.00 96.88 557 VAL A C 1
ATOM 4353 O O . VAL A 1 557 ? 11.093 -3.770 -9.487 1.00 96.88 557 VAL A O 1
ATOM 4356 N N . TYR A 1 558 ? 10.516 -2.640 -11.323 1.00 98.12 558 TYR A N 1
ATOM 4357 C CA . TYR A 1 558 ? 9.990 -3.820 -12.016 1.00 98.12 558 TYR A CA 1
ATOM 4358 C C . TYR A 1 558 ? 11.085 -4.856 -12.315 1.00 98.12 558 TYR A C 1
ATOM 4360 O O . TYR A 1 558 ? 10.880 -6.040 -12.065 1.00 98.12 558 TYR A O 1
ATOM 4368 N N . ALA A 1 559 ? 12.256 -4.437 -12.805 1.00 97.00 559 ALA A N 1
ATOM 4369 C CA . ALA A 1 559 ? 13.370 -5.345 -13.098 1.00 97.00 559 ALA A CA 1
ATOM 4370 C C . ALA A 1 559 ? 13.966 -6.013 -11.843 1.00 97.00 559 ALA A C 1
ATOM 4372 O O . ALA A 1 559 ? 14.478 -7.127 -11.935 1.00 97.00 559 ALA A O 1
ATOM 4373 N N . ALA A 1 560 ? 13.869 -5.358 -10.683 1.00 94.44 560 ALA A N 1
ATOM 4374 C CA . ALA A 1 560 ? 14.248 -5.909 -9.384 1.00 94.44 560 ALA A CA 1
ATOM 4375 C C . ALA A 1 560 ? 13.238 -6.944 -8.849 1.00 94.44 560 ALA A C 1
ATOM 4377 O O . ALA A 1 560 ? 13.637 -7.962 -8.286 1.00 94.44 560 ALA A O 1
ATOM 4378 N N . LEU A 1 561 ? 11.934 -6.698 -9.029 1.00 87.19 561 LEU A N 1
ATOM 4379 C CA . LEU A 1 561 ? 10.859 -7.583 -8.555 1.00 87.19 561 LEU A CA 1
ATOM 4380 C C . LEU A 1 561 ? 10.592 -8.769 -9.499 1.00 87.19 561 LEU A C 1
ATOM 4382 O O . LEU A 1 561 ? 10.275 -9.865 -9.041 1.00 87.19 561 LEU A O 1
ATOM 4386 N N . TYR A 1 562 ? 10.750 -8.568 -10.810 1.00 93.81 562 TYR A N 1
ATOM 4387 C CA . TYR A 1 562 ? 10.450 -9.549 -11.860 1.00 93.81 562 TYR A CA 1
ATOM 4388 C C . TYR A 1 562 ? 11.656 -9.806 -12.790 1.00 93.81 562 TYR A C 1
ATOM 4390 O O . TYR A 1 562 ? 11.512 -9.748 -14.017 1.00 93.81 562 TYR A O 1
ATOM 4398 N N . PRO A 1 563 ? 12.858 -10.134 -12.261 1.00 94.00 563 PRO A N 1
ATOM 4399 C CA . PRO A 1 563 ? 14.073 -10.293 -13.071 1.00 94.00 563 PRO A CA 1
ATOM 4400 C C . PRO A 1 563 ? 13.948 -11.403 -14.125 1.00 94.00 563 PRO A C 1
ATOM 4402 O O . PRO A 1 563 ? 14.588 -11.352 -15.174 1.00 94.00 563 PRO A O 1
ATOM 4405 N N . HIS A 1 564 ? 13.069 -12.385 -13.903 1.00 93.69 564 HIS A N 1
ATOM 4406 C CA . HIS A 1 564 ? 12.792 -13.440 -14.873 1.00 93.69 564 HIS A CA 1
ATOM 4407 C C . HIS A 1 564 ? 12.108 -12.924 -16.157 1.00 93.69 564 HIS A C 1
ATOM 4409 O O . HIS A 1 564 ? 12.334 -13.523 -17.205 1.00 93.69 564 HIS A O 1
ATOM 4415 N N . ARG A 1 565 ? 11.372 -11.796 -16.122 1.00 94.88 565 ARG A N 1
ATOM 4416 C CA . ARG A 1 565 ? 10.695 -11.185 -17.291 1.00 94.88 565 ARG A CA 1
ATOM 4417 C C . ARG A 1 565 ? 11.506 -10.092 -17.997 1.00 94.88 565 ARG A C 1
ATOM 4419 O O . ARG A 1 565 ? 11.042 -9.560 -19.003 1.00 94.88 565 ARG A O 1
ATOM 4426 N N . VAL A 1 566 ? 12.702 -9.733 -17.519 1.00 97.00 566 VAL A N 1
ATOM 4427 C CA . VAL A 1 566 ? 13.509 -8.651 -18.118 1.00 97.00 566 VAL A CA 1
ATOM 4428 C C . VAL A 1 566 ? 14.760 -9.211 -18.793 1.00 97.00 566 VAL A C 1
ATOM 4430 O O . VAL A 1 566 ? 15.615 -9.817 -18.157 1.00 97.00 566 VAL A O 1
ATOM 4433 N N . SER A 1 567 ? 14.870 -8.992 -20.105 1.00 95.69 567 SER A N 1
ATOM 4434 C CA . SER A 1 567 ? 16.048 -9.326 -20.918 1.00 95.69 567 SER A CA 1
ATOM 4435 C C . SER A 1 567 ? 17.153 -8.277 -20.732 1.00 95.69 567 SER A C 1
ATOM 4437 O O . SER A 1 567 ? 18.312 -8.597 -20.466 1.00 95.69 567 SER A O 1
ATOM 4439 N N . SER A 1 568 ? 16.781 -6.995 -20.784 1.00 96.31 568 SER A N 1
ATOM 4440 C CA . SER A 1 568 ? 17.680 -5.872 -20.501 1.00 96.31 568 SER A CA 1
ATOM 4441 C C . SER A 1 568 ? 16.906 -4.647 -20.016 1.00 96.31 568 SER A C 1
ATOM 4443 O O . SER A 1 568 ? 15.817 -4.385 -20.525 1.00 96.31 568 SER A O 1
ATOM 4445 N N . LEU A 1 569 ? 17.492 -3.854 -19.124 1.00 97.75 569 LEU A N 1
ATOM 4446 C CA . LEU A 1 569 ? 16.919 -2.611 -18.604 1.00 97.75 569 LEU A CA 1
ATOM 4447 C C . LEU A 1 569 ? 17.563 -1.380 -19.267 1.00 97.75 569 LEU A C 1
ATOM 4449 O O . LEU A 1 569 ? 18.761 -1.354 -19.533 1.00 97.75 569 LEU A O 1
ATOM 4453 N N . THR A 1 570 ? 16.788 -0.327 -19.511 1.00 97.69 570 THR A N 1
ATOM 4454 C CA . THR A 1 570 ? 17.276 1.008 -19.887 1.00 97.69 570 THR A CA 1
ATOM 4455 C C . THR A 1 570 ? 16.536 2.071 -19.083 1.00 97.69 570 THR A C 1
ATOM 4457 O O . THR A 1 570 ? 15.319 2.214 -19.205 1.00 97.69 570 THR A O 1
ATOM 4460 N N . MET A 1 571 ? 17.273 2.841 -18.285 1.00 97.25 571 MET A N 1
ATOM 4461 C CA . MET A 1 571 ? 16.748 3.933 -17.465 1.00 97.25 571 MET A CA 1
ATOM 4462 C C . MET A 1 571 ? 17.243 5.285 -17.991 1.00 97.25 571 MET A C 1
ATOM 4464 O O . MET A 1 571 ? 18.443 5.531 -18.068 1.00 97.25 571 MET A O 1
ATOM 4468 N N . ILE A 1 572 ? 16.311 6.167 -18.347 1.00 97.00 572 ILE A N 1
ATOM 4469 C CA . ILE A 1 572 ? 16.557 7.513 -18.884 1.00 97.00 572 ILE A CA 1
ATOM 4470 C C . ILE A 1 572 ? 16.140 8.537 -17.819 1.00 97.00 572 ILE A C 1
ATOM 4472 O O . ILE A 1 572 ? 14.948 8.666 -17.535 1.00 97.00 572 ILE A O 1
ATOM 4476 N N . CYS A 1 573 ? 17.108 9.219 -17.200 1.00 96.38 573 CYS A N 1
ATOM 4477 C CA . CYS A 1 573 ? 16.921 10.102 -16.034 1.00 96.38 573 CYS A CA 1
ATOM 4478 C C . CYS A 1 573 ? 15.917 9.547 -14.992 1.00 96.38 573 CYS A C 1
ATOM 4480 O O . CYS A 1 573 ? 14.888 10.183 -14.756 1.00 96.38 573 CYS A O 1
ATOM 4482 N N . PRO A 1 574 ? 16.108 8.333 -14.435 1.00 96.94 574 PRO A N 1
ATOM 4483 C CA . PRO A 1 574 ? 15.157 7.728 -13.500 1.00 96.94 574 PRO A CA 1
ATOM 4484 C C . PRO A 1 574 ? 14.962 8.552 -12.218 1.00 96.94 574 PRO A C 1
ATOM 4486 O O . PRO A 1 574 ? 15.920 9.030 -11.616 1.00 96.94 574 PRO A O 1
ATOM 4489 N N . ALA A 1 575 ? 13.709 8.648 -11.768 1.00 95.50 575 ALA A N 1
ATOM 4490 C CA . ALA A 1 575 ? 13.374 9.098 -10.414 1.00 95.50 575 ALA A CA 1
ATOM 4491 C C . ALA A 1 575 ? 13.607 7.980 -9.371 1.00 95.50 575 ALA A C 1
ATOM 4493 O O . ALA A 1 575 ? 13.959 6.853 -9.724 1.00 95.50 575 ALA A O 1
ATOM 4494 N N . GLY A 1 576 ? 13.361 8.273 -8.090 1.00 93.12 576 GLY A N 1
ATOM 4495 C CA . GLY A 1 576 ? 13.416 7.272 -7.016 1.00 93.12 576 GLY A CA 1
ATOM 4496 C C . GLY A 1 576 ? 14.799 7.085 -6.390 1.00 93.12 576 GLY A C 1
ATOM 4497 O O . GLY A 1 576 ? 15.056 6.036 -5.805 1.00 93.12 576 GLY A O 1
ATOM 4498 N N . LEU A 1 577 ? 15.694 8.059 -6.550 1.00 93.75 577 LEU A N 1
ATOM 4499 C CA . LEU A 1 577 ? 17.084 8.028 -6.096 1.00 93.75 577 LEU A CA 1
ATOM 4500 C C . LEU A 1 577 ? 17.363 9.225 -5.188 1.00 93.75 577 LEU A C 1
ATOM 4502 O O . LEU A 1 577 ? 16.779 10.296 -5.373 1.00 93.75 577 LEU A O 1
ATOM 4506 N N . THR A 1 578 ? 18.322 9.082 -4.274 1.00 92.50 578 THR A N 1
ATOM 4507 C CA . THR A 1 578 ? 18.943 10.241 -3.625 1.00 92.50 578 THR A CA 1
ATOM 4508 C C . THR A 1 578 ? 19.541 11.181 -4.682 1.00 92.50 578 THR A C 1
ATOM 4510 O O . THR A 1 578 ? 20.239 10.738 -5.592 1.00 92.50 578 THR A O 1
ATOM 4513 N N . MET A 1 579 ? 19.303 12.489 -4.540 1.00 91.19 579 MET A N 1
ATOM 4514 C CA . MET A 1 579 ? 19.931 13.557 -5.332 1.00 91.19 579 MET A CA 1
ATOM 4515 C C . MET A 1 579 ? 20.993 14.269 -4.473 1.00 91.19 579 MET A C 1
ATOM 4517 O O . MET A 1 579 ? 20.621 15.110 -3.651 1.00 91.19 579 MET A O 1
ATOM 4521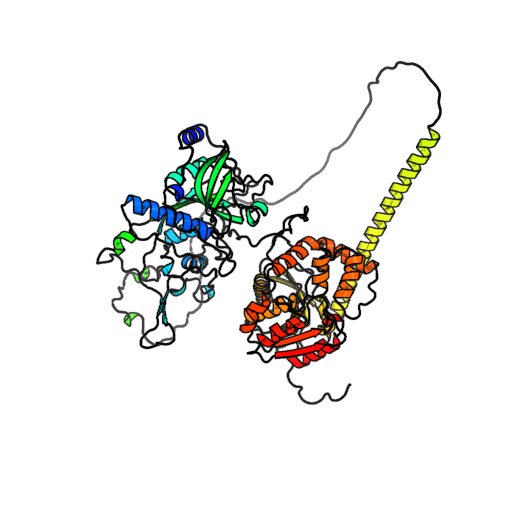 N N . PRO A 1 580 ? 22.300 13.952 -4.611 1.00 92.56 580 PRO A N 1
ATOM 4522 C CA . PRO A 1 580 ? 23.360 14.586 -3.820 1.00 92.56 580 PRO A CA 1
ATOM 4523 C C . PRO A 1 580 ? 23.421 16.110 -3.987 1.00 92.56 580 PRO A C 1
ATOM 4525 O O . PRO A 1 580 ? 23.605 16.829 -3.006 1.00 92.56 580 PRO A O 1
ATOM 4528 N N . ASN A 1 581 ? 23.212 16.608 -5.210 1.00 94.12 581 ASN A N 1
ATOM 4529 C CA . ASN A 1 581 ? 22.945 18.020 -5.465 1.00 94.12 581 ASN A CA 1
ATOM 4530 C C . ASN A 1 581 ? 21.439 18.228 -5.661 1.00 94.12 581 ASN A C 1
ATOM 4532 O O . ASN A 1 581 ? 20.793 17.517 -6.427 1.00 94.12 581 ASN A O 1
ATOM 4536 N N . LYS A 1 582 ? 20.880 19.264 -5.034 1.00 89.94 582 LYS A N 1
ATOM 4537 C CA . LYS A 1 582 ? 19.469 19.634 -5.204 1.00 89.94 582 LYS A CA 1
ATOM 4538 C C . LYS A 1 582 ? 19.223 20.242 -6.587 1.00 89.94 582 LYS A C 1
ATOM 4540 O O . LYS A 1 582 ? 19.880 21.233 -6.914 1.00 89.94 582 LYS A O 1
ATOM 4545 N N . SER A 1 583 ? 18.277 19.698 -7.357 1.00 92.81 583 SER A N 1
ATOM 4546 C CA . SER A 1 583 ? 17.926 20.187 -8.700 1.00 92.81 583 SER A CA 1
ATOM 4547 C C . SER A 1 583 ? 17.230 21.555 -8.673 1.00 92.81 583 SER A C 1
ATOM 4549 O O . SER A 1 583 ? 16.667 21.967 -7.655 1.00 92.81 583 SER A O 1
ATOM 4551 N N . ASP A 1 584 ? 17.233 22.270 -9.802 1.00 92.81 584 ASP A N 1
ATOM 4552 C CA . ASP A 1 584 ? 16.604 23.594 -9.890 1.00 92.81 584 ASP A CA 1
ATOM 4553 C C . ASP A 1 584 ? 15.091 23.549 -9.623 1.00 92.81 584 ASP A C 1
ATOM 4555 O O . ASP A 1 584 ? 14.565 24.470 -9.000 1.00 92.81 584 ASP A O 1
ATOM 4559 N N . THR A 1 585 ? 14.375 22.495 -10.037 1.00 88.38 585 THR A N 1
ATOM 4560 C CA . THR A 1 585 ? 12.939 22.375 -9.717 1.00 88.38 585 THR A CA 1
ATOM 4561 C C . THR A 1 585 ? 12.680 22.175 -8.226 1.00 88.38 585 THR A C 1
ATOM 4563 O O . THR A 1 585 ? 11.654 22.637 -7.733 1.00 88.38 585 THR A O 1
ATOM 4566 N N . MET A 1 586 ? 13.593 21.523 -7.494 1.00 86.50 586 MET A N 1
ATOM 4567 C CA . MET A 1 586 ? 13.492 21.420 -6.033 1.00 86.50 586 MET A CA 1
ATOM 4568 C C . MET A 1 586 ? 13.802 22.753 -5.345 1.00 86.50 586 MET A C 1
ATOM 4570 O O . MET A 1 586 ? 13.115 23.100 -4.392 1.00 86.50 586 MET A O 1
ATOM 4574 N N . ARG A 1 587 ? 14.773 23.530 -5.851 1.00 91.25 587 ARG A N 1
ATOM 4575 C CA . ARG A 1 587 ? 15.047 24.893 -5.353 1.00 91.25 587 ARG A CA 1
ATOM 4576 C C . ARG A 1 587 ? 13.818 25.788 -5.513 1.00 91.25 587 ARG A C 1
ATOM 4578 O O . ARG A 1 587 ? 13.356 26.348 -4.534 1.00 91.25 587 ARG A O 1
ATOM 4585 N N . VAL A 1 588 ? 13.202 25.816 -6.701 1.00 90.25 588 VAL A N 1
ATOM 4586 C CA . VAL A 1 588 ? 11.955 26.576 -6.936 1.00 90.25 588 VAL A CA 1
ATOM 4587 C C . VAL A 1 588 ? 10.835 26.153 -5.978 1.00 90.25 588 VAL A C 1
ATOM 4589 O O . VAL A 1 588 ? 10.144 27.017 -5.438 1.00 90.25 588 VAL A O 1
ATOM 4592 N N . LEU A 1 589 ? 10.662 24.849 -5.736 1.00 84.81 589 LEU A N 1
ATOM 4593 C CA . LEU A 1 589 ? 9.666 24.340 -4.790 1.00 84.81 589 LEU A CA 1
ATOM 4594 C C . LEU A 1 589 ? 9.926 24.824 -3.352 1.00 84.81 589 LEU A C 1
ATOM 4596 O O . LEU A 1 589 ? 8.980 25.213 -2.675 1.00 84.81 589 LEU A O 1
ATOM 4600 N N . GLU A 1 590 ? 11.176 24.842 -2.894 1.00 84.75 590 GLU A N 1
ATOM 4601 C CA . GLU A 1 590 ? 11.533 25.299 -1.543 1.00 84.75 590 GLU A CA 1
ATOM 4602 C C . GLU A 1 590 ? 11.495 26.827 -1.397 1.00 84.75 590 GLU A C 1
ATOM 4604 O O . GLU A 1 590 ? 10.909 27.336 -0.445 1.00 84.75 590 GLU A O 1
ATOM 4609 N N . ASP A 1 591 ? 12.062 27.557 -2.359 1.00 88.94 591 ASP A N 1
ATOM 4610 C CA . ASP A 1 591 ? 12.187 29.019 -2.334 1.00 88.94 591 ASP A CA 1
ATOM 4611 C C . ASP A 1 591 ? 10.836 29.737 -2.524 1.00 88.94 591 ASP A C 1
ATOM 4613 O O . ASP A 1 591 ? 10.687 30.898 -2.139 1.00 88.94 591 ASP A O 1
ATOM 4617 N N . THR A 1 592 ? 9.850 29.081 -3.157 1.00 87.44 592 THR A N 1
ATOM 4618 C CA . THR A 1 592 ? 8.578 29.721 -3.561 1.00 87.44 592 THR A CA 1
ATOM 4619 C C . THR A 1 592 ? 7.308 28.924 -3.247 1.00 87.44 592 THR A C 1
ATOM 4621 O O . THR A 1 592 ? 6.207 29.428 -3.469 1.00 87.44 592 THR A O 1
ATOM 4624 N N . GLY A 1 593 ? 7.418 27.670 -2.796 1.00 83.69 593 GLY A N 1
ATOM 4625 C CA . GLY A 1 593 ? 6.284 26.743 -2.677 1.00 83.69 593 GLY A CA 1
ATOM 4626 C C . GLY A 1 593 ? 5.747 26.209 -4.016 1.00 83.69 593 GLY A C 1
ATOM 4627 O O . GLY A 1 593 ? 4.833 25.381 -4.029 1.00 83.69 593 GLY A O 1
ATOM 4628 N N . LYS A 1 594 ? 6.279 26.654 -5.166 1.00 87.25 594 LYS A N 1
ATOM 4629 C CA . LYS A 1 594 ? 5.752 26.301 -6.491 1.00 87.25 594 LYS A CA 1
ATOM 4630 C C . LYS A 1 594 ? 6.228 24.921 -6.950 1.00 87.25 594 LYS A C 1
ATOM 4632 O O . LYS A 1 594 ? 7.319 24.768 -7.496 1.00 87.25 594 LYS A O 1
ATOM 4637 N N . ASN A 1 595 ? 5.366 23.913 -6.828 1.00 86.38 595 ASN A N 1
ATOM 4638 C CA . ASN A 1 595 ? 5.632 22.596 -7.406 1.00 86.38 595 ASN A CA 1
ATOM 4639 C C . ASN A 1 595 ? 5.466 22.611 -8.939 1.00 86.38 595 ASN A C 1
ATOM 4641 O O . ASN A 1 595 ? 4.363 22.456 -9.464 1.00 86.38 595 ASN A O 1
ATOM 4645 N N . LEU A 1 596 ? 6.580 22.750 -9.666 1.00 86.06 596 LEU A N 1
ATOM 4646 C CA . LEU A 1 596 ? 6.607 22.741 -11.135 1.00 86.06 596 LEU A CA 1
ATOM 4647 C C . LEU A 1 596 ? 6.157 21.410 -11.767 1.00 86.06 596 LEU A C 1
ATOM 4649 O O . LEU A 1 596 ? 5.764 21.406 -12.933 1.00 86.06 596 LEU A O 1
ATOM 4653 N N . LEU A 1 597 ? 6.130 20.292 -11.029 1.00 84.31 597 LEU A N 1
ATOM 4654 C CA . LEU A 1 597 ? 5.505 19.055 -11.518 1.00 84.31 597 LEU A CA 1
ATOM 4655 C C . LEU A 1 597 ? 3.979 19.210 -11.634 1.00 84.31 597 LEU A C 1
ATOM 4657 O O . LEU A 1 597 ? 3.358 18.616 -12.512 1.00 84.31 597 LEU A O 1
ATOM 4661 N N . LEU A 1 598 ? 3.366 20.065 -10.816 1.00 87.94 598 LEU A N 1
ATOM 4662 C CA . LEU A 1 598 ? 1.920 20.308 -10.782 1.00 87.94 598 LEU A CA 1
ATOM 4663 C C . LEU A 1 598 ? 1.499 21.541 -11.605 1.00 87.94 598 LEU A C 1
ATOM 4665 O O . LEU A 1 598 ? 0.379 22.039 -11.469 1.00 87.94 598 LEU A O 1
ATOM 4669 N N . ALA A 1 599 ? 2.382 22.000 -12.501 1.00 86.25 599 ALA A N 1
ATOM 4670 C CA . ALA A 1 599 ? 2.115 23.011 -13.520 1.00 86.25 599 ALA A CA 1
ATOM 4671 C C . ALA A 1 599 ? 0.791 22.737 -14.253 1.00 86.25 599 ALA A C 1
ATOM 4673 O O . ALA A 1 599 ? 0.632 21.683 -14.870 1.00 86.25 599 ALA A O 1
ATOM 4674 N N . HIS A 1 600 ? -0.163 23.671 -14.195 1.00 87.94 600 HIS A N 1
ATOM 4675 C CA . HIS A 1 600 ? -1.498 23.477 -14.782 1.00 87.94 600 HIS A CA 1
ATOM 4676 C C . HIS A 1 600 ? -2.153 24.761 -15.318 1.00 87.94 600 HIS A C 1
ATOM 4678 O O . HIS A 1 600 ? -3.274 24.703 -15.828 1.00 87.94 600 HIS A O 1
ATOM 4684 N N . THR A 1 601 ? -1.476 25.912 -15.255 1.00 90.31 601 THR A N 1
ATOM 4685 C CA . THR A 1 601 ? -1.837 27.104 -16.037 1.00 90.31 601 THR A CA 1
ATOM 4686 C C . THR A 1 601 ? -1.032 27.177 -17.339 1.00 90.31 601 THR A C 1
ATOM 4688 O O . THR A 1 601 ? -0.016 26.503 -17.509 1.00 90.31 601 THR A O 1
ATOM 4691 N N . THR A 1 602 ? -1.482 28.009 -18.283 1.00 88.62 602 THR A N 1
ATOM 4692 C CA . THR A 1 602 ? -0.793 28.258 -19.563 1.00 88.62 602 THR A CA 1
ATOM 4693 C C . THR A 1 602 ? 0.668 28.666 -19.371 1.00 88.62 602 THR A C 1
ATOM 4695 O O . THR A 1 602 ? 1.524 28.255 -20.150 1.00 88.62 602 THR A O 1
ATOM 4698 N N . ASP A 1 603 ? 0.945 29.475 -18.349 1.00 90.62 603 ASP A N 1
ATOM 4699 C CA . ASP A 1 603 ? 2.272 30.019 -18.086 1.00 90.62 603 ASP A CA 1
ATOM 4700 C C . ASP A 1 603 ? 3.163 29.005 -17.355 1.00 90.62 603 ASP A C 1
ATOM 4702 O O . ASP A 1 603 ? 4.308 28.829 -17.767 1.00 90.62 603 ASP A O 1
ATOM 4706 N N . ASP A 1 604 ? 2.625 28.220 -16.409 1.00 90.06 604 ASP A N 1
ATOM 4707 C CA . ASP A 1 604 ? 3.386 27.123 -15.783 1.00 90.06 604 ASP A CA 1
ATOM 4708 C C . ASP A 1 604 ? 3.820 26.063 -16.804 1.00 90.06 604 ASP A C 1
ATOM 4710 O O . ASP A 1 604 ? 4.907 25.511 -16.694 1.00 90.06 604 ASP A O 1
ATOM 4714 N N . ILE A 1 605 ? 2.986 25.760 -17.808 1.00 87.69 605 ILE A N 1
ATOM 4715 C CA . ILE A 1 605 ? 3.330 24.799 -18.872 1.00 87.69 605 ILE A CA 1
ATOM 4716 C C . ILE A 1 605 ? 4.489 25.312 -19.741 1.00 87.69 605 ILE A C 1
ATOM 4718 O O . ILE A 1 605 ? 5.328 24.525 -20.182 1.00 87.69 605 ILE A O 1
ATOM 4722 N N . ILE A 1 606 ? 4.556 26.625 -19.980 1.00 89.44 606 ILE A N 1
ATOM 4723 C CA . ILE A 1 606 ? 5.655 27.258 -20.725 1.00 89.44 606 ILE A CA 1
ATOM 4724 C C . ILE A 1 606 ? 6.930 27.278 -19.872 1.00 89.44 606 ILE A C 1
ATOM 4726 O O . ILE A 1 606 ? 8.003 26.943 -20.373 1.00 89.44 606 ILE A O 1
ATOM 4730 N N . GLU A 1 607 ? 6.806 27.613 -18.587 1.00 90.25 607 GLU A N 1
ATOM 4731 C CA . GLU A 1 607 ? 7.899 27.614 -17.613 1.00 90.25 607 GLU A CA 1
ATOM 4732 C C . GLU A 1 607 ? 8.485 26.209 -17.418 1.00 90.25 607 GLU A C 1
ATOM 4734 O O . GLU A 1 607 ? 9.681 26.017 -17.624 1.00 90.25 607 GLU A O 1
ATOM 4739 N N . MET A 1 608 ? 7.647 25.203 -17.135 1.00 88.88 608 MET A N 1
ATOM 4740 C CA . MET A 1 608 ? 8.044 23.798 -16.971 1.00 88.88 608 MET A CA 1
ATOM 4741 C C . MET A 1 608 ? 8.810 23.277 -18.197 1.00 88.88 608 MET A C 1
ATOM 4743 O O . MET A 1 608 ? 9.796 22.555 -18.048 1.00 88.88 608 MET A O 1
ATOM 4747 N N . GLY A 1 609 ? 8.428 23.695 -19.410 1.00 86.94 609 GLY A N 1
ATOM 4748 C CA . GLY A 1 609 ? 9.166 23.384 -20.639 1.00 86.94 609 GLY A CA 1
ATOM 4749 C C . GLY A 1 609 ? 10.629 23.856 -20.627 1.00 86.94 609 GLY A C 1
ATOM 4750 O O . GLY A 1 609 ? 11.485 23.181 -21.193 1.00 86.94 609 GLY A O 1
ATOM 4751 N N . GLY A 1 610 ? 10.934 24.963 -19.940 1.00 89.44 610 GLY A N 1
ATOM 4752 C CA . GLY A 1 610 ? 12.290 25.490 -19.734 1.00 89.44 610 GLY A CA 1
ATOM 4753 C C . GLY A 1 610 ? 13.089 24.838 -18.594 1.00 89.44 610 GLY A C 1
ATOM 4754 O O . GLY A 1 610 ? 14.273 25.137 -18.436 1.00 89.44 610 GLY A O 1
ATOM 4755 N N . TYR A 1 611 ? 12.474 23.951 -17.807 1.00 91.44 611 TYR A N 1
ATOM 4756 C CA . TYR A 1 611 ? 13.173 23.068 -16.859 1.00 91.44 611 TYR A CA 1
ATOM 4757 C C . TYR A 1 611 ? 13.331 21.650 -17.428 1.00 91.44 611 TYR A C 1
ATOM 4759 O O . TYR A 1 611 ? 14.351 21.006 -17.205 1.00 91.44 611 TYR A O 1
ATOM 4767 N N . LEU A 1 612 ? 12.360 21.176 -18.217 1.00 90.69 612 LEU A N 1
ATOM 4768 C CA . LEU A 1 612 ? 12.405 19.864 -18.872 1.00 90.69 612 LEU A CA 1
ATOM 4769 C C . LEU A 1 612 ? 13.483 19.758 -19.962 1.00 90.69 612 LEU A C 1
ATOM 4771 O O . LEU A 1 612 ? 14.000 18.664 -20.185 1.00 90.69 612 LEU A O 1
ATOM 4775 N N . SER A 1 613 ? 13.812 20.858 -20.644 1.00 91.00 613 SER A N 1
ATOM 4776 C CA . SER A 1 613 ? 14.741 20.873 -21.781 1.00 91.00 613 SER A CA 1
ATOM 4777 C C . SER A 1 613 ? 15.898 21.845 -21.593 1.00 91.00 613 SER A C 1
ATOM 4779 O O . SER A 1 613 ? 15.706 22.958 -21.108 1.00 91.00 613 SER A O 1
ATOM 4781 N N . HIS A 1 614 ? 17.081 21.456 -22.074 1.00 91.12 614 HIS A N 1
ATOM 4782 C CA . HIS A 1 614 ? 18.235 22.350 -22.184 1.00 91.12 614 HIS A CA 1
ATOM 4783 C C . HIS A 1 614 ? 17.968 23.468 -23.203 1.00 91.12 614 HIS A C 1
ATOM 4785 O O . HIS A 1 614 ? 18.306 24.628 -22.963 1.00 91.12 614 HIS A O 1
ATOM 4791 N N . LYS A 1 615 ? 17.324 23.137 -24.334 1.00 87.44 615 LYS A N 1
ATOM 4792 C CA . LYS A 1 615 ? 17.022 24.102 -25.403 1.00 87.44 615 LYS A CA 1
ATOM 4793 C C . LYS A 1 615 ? 15.519 24.137 -25.718 1.00 87.44 615 LYS A C 1
ATOM 4795 O O . LYS A 1 615 ? 15.090 23.606 -26.747 1.00 87.44 615 LYS A O 1
ATOM 4800 N N . PRO A 1 616 ? 14.693 24.747 -24.843 1.00 79.06 616 PRO A N 1
ATOM 4801 C CA . PRO A 1 616 ? 13.239 24.716 -24.967 1.00 79.06 616 PRO A CA 1
ATOM 4802 C C . PRO A 1 616 ? 12.758 25.307 -26.297 1.00 79.06 616 PRO A C 1
ATOM 4804 O O . PRO A 1 616 ? 13.076 26.438 -26.673 1.00 79.06 616 PRO A O 1
ATOM 4807 N N . SER A 1 617 ? 11.942 24.534 -27.014 1.00 73.81 617 SER A N 1
ATOM 4808 C CA . SER A 1 617 ? 11.270 24.999 -28.230 1.00 73.81 617 SER A CA 1
ATOM 4809 C C . SER A 1 617 ? 10.180 26.019 -27.891 1.00 73.81 617 SER A C 1
ATOM 4811 O O . SER A 1 617 ? 9.473 25.866 -26.897 1.00 73.81 617 SER A O 1
ATOM 4813 N N . ARG A 1 618 ? 9.990 27.040 -28.741 1.00 76.38 618 ARG A N 1
ATOM 4814 C CA . ARG A 1 618 ? 8.934 28.057 -28.565 1.00 76.38 618 ARG A CA 1
ATOM 4815 C C . ARG A 1 618 ? 7.540 27.419 -28.619 1.00 76.38 618 ARG A C 1
ATOM 4817 O O . ARG A 1 618 ? 6.989 27.219 -29.699 1.00 76.38 618 ARG A O 1
ATOM 4824 N N . PHE A 1 619 ? 6.968 27.125 -27.456 1.00 70.69 619 PHE A N 1
ATOM 4825 C CA . PHE A 1 619 ? 5.648 26.515 -27.330 1.00 70.69 619 PHE A CA 1
ATOM 4826 C C . PHE A 1 619 ? 4.549 27.579 -27.541 1.00 70.69 619 PHE A C 1
ATOM 4828 O O . PHE A 1 619 ? 4.501 28.555 -26.789 1.00 70.69 619 PHE A O 1
ATOM 4835 N N . PRO A 1 620 ? 3.663 27.464 -28.552 1.00 83.38 620 PRO A N 1
ATOM 4836 C CA . PRO A 1 620 ? 2.658 28.497 -28.803 1.00 83.38 620 PRO A CA 1
ATOM 4837 C C . PRO A 1 620 ? 1.642 28.579 -27.654 1.00 83.38 620 PRO A C 1
ATOM 4839 O O . PRO A 1 620 ? 1.086 27.553 -27.260 1.00 83.38 620 PRO A O 1
ATOM 4842 N N . ARG A 1 621 ? 1.323 29.789 -27.157 1.00 85.44 621 ARG A N 1
ATOM 4843 C CA . ARG A 1 621 ? 0.401 29.980 -26.009 1.00 85.44 621 ARG A CA 1
ATOM 4844 C C . ARG A 1 621 ? -0.959 29.287 -26.183 1.00 85.44 621 ARG A C 1
ATOM 4846 O O . ARG A 1 621 ? -1.516 28.802 -25.208 1.00 85.44 621 ARG A O 1
ATOM 4853 N N . MET A 1 622 ? -1.471 29.182 -27.413 1.00 80.00 622 MET A N 1
ATOM 4854 C CA . MET A 1 622 ? -2.715 28.454 -27.712 1.00 80.00 622 MET A CA 1
ATOM 4855 C C . MET A 1 622 ? -2.606 26.940 -27.446 1.00 80.00 622 MET A C 1
ATOM 4857 O O . MET A 1 622 ? -3.570 26.328 -26.995 1.00 80.00 622 MET A O 1
ATOM 4861 N N . VAL A 1 623 ? -1.437 26.339 -27.695 1.00 78.69 623 VAL A N 1
ATOM 4862 C CA . VAL A 1 623 ? -1.173 24.921 -27.399 1.00 78.69 623 VAL A CA 1
ATOM 4863 C C . VAL A 1 623 ? -0.905 24.742 -25.903 1.00 78.69 623 VAL A C 1
ATOM 4865 O O . VAL A 1 623 ? -1.436 23.809 -25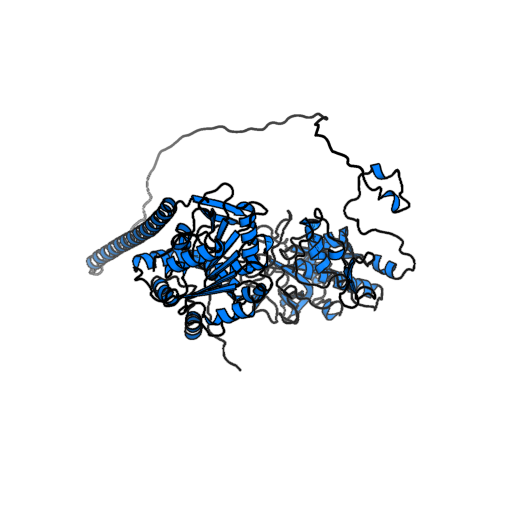.309 1.00 78.69 623 VAL A O 1
ATOM 4868 N N . ALA A 1 624 ? -0.179 25.671 -25.264 1.00 84.69 624 ALA A N 1
ATOM 4869 C CA . ALA A 1 624 ? -0.012 25.676 -23.806 1.00 84.69 624 ALA A CA 1
ATOM 4870 C C . ALA A 1 624 ? -1.367 25.725 -23.081 1.00 84.69 624 ALA A C 1
ATOM 4872 O O . ALA A 1 624 ? -1.600 24.930 -22.179 1.00 84.69 624 ALA A O 1
ATOM 4873 N N . ALA A 1 625 ? -2.295 26.576 -23.530 1.00 84.81 625 ALA A N 1
ATOM 4874 C CA . ALA A 1 625 ? -3.643 26.679 -22.969 1.00 84.81 625 ALA A CA 1
ATOM 4875 C C . ALA A 1 625 ? -4.500 25.416 -23.193 1.00 84.81 625 ALA A C 1
ATOM 4877 O O . ALA A 1 625 ? -5.348 25.095 -22.361 1.00 84.81 625 ALA A O 1
ATOM 4878 N N . ALA A 1 626 ? -4.289 24.679 -24.290 1.00 80.88 626 ALA A N 1
ATOM 4879 C CA . ALA A 1 626 ? -4.951 23.393 -24.527 1.00 80.88 626 ALA A CA 1
ATOM 4880 C C . ALA A 1 626 ? -4.399 22.288 -23.605 1.00 80.88 626 ALA A C 1
ATOM 4882 O O . ALA A 1 626 ? -5.176 21.563 -22.985 1.00 80.88 626 ALA A O 1
ATOM 4883 N N . VAL A 1 627 ? -3.071 22.206 -23.455 1.00 83.25 627 VAL A N 1
ATOM 4884 C CA . VAL A 1 627 ? -2.398 21.256 -22.548 1.00 83.25 627 VAL A CA 1
ATOM 4885 C C . VAL A 1 627 ? -2.745 21.546 -21.086 1.00 83.25 627 VAL A C 1
ATOM 4887 O O . VAL A 1 627 ? -3.130 20.632 -20.362 1.00 83.25 627 VAL A O 1
ATOM 4890 N N . ALA A 1 628 ? -2.684 22.812 -20.666 1.00 86.62 628 ALA A N 1
ATOM 4891 C CA . ALA A 1 628 ? -3.066 23.262 -19.329 1.00 86.62 628 ALA A CA 1
ATOM 4892 C C . ALA A 1 628 ? -4.526 22.905 -18.999 1.00 86.62 628 ALA A C 1
ATOM 4894 O O . ALA A 1 628 ? -4.804 22.355 -17.936 1.00 86.62 628 ALA A O 1
ATOM 4895 N N . ALA A 1 629 ? -5.458 23.142 -19.929 1.00 84.50 629 ALA A N 1
ATOM 4896 C CA . ALA A 1 629 ? -6.872 22.831 -19.728 1.00 84.50 629 ALA A CA 1
ATOM 4897 C C . ALA A 1 629 ? -7.172 21.325 -19.636 1.00 84.50 629 ALA A C 1
ATOM 4899 O O . ALA A 1 629 ? -8.108 20.946 -18.936 1.00 84.50 629 ALA A O 1
ATOM 4900 N N . GLU A 1 630 ? -6.401 20.462 -20.306 1.00 81.00 630 GLU A N 1
ATOM 4901 C CA . GLU A 1 630 ? -6.533 19.007 -20.146 1.00 81.00 630 GLU A CA 1
ATOM 4902 C C . GLU A 1 630 ? -5.910 18.539 -18.824 1.00 81.00 630 GLU A C 1
ATOM 4904 O O . GLU A 1 630 ? -6.564 17.867 -18.026 1.00 81.00 630 GLU A O 1
ATOM 4909 N N . ARG A 1 631 ? -4.682 18.986 -18.538 1.00 85.56 631 ARG A N 1
ATOM 4910 C CA . ARG A 1 631 ? -3.943 18.653 -17.313 1.00 85.56 631 ARG A CA 1
ATOM 4911 C C . ARG A 1 631 ? -4.670 19.116 -16.051 1.00 85.56 631 ARG A C 1
ATOM 4913 O O . ARG A 1 631 ? -4.669 18.393 -15.064 1.00 85.56 631 ARG A O 1
ATOM 4920 N N . LYS A 1 632 ? -5.377 20.253 -16.095 1.00 87.62 632 LYS A N 1
ATOM 4921 C CA . LYS A 1 632 ? -6.220 20.735 -14.988 1.00 87.62 632 LYS A CA 1
ATOM 4922 C C . LYS A 1 632 ? -7.365 19.773 -14.631 1.00 87.62 632 LYS A C 1
ATOM 4924 O O . LYS A 1 632 ? -7.741 19.721 -13.467 1.00 87.62 632 LYS A O 1
ATOM 4929 N N . LYS A 1 633 ? -7.891 18.982 -15.578 1.00 86.19 633 LYS A N 1
ATOM 4930 C CA . LYS A 1 633 ? -8.885 17.927 -15.274 1.00 86.19 633 LYS A CA 1
ATOM 4931 C C . LYS A 1 633 ? -8.246 16.735 -14.565 1.00 86.19 633 LYS A C 1
ATOM 4933 O O . LYS A 1 633 ? -8.861 16.137 -13.693 1.00 86.19 633 LYS A O 1
ATOM 4938 N N . GLN A 1 634 ? -7.018 16.395 -14.956 1.00 86.06 634 GLN A N 1
ATOM 4939 C CA . GLN A 1 634 ? -6.242 15.293 -14.383 1.00 86.06 634 GLN A CA 1
ATOM 4940 C C . GLN A 1 634 ? -5.502 15.693 -13.094 1.00 86.06 634 GLN A C 1
ATOM 4942 O O . GLN A 1 634 ? -4.903 14.838 -12.450 1.00 86.06 634 GLN A O 1
ATOM 4947 N N . LEU A 1 635 ? -5.548 16.967 -12.688 1.00 89.38 635 LEU A N 1
ATOM 4948 C CA . LEU A 1 635 ? -4.759 17.491 -11.573 1.00 89.38 635 LEU A CA 1
ATOM 4949 C C . LEU A 1 635 ? -4.931 16.708 -10.253 1.00 89.38 635 LEU A C 1
ATOM 4951 O O . LEU A 1 635 ? -3.902 16.450 -9.640 1.00 89.38 635 LEU A O 1
ATOM 4955 N N . PRO A 1 636 ? -6.130 16.242 -9.836 1.00 90.88 636 PRO A N 1
ATOM 4956 C CA . PRO A 1 636 ? -6.267 15.449 -8.607 1.00 90.88 636 PRO A CA 1
ATOM 4957 C C . PRO A 1 636 ? -5.521 14.107 -8.645 1.00 90.88 636 PRO A C 1
ATOM 4959 O O . PRO A 1 636 ? -4.889 13.724 -7.665 1.00 90.88 636 PRO A O 1
ATOM 4962 N N . VAL A 1 637 ? -5.548 13.391 -9.777 1.00 90.94 637 VAL A N 1
ATOM 4963 C CA . VAL A 1 637 ? -4.828 12.110 -9.907 1.00 90.94 637 VAL A CA 1
ATOM 4964 C C . VAL A 1 637 ? -3.329 12.329 -10.140 1.00 90.94 637 VAL A C 1
ATOM 4966 O O . VAL A 1 637 ? -2.508 11.576 -9.627 1.00 90.94 637 VAL A O 1
ATOM 4969 N N . LEU A 1 638 ? -2.943 13.411 -10.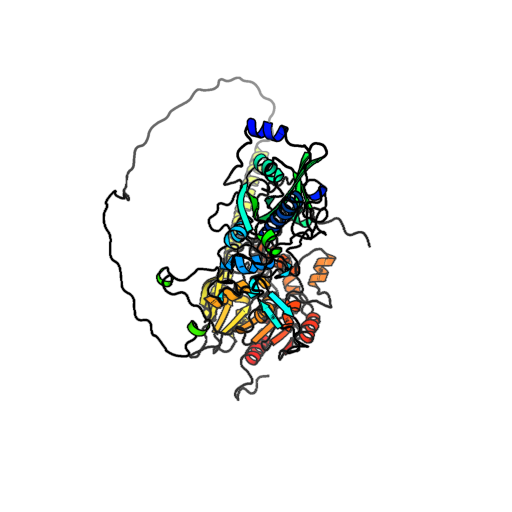825 1.00 90.31 638 LEU A N 1
ATOM 4970 C CA . LEU A 1 638 ? -1.540 13.809 -10.977 1.00 90.31 638 LEU A CA 1
ATOM 4971 C C . LEU A 1 638 ? -0.909 14.257 -9.648 1.00 90.31 638 LEU A C 1
ATOM 4973 O O . LEU A 1 638 ? 0.250 13.935 -9.407 1.00 90.31 638 LEU A O 1
ATOM 4977 N N . GLN A 1 639 ? -1.671 14.940 -8.787 1.00 90.06 639 GLN A N 1
ATOM 4978 C CA . GLN A 1 639 ? -1.313 15.256 -7.400 1.00 90.06 639 GLN A CA 1
ATOM 4979 C C . GLN A 1 639 ? -1.040 13.961 -6.623 1.00 90.06 639 GLN A C 1
ATOM 4981 O O . GLN A 1 639 ? 0.096 13.731 -6.218 1.00 90.06 639 GLN A O 1
ATOM 4986 N N . LYS A 1 640 ? -2.019 13.045 -6.568 1.00 89.38 640 LYS A N 1
ATOM 4987 C CA . LYS A 1 640 ? -1.889 11.733 -5.910 1.00 89.38 640 LYS A CA 1
ATOM 4988 C C . LYS A 1 640 ? -0.651 10.940 -6.357 1.00 89.38 640 LYS A C 1
ATOM 4990 O O . LYS A 1 640 ? 0.033 10.354 -5.525 1.00 89.38 640 LYS A O 1
ATOM 4995 N N . ILE A 1 641 ? -0.342 10.932 -7.658 1.00 88.38 641 ILE A N 1
ATOM 4996 C CA . ILE A 1 641 ? 0.846 10.252 -8.209 1.00 88.38 641 ILE A CA 1
ATOM 4997 C C . ILE A 1 641 ? 2.157 10.908 -7.737 1.00 88.38 641 ILE A C 1
ATOM 4999 O O . ILE A 1 641 ? 3.136 10.199 -7.508 1.00 88.38 641 ILE A O 1
ATOM 5003 N N . VAL A 1 642 ? 2.198 12.238 -7.593 1.00 86.88 642 VAL A N 1
ATOM 5004 C CA . VAL A 1 642 ? 3.356 12.944 -7.018 1.00 86.88 642 VAL A CA 1
ATOM 5005 C C . VAL A 1 642 ? 3.492 12.617 -5.533 1.00 86.88 642 VAL A C 1
ATOM 5007 O O . VAL A 1 642 ? 4.588 12.277 -5.097 1.00 86.88 642 VAL A O 1
ATOM 5010 N N . ASP A 1 643 ? 2.397 12.648 -4.777 1.00 82.88 643 ASP A N 1
ATOM 5011 C CA . ASP A 1 643 ? 2.416 12.410 -3.331 1.00 82.88 643 ASP A CA 1
ATOM 5012 C C . ASP A 1 643 ? 2.835 10.969 -2.997 1.00 82.88 643 ASP A C 1
ATOM 5014 O O . ASP A 1 643 ? 3.737 10.763 -2.187 1.00 82.88 643 ASP A O 1
ATOM 5018 N N . ASP A 1 644 ? 2.290 9.969 -3.699 1.00 81.00 644 ASP A N 1
ATOM 5019 C CA . ASP A 1 644 ? 2.669 8.557 -3.530 1.00 81.00 644 ASP A CA 1
ATOM 5020 C C . ASP A 1 644 ? 4.119 8.257 -3.958 1.00 81.00 644 ASP A C 1
ATOM 5022 O O . ASP A 1 644 ? 4.720 7.289 -3.485 1.00 81.00 644 ASP A O 1
ATOM 5026 N N . ALA A 1 645 ? 4.700 9.064 -4.853 1.00 78.25 645 ALA A N 1
ATOM 5027 C CA . ALA A 1 645 ? 6.114 8.969 -5.218 1.00 78.25 645 ALA A CA 1
ATOM 5028 C C . ALA A 1 645 ? 7.022 9.665 -4.186 1.00 78.25 645 ALA A C 1
ATOM 5030 O O . ALA A 1 645 ? 8.086 9.146 -3.848 1.00 78.25 645 ALA A O 1
ATOM 5031 N N . LEU A 1 646 ? 6.597 10.815 -3.652 1.00 77.25 646 LEU A N 1
ATOM 5032 C CA . LEU A 1 646 ? 7.323 11.561 -2.618 1.00 77.25 646 LEU A CA 1
ATOM 5033 C C . LEU A 1 646 ? 7.208 10.929 -1.223 1.00 77.25 646 LEU A C 1
ATOM 5035 O O . LEU A 1 646 ? 8.078 11.169 -0.390 1.00 77.25 646 LEU A O 1
ATOM 5039 N N . ALA A 1 647 ? 6.214 10.070 -0.981 1.00 71.81 647 ALA A N 1
ATOM 5040 C CA . ALA A 1 647 ? 6.107 9.258 0.232 1.00 71.81 647 ALA A CA 1
ATOM 5041 C C . ALA A 1 647 ? 7.277 8.265 0.402 1.00 71.81 647 ALA A C 1
ATOM 5043 O O . ALA A 1 647 ? 7.606 7.888 1.527 1.00 71.81 647 ALA A O 1
ATOM 5044 N N . LYS A 1 648 ? 7.938 7.857 -0.696 1.00 76.38 648 LYS A N 1
ATOM 5045 C CA . LYS A 1 648 ? 9.193 7.090 -0.655 1.00 76.38 648 LYS A CA 1
ATOM 5046 C C . LYS A 1 648 ? 10.141 7.511 -1.796 1.00 76.38 648 LYS A C 1
ATOM 5048 O O . LYS A 1 648 ? 10.262 6.802 -2.796 1.00 76.38 648 LYS A O 1
ATOM 5053 N N . PRO A 1 649 ? 10.855 8.644 -1.657 1.00 80.44 649 PRO A N 1
ATOM 5054 C CA . PRO A 1 649 ? 11.568 9.278 -2.766 1.00 80.44 649 PRO A CA 1
ATOM 5055 C C . PRO A 1 649 ? 12.838 8.525 -3.201 1.00 80.44 649 PRO A C 1
ATOM 5057 O O . PRO A 1 649 ? 13.351 8.792 -4.283 1.00 80.44 649 PRO A O 1
ATOM 5060 N N . THR A 1 650 ? 13.320 7.567 -2.401 1.00 89.94 650 THR A N 1
ATOM 5061 C CA . THR A 1 650 ? 14.463 6.680 -2.697 1.00 89.94 650 THR A CA 1
ATOM 5062 C C . THR A 1 650 ? 14.036 5.267 -3.123 1.00 89.94 650 THR A C 1
ATOM 5064 O O . THR A 1 650 ? 14.840 4.342 -3.107 1.00 89.94 650 THR A O 1
ATOM 5067 N N . VAL A 1 651 ? 12.766 5.050 -3.498 1.00 88.19 651 VAL A N 1
ATOM 5068 C CA . VAL A 1 651 ? 12.224 3.697 -3.744 1.00 88.19 651 VAL A CA 1
ATOM 5069 C C . VAL A 1 651 ? 12.940 2.898 -4.841 1.00 88.19 651 VAL A C 1
ATOM 5071 O O . VAL A 1 651 ? 12.915 1.673 -4.776 1.00 88.19 651 VAL A O 1
ATOM 5074 N N . LEU A 1 652 ? 13.590 3.535 -5.823 1.00 93.81 652 LEU A N 1
ATOM 5075 C CA . LEU A 1 652 ? 14.439 2.816 -6.781 1.00 93.81 652 LEU A CA 1
ATOM 5076 C C . LEU A 1 652 ? 15.781 2.427 -6.147 1.00 93.81 652 LEU A C 1
ATOM 5078 O O . LEU A 1 652 ? 16.224 1.306 -6.368 1.00 93.81 652 LEU A O 1
ATOM 5082 N N . GLU A 1 653 ? 16.403 3.311 -5.360 1.00 92.06 653 GLU A N 1
ATOM 5083 C CA . GLU A 1 653 ? 17.701 3.078 -4.704 1.00 92.06 653 GLU A CA 1
ATOM 5084 C C . GLU A 1 653 ? 17.697 1.791 -3.863 1.00 92.06 653 GLU A C 1
ATOM 5086 O O . GLU A 1 653 ? 18.576 0.944 -4.034 1.00 92.06 653 GLU A O 1
ATOM 5091 N N . ASP A 1 654 ? 16.642 1.590 -3.068 1.00 88.50 654 ASP A N 1
ATOM 5092 C CA . ASP A 1 654 ? 16.378 0.377 -2.277 1.00 88.50 654 ASP A CA 1
ATOM 5093 C C . ASP A 1 654 ? 16.357 -0.932 -3.102 1.00 88.50 654 ASP A C 1
ATOM 5095 O O . ASP A 1 654 ? 16.594 -2.011 -2.556 1.00 88.50 654 ASP A O 1
ATOM 5099 N N . HIS A 1 655 ? 16.038 -0.842 -4.399 1.00 90.38 655 HIS A N 1
ATOM 5100 C CA . HIS A 1 655 ? 15.825 -1.972 -5.311 1.00 90.38 655 HIS A CA 1
ATOM 5101 C C . HIS A 1 655 ? 16.982 -2.192 -6.309 1.00 90.38 655 HIS A C 1
ATOM 5103 O O . HIS A 1 655 ? 16.918 -3.110 -7.129 1.00 90.38 655 HIS A O 1
ATOM 5109 N N . LEU A 1 656 ? 18.038 -1.366 -6.292 1.00 91.56 656 LEU A N 1
ATOM 5110 C CA . LEU A 1 656 ? 19.112 -1.446 -7.297 1.00 91.56 656 LEU A CA 1
ATOM 5111 C C . LEU A 1 656 ? 19.916 -2.751 -7.221 1.00 91.56 656 LEU A C 1
ATOM 5113 O O . LEU A 1 656 ? 20.347 -3.264 -8.252 1.00 91.56 656 LEU A O 1
ATOM 5117 N N . THR A 1 657 ? 20.119 -3.302 -6.022 1.00 89.12 657 THR A N 1
ATOM 5118 C CA . THR A 1 657 ? 20.999 -4.466 -5.810 1.00 89.12 657 THR A CA 1
ATOM 5119 C C . THR A 1 657 ? 20.369 -5.795 -6.235 1.00 89.12 657 THR A C 1
ATOM 5121 O O . THR A 1 657 ? 21.078 -6.789 -6.377 1.00 89.12 657 THR A O 1
ATOM 5124 N N . GLN A 1 658 ? 19.057 -5.820 -6.486 1.00 91.06 658 GLN A N 1
ATOM 5125 C CA . GLN A 1 658 ? 18.309 -6.987 -6.956 1.00 91.06 658 GLN A CA 1
ATOM 5126 C C . GLN A 1 658 ? 18.127 -7.007 -8.489 1.00 91.06 658 GLN A C 1
ATOM 5128 O O . GLN A 1 658 ? 17.609 -7.986 -9.027 1.00 91.06 658 GLN A O 1
ATOM 5133 N N . ILE A 1 659 ? 18.561 -5.967 -9.216 1.00 92.19 659 ILE A N 1
ATOM 5134 C CA . ILE A 1 659 ? 18.463 -5.900 -10.684 1.00 92.19 659 ILE A CA 1
ATOM 5135 C C . ILE A 1 659 ? 19.499 -6.838 -11.324 1.00 92.19 659 ILE A C 1
ATOM 5137 O O . ILE A 1 659 ? 20.697 -6.564 -11.331 1.00 92.19 659 ILE A O 1
ATOM 5141 N N . GLN A 1 660 ? 19.024 -7.941 -11.908 1.00 91.06 660 GLN A N 1
ATOM 5142 C CA . GLN A 1 660 ? 19.875 -8.971 -12.533 1.00 91.06 660 GLN A CA 1
ATOM 5143 C C . GLN A 1 660 ? 20.156 -8.723 -14.027 1.00 91.06 660 GLN A C 1
ATOM 5145 O O . GLN A 1 660 ? 21.099 -9.277 -14.589 1.00 91.06 660 GLN A O 1
ATOM 5150 N N . SER A 1 661 ? 19.330 -7.919 -14.701 1.00 92.25 661 SER A N 1
ATOM 5151 C CA . SER A 1 661 ? 19.424 -7.680 -16.147 1.00 92.25 661 SER A CA 1
ATOM 5152 C C . SER A 1 661 ? 20.579 -6.742 -16.520 1.00 92.25 661 SER A C 1
ATOM 5154 O O . SER A 1 661 ? 20.833 -5.767 -15.805 1.00 92.25 661 SER A O 1
ATOM 5156 N N . LYS A 1 662 ? 21.201 -6.937 -17.701 1.00 93.00 662 LYS A N 1
ATOM 5157 C CA . LYS A 1 662 ? 22.114 -5.930 -18.289 1.00 93.00 662 LYS A CA 1
ATOM 5158 C C . LYS A 1 662 ? 21.392 -4.579 -18.309 1.00 93.00 662 LYS A C 1
ATOM 5160 O O . LYS A 1 662 ? 20.259 -4.510 -18.788 1.00 93.00 662 LYS A O 1
ATOM 5165 N N . THR A 1 663 ? 22.037 -3.525 -17.814 1.00 95.25 663 THR A N 1
ATOM 5166 C CA . THR A 1 663 ? 21.398 -2.220 -17.590 1.00 95.25 663 THR A CA 1
ATOM 5167 C C . THR A 1 663 ? 22.096 -1.112 -18.378 1.00 95.25 663 THR A C 1
ATOM 5169 O O . THR A 1 663 ? 23.320 -1.028 -18.391 1.00 95.25 663 THR A O 1
ATOM 5172 N N . MET A 1 664 ? 21.324 -0.251 -19.039 1.00 95.38 664 MET A N 1
ATOM 5173 C CA . MET A 1 664 ? 21.797 1.021 -19.588 1.00 95.38 664 MET A CA 1
ATOM 5174 C C . MET A 1 664 ? 21.233 2.171 -18.762 1.00 95.38 664 MET A C 1
ATOM 5176 O O . MET A 1 664 ? 20.044 2.180 -18.442 1.00 95.38 664 MET A O 1
ATOM 5180 N N . VAL A 1 665 ? 22.063 3.164 -18.468 1.00 95.62 665 VAL A N 1
ATOM 5181 C CA . VAL A 1 665 ? 21.641 4.431 -17.868 1.00 95.62 665 VAL A CA 1
ATOM 5182 C C . VAL A 1 665 ? 21.935 5.546 -18.862 1.00 95.62 665 VAL A C 1
ATOM 5184 O O . VAL A 1 665 ? 23.041 5.629 -19.391 1.00 95.62 665 VAL A O 1
ATOM 5187 N N . MET A 1 666 ? 20.958 6.414 -19.115 1.00 96.31 666 MET A N 1
ATOM 5188 C CA . MET A 1 666 ? 21.153 7.634 -19.895 1.00 96.31 666 MET A CA 1
ATOM 5189 C C . MET A 1 666 ? 20.747 8.855 -19.069 1.00 96.31 666 MET A C 1
ATOM 5191 O O . MET A 1 666 ? 19.687 8.841 -18.442 1.00 96.31 666 MET A O 1
ATOM 5195 N N . TRP A 1 667 ? 21.553 9.916 -19.096 1.00 97.38 667 TRP A N 1
ATOM 5196 C CA . TRP A 1 667 ? 21.250 11.185 -18.420 1.00 97.38 667 TRP A CA 1
ATOM 5197 C C . TRP A 1 667 ? 21.614 12.375 -19.311 1.00 97.38 667 TRP A C 1
ATOM 5199 O O . TRP A 1 667 ? 22.556 12.292 -20.099 1.00 97.38 667 TRP A O 1
ATOM 5209 N N . GLY A 1 668 ? 20.889 13.488 -19.202 1.00 97.00 668 GLY A N 1
ATOM 5210 C CA . GLY A 1 668 ? 21.278 14.760 -19.819 1.00 97.00 668 GLY A CA 1
ATOM 5211 C C . GLY A 1 668 ? 22.139 15.574 -18.857 1.00 97.00 668 GLY A C 1
ATOM 5212 O O . GLY A 1 668 ? 21.751 15.752 -17.704 1.00 97.00 668 GLY A O 1
ATOM 5213 N N . ARG A 1 669 ? 23.300 16.095 -19.286 1.00 95.81 669 ARG A N 1
ATOM 5214 C CA . ARG A 1 669 ? 24.187 16.862 -18.379 1.00 95.81 669 ARG A CA 1
ATOM 5215 C C . ARG A 1 669 ? 23.507 18.114 -17.809 1.00 95.81 669 ARG A C 1
ATOM 5217 O O . ARG A 1 669 ? 23.887 18.586 -16.743 1.00 95.81 669 ARG A O 1
ATOM 5224 N N . ASN A 1 670 ? 22.498 18.639 -18.499 1.00 95.81 670 ASN A N 1
ATOM 5225 C CA . ASN A 1 670 ? 21.745 19.822 -18.107 1.00 95.81 670 ASN A CA 1
ATOM 5226 C C . ASN A 1 670 ? 20.321 19.474 -17.635 1.00 95.81 670 ASN A C 1
ATOM 5228 O O . ASN A 1 670 ? 19.413 20.286 -17.810 1.00 95.81 670 ASN A O 1
ATOM 5232 N N . ASP A 1 671 ? 20.099 18.282 -17.071 1.00 96.62 671 ASP A N 1
ATOM 5233 C CA . ASP A 1 671 ? 18.834 17.945 -16.413 1.00 96.62 671 ASP A CA 1
ATOM 5234 C C . ASP A 1 671 ? 18.612 18.845 -15.184 1.00 96.62 671 ASP A C 1
ATOM 5236 O O . ASP A 1 671 ? 19.373 18.822 -14.216 1.00 96.62 671 ASP A O 1
ATOM 5240 N N . ARG A 1 672 ? 17.567 19.679 -15.250 1.00 94.88 672 ARG A N 1
ATOM 5241 C CA . ARG A 1 672 ? 17.189 20.642 -14.203 1.00 94.88 672 ARG A CA 1
ATOM 5242 C C . ARG A 1 672 ? 16.079 20.116 -13.288 1.00 94.88 672 ARG A C 1
ATOM 5244 O O . ARG A 1 672 ? 15.712 20.807 -12.337 1.00 94.88 672 ARG A O 1
ATOM 5251 N N . VAL A 1 673 ? 15.540 18.932 -13.589 1.00 94.25 673 VAL A N 1
ATOM 5252 C CA . VAL A 1 673 ? 14.440 18.280 -12.867 1.00 94.25 673 VAL A CA 1
ATOM 5253 C C . VAL A 1 673 ? 14.996 17.253 -11.886 1.00 94.25 673 VAL A C 1
ATOM 5255 O O . VAL A 1 673 ? 14.701 17.328 -10.694 1.00 94.25 673 VAL A O 1
ATOM 5258 N N . LEU A 1 674 ? 15.853 16.348 -12.368 1.00 94.44 674 LEU A N 1
ATOM 5259 C CA . LEU A 1 674 ? 16.591 15.382 -11.553 1.00 94.44 674 LEU A CA 1
ATOM 5260 C C . LEU A 1 674 ? 18.091 15.560 -11.799 1.00 94.44 674 LEU A C 1
ATOM 5262 O O . LEU A 1 674 ? 18.585 15.313 -12.899 1.00 94.44 674 LEU A O 1
ATOM 5266 N N . ASP A 1 675 ? 18.816 16.009 -10.776 1.00 96.00 675 ASP A N 1
ATOM 5267 C CA . ASP A 1 675 ? 20.222 16.379 -10.929 1.00 96.00 675 ASP A CA 1
ATOM 5268 C C . ASP A 1 675 ? 21.092 15.165 -11.294 1.00 96.00 675 ASP A C 1
ATOM 5270 O O . ASP A 1 675 ? 20.958 14.078 -10.724 1.00 96.00 675 ASP A O 1
ATOM 5274 N N . VAL A 1 676 ? 22.019 15.372 -12.231 1.00 95.94 676 VAL A N 1
ATOM 5275 C CA . VAL A 1 676 ? 22.924 14.345 -12.770 1.00 95.94 676 VAL A CA 1
ATOM 5276 C C . VAL A 1 676 ? 23.807 13.673 -11.707 1.00 95.94 676 VAL A C 1
ATOM 5278 O O . VAL A 1 676 ? 24.256 12.551 -11.916 1.00 95.94 676 VAL A O 1
ATOM 5281 N N . SER A 1 677 ? 24.000 14.280 -10.531 1.00 95.06 677 SER A N 1
ATOM 5282 C CA . SER A 1 677 ? 24.663 13.637 -9.381 1.00 95.06 677 SER A CA 1
ATOM 5283 C C . SER A 1 677 ? 23.974 12.355 -8.895 1.00 95.06 677 SER A C 1
ATOM 5285 O O . SER A 1 677 ? 24.639 11.499 -8.310 1.00 95.06 677 SER A O 1
ATOM 5287 N N . SER A 1 678 ? 22.686 12.162 -9.204 1.00 93.94 678 SER A N 1
ATOM 5288 C CA . SER A 1 678 ? 21.955 10.901 -8.985 1.00 93.94 678 SER A CA 1
ATOM 5289 C C . SER A 1 678 ? 22.610 9.704 -9.693 1.00 93.94 678 SER A C 1
ATOM 5291 O O . SER A 1 678 ? 22.468 8.564 -9.254 1.00 93.94 678 SER A O 1
ATOM 5293 N N . LEU A 1 679 ? 23.366 9.941 -10.773 1.00 92.00 679 LEU A N 1
ATOM 5294 C CA . LEU A 1 679 ? 24.098 8.905 -11.505 1.00 92.00 679 LEU A CA 1
ATOM 5295 C C . LEU A 1 679 ? 25.108 8.165 -10.614 1.00 92.00 679 LEU A C 1
ATOM 5297 O O . LEU A 1 679 ? 25.221 6.946 -10.715 1.00 92.00 679 LEU A O 1
ATOM 5301 N N . ALA A 1 680 ? 25.757 8.861 -9.674 1.00 90.62 680 ALA A N 1
ATOM 5302 C CA . ALA A 1 680 ? 26.706 8.250 -8.742 1.00 90.62 680 ALA A CA 1
ATOM 5303 C C . ALA A 1 680 ? 26.039 7.226 -7.797 1.00 90.62 680 ALA A C 1
ATOM 5305 O O . ALA A 1 680 ? 26.689 6.290 -7.334 1.00 90.62 680 ALA A O 1
ATOM 5306 N N . ILE A 1 681 ? 24.733 7.367 -7.536 1.00 92.06 681 ILE A N 1
ATOM 5307 C CA . ILE A 1 681 ? 23.940 6.396 -6.767 1.00 92.06 681 ILE A CA 1
ATOM 5308 C C . ILE A 1 681 ? 23.712 5.115 -7.581 1.00 92.06 681 ILE A C 1
ATOM 5310 O O . ILE A 1 681 ? 23.786 4.013 -7.036 1.00 92.06 681 ILE A O 1
ATOM 5314 N N . LEU A 1 682 ? 23.483 5.241 -8.891 1.00 90.12 682 LEU A N 1
ATOM 5315 C CA . LEU A 1 682 ? 23.353 4.097 -9.797 1.00 90.12 682 LEU A CA 1
ATOM 5316 C C . LEU A 1 682 ? 24.694 3.371 -9.959 1.00 90.12 682 LEU A C 1
ATOM 5318 O O . LEU A 1 682 ? 24.755 2.161 -9.759 1.00 90.12 682 LEU A O 1
ATOM 5322 N N . GLU A 1 683 ? 25.773 4.104 -10.242 1.00 84.94 683 GLU A N 1
ATOM 5323 C CA . GLU A 1 683 ? 27.124 3.547 -10.411 1.00 84.94 683 GLU A CA 1
ATOM 5324 C C . GLU A 1 683 ? 27.615 2.808 -9.154 1.00 84.94 683 GLU A C 1
ATOM 5326 O O . GLU A 1 683 ? 28.174 1.717 -9.257 1.00 84.94 683 GLU A O 1
ATOM 5331 N N . LYS A 1 684 ? 27.346 3.355 -7.960 1.00 84.50 684 LYS A N 1
ATOM 5332 C CA . LYS A 1 684 ? 27.699 2.738 -6.671 1.00 84.50 684 LYS A CA 1
ATOM 5333 C C . LYS A 1 684 ? 26.962 1.421 -6.404 1.00 84.50 684 LYS A C 1
ATOM 5335 O O . LYS A 1 684 ? 27.551 0.510 -5.826 1.00 84.50 684 LYS A O 1
ATOM 5340 N N . ASN A 1 685 ? 25.676 1.332 -6.746 1.00 83.81 685 ASN A N 1
ATOM 5341 C CA . ASN A 1 685 ? 24.812 0.233 -6.296 1.00 83.81 685 ASN A CA 1
ATOM 5342 C C . ASN A 1 685 ? 24.577 -0.856 -7.364 1.00 83.81 685 ASN A C 1
ATOM 5344 O O . ASN A 1 685 ? 24.249 -1.985 -7.006 1.00 83.81 685 ASN A O 1
ATOM 5348 N N . LEU A 1 686 ? 24.796 -0.574 -8.656 1.00 80.94 686 LEU A N 1
ATOM 5349 C CA . LEU A 1 686 ? 24.627 -1.537 -9.760 1.00 80.94 686 LEU A CA 1
ATOM 5350 C C . LEU A 1 686 ? 25.860 -2.433 -10.021 1.00 80.94 686 LEU A C 1
ATOM 5352 O O . LEU A 1 686 ? 25.935 -3.076 -11.067 1.00 80.94 686 LEU A O 1
ATOM 5356 N N . MET A 1 687 ? 26.823 -2.522 -9.093 1.00 53.97 687 MET A N 1
ATOM 5357 C CA . MET A 1 687 ? 28.135 -3.177 -9.302 1.00 53.97 687 MET A CA 1
ATOM 5358 C C . MET A 1 687 ? 28.115 -4.700 -9.596 1.00 53.97 687 MET A C 1
ATOM 5360 O O . MET A 1 687 ? 29.176 -5.293 -9.773 1.00 53.97 687 MET A O 1
ATOM 5364 N N . GLY A 1 688 ? 26.943 -5.343 -9.676 1.00 53.25 688 GLY A N 1
ATOM 5365 C CA . GLY A 1 688 ? 26.783 -6.715 -10.186 1.00 53.25 688 GLY A CA 1
ATOM 5366 C C . GLY A 1 688 ? 26.332 -6.810 -11.653 1.00 53.25 688 GLY A C 1
ATOM 5367 O O . GLY A 1 688 ? 26.582 -7.822 -12.306 1.00 53.25 688 GLY A O 1
ATOM 5368 N N . ALA A 1 689 ? 25.690 -5.771 -12.196 1.00 57.44 689 ALA A N 1
ATOM 5369 C CA . ALA A 1 689 ? 25.168 -5.761 -13.560 1.00 57.44 689 ALA A CA 1
ATOM 5370 C C . ALA A 1 689 ? 26.165 -5.102 -14.524 1.00 57.44 689 ALA A C 1
ATOM 5372 O O . ALA A 1 689 ? 26.741 -4.055 -14.223 1.00 57.44 689 ALA A O 1
ATOM 5373 N N . SER A 1 690 ? 26.332 -5.664 -15.728 1.00 61.06 690 SER A N 1
ATOM 5374 C CA . SER A 1 690 ? 27.098 -5.011 -16.800 1.00 61.06 690 SER A CA 1
ATOM 5375 C C . SER A 1 690 ? 26.392 -3.722 -17.231 1.00 61.06 690 SER A C 1
ATOM 5377 O O . SER A 1 690 ? 25.460 -3.753 -18.039 1.00 61.06 690 SER A O 1
ATOM 5379 N N . THR A 1 691 ? 26.823 -2.605 -16.646 1.00 77.94 691 THR A N 1
ATOM 5380 C CA . THR A 1 691 ? 26.140 -1.313 -16.723 1.00 77.94 691 THR A CA 1
ATOM 5381 C C . THR A 1 691 ? 26.789 -0.416 -17.773 1.00 77.94 691 THR A C 1
ATOM 5383 O O . THR A 1 691 ? 28.003 -0.227 -17.780 1.00 77.94 691 THR A O 1
ATOM 5386 N N . GLU A 1 692 ? 25.980 0.126 -18.681 1.00 89.69 692 GLU A N 1
ATOM 5387 C CA . GLU A 1 692 ? 26.419 0.996 -19.776 1.00 89.69 692 GLU A CA 1
ATOM 5388 C C . GLU A 1 692 ? 25.878 2.417 -19.549 1.00 89.69 692 GLU A C 1
ATOM 5390 O O . GLU A 1 692 ? 24.665 2.607 -19.476 1.00 89.69 692 GLU A O 1
ATOM 5395 N N . VAL A 1 693 ? 26.755 3.414 -19.402 1.00 92.00 693 VAL A N 1
ATOM 5396 C CA . VAL A 1 693 ? 26.377 4.787 -19.015 1.00 92.00 693 VAL A CA 1
ATOM 5397 C C . VAL A 1 693 ? 26.562 5.755 -20.185 1.00 92.00 693 VAL A C 1
ATOM 5399 O O . VAL A 1 693 ? 27.649 5.855 -20.751 1.00 92.00 693 VAL A O 1
ATOM 5402 N N . HIS A 1 694 ? 25.505 6.497 -20.524 1.00 94.31 694 HIS A N 1
ATOM 5403 C CA . HIS A 1 694 ? 25.478 7.496 -21.598 1.00 94.31 694 HIS A CA 1
ATOM 5404 C C . HIS A 1 694 ? 25.079 8.871 -21.050 1.00 94.31 694 HIS A C 1
ATOM 5406 O O . HIS A 1 694 ? 23.898 9.157 -20.848 1.00 94.31 694 HIS A O 1
ATOM 5412 N N . LEU A 1 695 ? 26.065 9.741 -20.829 1.00 95.50 695 LEU A N 1
ATOM 5413 C CA . LEU A 1 695 ? 25.841 11.134 -20.438 1.00 95.50 695 LEU A CA 1
ATOM 5414 C C . LEU A 1 695 ? 25.806 12.023 -21.690 1.00 95.50 695 LEU A C 1
ATOM 5416 O O . LEU A 1 695 ? 26.793 12.112 -22.417 1.00 95.50 695 LEU A O 1
ATOM 5420 N N . LEU A 1 696 ? 24.659 12.649 -21.962 1.00 95.25 696 LEU A N 1
ATOM 5421 C CA . LEU A 1 696 ? 24.429 13.453 -23.163 1.00 95.25 696 LEU A CA 1
ATOM 5422 C C . LEU A 1 696 ? 24.654 14.946 -22.891 1.00 95.25 696 LEU A C 1
ATOM 5424 O O . LEU A 1 696 ? 23.961 15.555 -22.074 1.00 95.25 696 LEU A O 1
ATOM 5428 N N . GLU A 1 697 ? 25.596 15.533 -23.628 1.00 95.06 697 GLU A N 1
ATOM 5429 C CA . GLU A 1 697 ? 25.855 16.977 -23.649 1.00 95.06 697 GLU A CA 1
ATOM 5430 C C . GLU A 1 697 ? 24.700 17.755 -24.302 1.00 95.06 697 GLU A C 1
ATOM 5432 O O . GLU A 1 697 ? 24.006 17.229 -25.181 1.00 95.06 697 GLU A O 1
ATOM 5437 N N . ASP A 1 698 ? 24.515 19.017 -23.901 1.00 94.38 698 ASP A N 1
ATOM 5438 C CA . ASP A 1 698 ? 23.462 19.932 -24.375 1.00 94.38 698 ASP A CA 1
ATOM 5439 C C . ASP A 1 698 ? 22.048 19.315 -24.322 1.00 94.38 698 ASP A C 1
ATOM 5441 O O . ASP A 1 698 ? 21.285 19.373 -25.294 1.00 94.38 698 ASP A O 1
ATOM 5445 N N . CYS A 1 699 ? 21.710 18.656 -23.209 1.00 95.31 699 CYS A N 1
ATOM 5446 C CA . CYS A 1 699 ? 20.455 17.919 -23.036 1.00 95.31 699 CYS A CA 1
ATOM 5447 C C . CYS A 1 699 ? 19.886 18.064 -21.620 1.00 95.31 699 CYS A C 1
ATOM 5449 O O . CYS A 1 699 ? 20.627 17.948 -20.642 1.00 95.31 699 CYS A O 1
ATOM 5451 N N . GLY A 1 700 ? 18.570 18.284 -21.523 1.00 94.69 700 GLY A N 1
ATOM 5452 C CA . GLY A 1 700 ? 17.813 18.318 -20.274 1.00 94.69 700 GLY A CA 1
ATOM 5453 C C . GLY A 1 700 ? 17.255 16.948 -19.881 1.00 94.69 700 GLY A C 1
ATOM 5454 O O . GLY A 1 700 ? 17.852 15.916 -20.179 1.00 94.69 700 GLY A O 1
ATOM 5455 N N . HIS A 1 701 ? 16.088 16.949 -19.233 1.00 95.56 701 HIS A N 1
ATOM 5456 C CA . HIS A 1 701 ? 15.409 15.769 -18.684 1.00 95.56 701 HIS A CA 1
ATOM 5457 C C . HIS A 1 701 ? 14.769 14.864 -19.755 1.00 95.56 701 HIS A C 1
ATOM 5459 O O . HIS A 1 701 ? 14.670 13.649 -19.584 1.00 95.56 701 HIS A O 1
ATOM 5465 N N . ILE A 1 702 ? 14.306 15.439 -20.873 1.00 90.75 702 ILE A N 1
ATOM 5466 C CA . ILE A 1 702 ? 13.511 14.719 -21.887 1.00 90.75 702 ILE A CA 1
ATOM 5467 C C . ILE A 1 702 ? 14.335 14.280 -23.108 1.00 90.75 702 ILE A C 1
ATOM 5469 O O . ILE A 1 702 ? 14.074 14.675 -24.250 1.00 90.75 702 ILE A O 1
ATOM 5473 N N . LEU A 1 703 ? 15.322 13.411 -22.866 1.00 93.88 703 LEU A N 1
ATOM 5474 C CA . LEU A 1 703 ? 16.264 12.881 -23.866 1.00 93.88 703 LEU A CA 1
ATOM 5475 C C . LEU A 1 703 ? 15.550 12.316 -25.111 1.00 93.88 703 LEU A C 1
ATOM 5477 O O . LEU A 1 703 ? 15.955 12.587 -26.240 1.00 93.88 703 LEU A O 1
ATOM 5481 N N . GLN A 1 704 ? 14.427 11.614 -24.928 1.00 90.62 704 GLN A N 1
ATOM 5482 C CA . GLN A 1 704 ? 13.594 11.041 -25.995 1.00 90.62 704 GLN A CA 1
ATOM 5483 C C . GLN A 1 704 ? 12.908 12.082 -26.904 1.00 90.62 704 GLN A C 1
ATOM 5485 O O . GLN A 1 704 ? 12.339 11.726 -27.941 1.00 90.62 704 GLN A O 1
ATOM 5490 N N . HIS A 1 705 ? 12.956 13.365 -26.535 1.00 88.56 705 HIS A N 1
ATOM 5491 C CA . HIS A 1 705 ? 12.463 14.489 -27.328 1.00 88.56 705 HIS A CA 1
ATOM 5492 C C . HIS A 1 705 ? 13.587 15.381 -27.871 1.00 88.56 705 HIS A C 1
ATOM 5494 O O . HIS A 1 705 ? 13.502 15.757 -29.044 1.00 88.56 705 HIS A O 1
ATOM 5500 N N . GLU A 1 706 ? 14.608 15.691 -27.061 1.00 91.62 706 GLU A N 1
ATOM 5501 C CA . GLU A 1 706 ? 15.770 16.505 -27.461 1.00 91.62 706 GLU A CA 1
ATOM 5502 C C . GLU A 1 706 ? 16.773 15.693 -28.299 1.00 91.62 706 GLU A C 1
ATOM 5504 O O . GLU A 1 706 ? 16.961 15.976 -29.482 1.00 91.62 706 GLU A O 1
ATOM 5509 N N . LYS A 1 707 ? 17.345 14.630 -27.721 1.00 94.19 707 LYS A N 1
ATOM 5510 C CA . LYS A 1 707 ? 18.424 13.789 -28.278 1.00 94.19 707 LYS A CA 1
ATOM 5511 C C . LYS A 1 707 ? 17.889 12.440 -28.781 1.00 94.19 707 LYS A C 1
ATOM 5513 O O . LYS A 1 707 ? 18.388 11.356 -28.472 1.00 94.19 707 LYS A O 1
ATOM 5518 N N . HIS A 1 708 ? 16.770 12.500 -29.501 1.00 92.62 708 HIS A N 1
ATOM 5519 C CA . HIS A 1 708 ? 15.977 11.323 -29.865 1.00 92.62 708 HIS A CA 1
ATOM 5520 C C . HIS A 1 708 ? 16.679 10.379 -30.860 1.00 92.62 708 HIS A C 1
ATOM 5522 O O . HIS A 1 708 ? 16.359 9.189 -30.895 1.00 92.62 708 HIS A O 1
ATOM 5528 N N . GLN A 1 709 ? 17.629 10.874 -31.659 1.00 93.88 709 GLN A N 1
ATOM 5529 C CA . GLN A 1 709 ? 18.403 10.045 -32.591 1.00 93.88 709 GLN A CA 1
ATOM 5530 C C . GLN A 1 709 ? 19.469 9.257 -31.827 1.00 93.88 709 GLN A C 1
ATOM 5532 O O . GLN A 1 709 ? 19.571 8.043 -31.971 1.00 93.88 709 GLN A O 1
ATOM 5537 N N . GLU A 1 710 ? 20.172 9.936 -30.929 1.00 94.81 710 GLU A N 1
ATOM 5538 C CA . GLU A 1 710 ? 21.184 9.402 -30.028 1.00 94.81 710 GLU A CA 1
ATOM 5539 C C . GLU A 1 710 ? 20.580 8.339 -29.098 1.00 94.81 710 GLU A C 1
ATOM 5541 O O . GLU A 1 710 ? 21.115 7.236 -29.001 1.00 94.81 710 GLU A O 1
ATOM 5546 N N . CYS A 1 711 ? 19.397 8.602 -28.524 1.00 94.38 711 CYS A N 1
ATOM 5547 C CA . CYS A 1 711 ? 18.619 7.606 -27.774 1.00 94.38 711 CYS A CA 1
ATOM 5548 C C . CYS A 1 711 ? 18.290 6.368 -28.616 1.00 94.38 711 CYS A C 1
ATOM 5550 O O . CYS A 1 711 ? 18.428 5.243 -28.145 1.00 94.38 711 CYS A O 1
ATOM 5552 N N . THR A 1 712 ? 17.862 6.560 -29.868 1.00 94.62 712 THR A N 1
ATOM 5553 C CA . THR A 1 712 ? 17.540 5.446 -30.773 1.00 94.62 712 THR A CA 1
ATOM 5554 C C . THR A 1 712 ? 18.779 4.595 -31.055 1.00 94.62 712 THR A C 1
ATOM 5556 O O . THR A 1 712 ? 18.705 3.370 -30.995 1.00 94.62 712 THR A O 1
ATOM 5559 N N . ILE A 1 713 ? 19.915 5.232 -31.354 1.00 94.88 713 ILE A N 1
ATOM 5560 C CA . ILE A 1 713 ? 21.182 4.560 -31.672 1.00 94.88 713 ILE A CA 1
ATOM 5561 C C . ILE A 1 713 ? 21.703 3.796 -30.450 1.00 94.88 713 ILE A C 1
ATOM 5563 O O . ILE A 1 713 ? 22.054 2.623 -30.578 1.00 94.88 713 ILE A O 1
ATOM 5567 N N . ALA A 1 714 ? 21.698 4.426 -29.269 1.00 94.75 714 ALA A N 1
ATOM 5568 C CA . ALA A 1 714 ? 22.103 3.797 -28.016 1.00 94.75 714 ALA A CA 1
ATOM 5569 C C . ALA A 1 714 ? 21.223 2.583 -27.688 1.00 94.75 714 ALA A C 1
ATOM 5571 O O . ALA A 1 714 ? 21.753 1.493 -27.492 1.00 94.75 714 ALA A O 1
ATOM 5572 N N . ILE A 1 715 ? 19.890 2.730 -27.721 1.00 95.38 715 ILE A N 1
ATOM 5573 C CA . ILE A 1 715 ? 18.960 1.628 -27.437 1.00 95.38 715 ILE A CA 1
ATOM 5574 C C . ILE A 1 715 ? 19.138 0.494 -28.454 1.00 95.38 715 ILE A C 1
ATOM 5576 O O . ILE A 1 715 ? 19.400 -0.625 -28.026 1.00 95.38 715 ILE A O 1
ATOM 5580 N N . ASN A 1 716 ? 19.086 0.761 -29.770 1.00 93.88 716 ASN A N 1
ATOM 5581 C CA . ASN A 1 716 ? 19.280 -0.264 -30.813 1.00 93.88 716 ASN A CA 1
ATOM 5582 C C . ASN A 1 716 ? 20.597 -1.037 -30.630 1.00 93.88 716 ASN A C 1
ATOM 5584 O O . ASN A 1 716 ? 20.607 -2.259 -30.749 1.00 93.88 716 ASN A O 1
ATOM 5588 N N . ARG A 1 717 ? 21.705 -0.347 -30.324 1.00 93.38 717 ARG A N 1
ATOM 5589 C CA . ARG A 1 717 ? 23.008 -0.981 -30.057 1.00 93.38 717 ARG A CA 1
ATOM 5590 C C . ARG A 1 717 ? 22.984 -1.818 -28.777 1.00 93.38 717 ARG A C 1
ATOM 5592 O O . ARG A 1 717 ? 23.529 -2.919 -28.755 1.00 93.38 717 ARG A O 1
ATOM 5599 N N . PHE A 1 718 ? 22.383 -1.289 -27.715 1.00 93.81 718 PHE A N 1
ATOM 5600 C CA . PHE A 1 718 ? 22.362 -1.909 -26.396 1.00 93.81 718 PHE A CA 1
ATOM 5601 C C . PHE A 1 718 ? 21.550 -3.211 -26.377 1.00 93.81 718 PHE A C 1
ATOM 5603 O O . PHE A 1 718 ? 22.036 -4.208 -25.842 1.00 93.81 718 PHE A O 1
ATOM 5610 N N . ILE A 1 719 ? 20.361 -3.210 -26.996 1.00 92.44 719 ILE A N 1
ATOM 5611 C CA . ILE A 1 719 ? 19.475 -4.386 -27.091 1.00 92.44 719 ILE A CA 1
ATOM 5612 C C . ILE A 1 719 ? 19.830 -5.303 -28.272 1.00 92.44 719 ILE A C 1
ATOM 5614 O O . ILE A 1 719 ? 19.557 -6.496 -28.232 1.00 92.44 719 ILE A O 1
ATOM 5618 N N . GLY A 1 720 ? 20.441 -4.767 -29.334 1.00 82.06 720 GLY A N 1
ATOM 5619 C CA . GLY A 1 720 ? 20.757 -5.517 -30.553 1.00 82.06 720 GLY A CA 1
ATOM 5620 C C . GLY A 1 720 ? 22.023 -6.376 -30.479 1.00 82.06 720 GLY A C 1
ATOM 5621 O O . GLY A 1 720 ? 22.188 -7.274 -31.304 1.00 82.06 720 GLY A O 1
ATOM 5622 N N . GLY A 1 721 ? 22.905 -6.109 -29.511 1.00 65.56 721 GLY A N 1
ATOM 5623 C CA . GLY A 1 721 ? 24.239 -6.706 -29.440 1.00 65.56 721 GLY A CA 1
ATOM 5624 C C . GLY A 1 721 ? 25.225 -6.099 -30.448 1.00 65.56 721 GLY A C 1
ATOM 5625 O O . GLY A 1 721 ? 24.872 -5.272 -31.291 1.00 65.56 721 GLY A O 1
ATOM 5626 N N . SER A 1 722 ? 26.500 -6.493 -30.356 1.00 36.28 722 SER A N 1
ATOM 5627 C CA . SER A 1 722 ? 27.540 -6.008 -31.277 1.00 36.28 722 SER A CA 1
ATOM 5628 C C . SER A 1 722 ? 27.187 -6.337 -32.735 1.00 36.28 722 SER A C 1
ATOM 5630 O O . SER A 1 722 ? 26.784 -7.468 -33.020 1.00 36.28 722 SER A O 1
ATOM 5632 N N . PRO A 1 723 ? 27.356 -5.391 -33.677 1.00 36.72 723 PRO A N 1
ATOM 5633 C CA . PRO A 1 723 ? 26.815 -5.531 -35.020 1.00 36.72 723 PRO A CA 1
ATOM 5634 C C . PRO A 1 723 ? 27.416 -6.727 -35.762 1.00 36.72 723 PRO A C 1
ATOM 5636 O O . PRO A 1 723 ? 28.638 -6.844 -35.910 1.00 36.72 723 PRO A O 1
ATOM 5639 N N . ARG A 1 724 ? 26.546 -7.570 -36.338 1.00 33.00 724 ARG A N 1
ATOM 5640 C CA . ARG A 1 724 ? 26.939 -8.385 -37.496 1.00 33.00 724 ARG A CA 1
ATOM 5641 C C . ARG A 1 724 ? 27.463 -7.421 -38.570 1.00 33.00 724 ARG A C 1
ATOM 5643 O O . ARG A 1 724 ? 26.883 -6.360 -38.780 1.00 33.00 724 ARG A O 1
ATOM 5650 N N . LYS A 1 725 ? 28.613 -7.756 -39.164 1.00 35.25 725 LYS A N 1
ATOM 5651 C CA . LYS A 1 725 ? 29.444 -6.834 -39.962 1.00 35.25 725 LYS A CA 1
ATOM 5652 C C . LYS A 1 725 ? 28.647 -6.064 -41.029 1.00 35.25 725 LYS A C 1
ATOM 5654 O O . LYS A 1 725 ? 27.780 -6.639 -41.675 1.00 35.25 725 LYS A O 1
ATOM 5659 N N . SER A 1 726 ? 29.110 -4.839 -41.304 1.00 35.69 726 SER A N 1
ATOM 5660 C CA . SER A 1 726 ? 28.654 -3.908 -42.355 1.00 35.69 726 SER A CA 1
ATOM 5661 C C . SER A 1 726 ? 27.527 -2.932 -41.980 1.00 35.69 726 SER A C 1
ATOM 5663 O O . SER A 1 726 ? 26.389 -3.085 -42.404 1.00 35.69 726 SER A O 1
ATOM 5665 N N . MET A 1 727 ? 27.903 -1.853 -41.285 1.00 29.19 727 MET A N 1
ATOM 5666 C CA . MET A 1 727 ? 27.516 -0.480 -41.658 1.00 29.19 727 MET A CA 1
ATOM 5667 C C . MET A 1 727 ? 28.618 0.482 -41.184 1.00 29.19 727 MET A C 1
ATOM 5669 O O . MET A 1 727 ? 28.589 1.016 -40.079 1.00 29.19 727 MET A O 1
ATOM 5673 N N . THR A 1 728 ? 29.655 0.637 -42.007 1.00 32.22 728 THR A N 1
ATOM 5674 C CA . THR A 1 728 ? 30.668 1.694 -41.855 1.00 32.22 728 THR A CA 1
ATOM 5675 C C . THR A 1 728 ? 30.139 3.030 -42.376 1.00 32.22 728 THR A C 1
ATOM 5677 O O . THR A 1 728 ? 29.293 3.038 -43.264 1.00 32.22 728 THR A O 1
ATOM 5680 N N . SER A 1 729 ? 30.697 4.132 -41.857 1.00 34.41 729 SER A N 1
ATOM 5681 C CA . SER A 1 729 ? 30.481 5.527 -42.287 1.00 34.41 729 SER A CA 1
ATOM 5682 C C . SER A 1 729 ? 29.022 5.993 -42.401 1.00 34.41 729 SER A C 1
ATOM 5684 O O . SER A 1 729 ? 28.410 5.832 -43.449 1.00 34.41 729 SER A O 1
ATOM 5686 N N . TRP A 1 730 ? 28.542 6.688 -41.367 1.00 30.89 730 TRP A N 1
ATOM 5687 C CA . TRP A 1 730 ? 28.161 8.107 -41.464 1.00 30.89 730 TRP A CA 1
ATOM 5688 C C . TRP A 1 730 ? 28.480 8.763 -40.107 1.00 30.89 730 TRP A C 1
ATOM 5690 O O . TRP A 1 730 ? 27.966 8.321 -39.081 1.00 30.89 730 TRP A O 1
ATOM 5700 N N . TRP A 1 731 ? 29.374 9.753 -40.125 1.00 31.44 731 TRP A N 1
ATOM 5701 C CA . TRP A 1 731 ? 29.681 10.703 -39.047 1.00 31.44 731 TRP A CA 1
ATOM 5702 C C . TRP A 1 731 ? 29.434 12.107 -39.611 1.00 31.44 731 TRP A C 1
ATOM 5704 O O . TRP A 1 731 ? 29.653 12.258 -40.838 1.00 31.44 731 TRP A O 1
#

Foldseek 3Di:
DDDDDDDDDDDDDQFDLFADAPCLVPDDLFCVVDDFDDQDPVLVVVVVPDDQWDFLVVVVLFDDFAALQPPHQFNQQQLRALQRQVQSLVSVVCVVVVDDDDRFRWASQLCLAFLVLVVADPRSNHYHVVSNQVCQAQPFTFGNQQPPDHSDHPPCCVVVVSGGDLSSRGKDWAQDPVRNPGTDMDGDWDGFGKHFPDKDKAAFQSRQSVCCVSFKWKFFFACDPCNVPVAAADADDDPPPAAPRRGMWIFRIWHADPNFTWTKIAGNRALVPHPGRIYIYTGRPCGRVRRRIMMHTNMDPPSVVLVPDPDRPDDDGPPSPDDDDPVVVPDDDDDPVVVDDPDDDDDDDDDDDDDDDDDDDDDDDDDDDDDDDDDDDDDDDDDDDDDDDDDDDDDDDDDVVVVVVVVVVVVVVVVVVVVVVVVVVVLVVVLVVVVVVLVVLCVVLQKDWDWDDFPPKTKTKIKHDAPDPDAAEAEEFEAAQDAQSLLSLQVSLFHSSYIYMTIGQALHDPMDDVDSNDQQALLVSLVRVVRVCVTPDPPQHAYAYAAAACRLLSQLSNLLVCVSRHQAYEYQLYWQFDFPDDFQQNVCCVVPVDNLLLQQALVSQQVNQVLQWLDRDDDDSSVSRSSSVVSVVSNSSSVSNVVSCVVRRNSSLVRLQSRPHAYEYEYECRARPGHPSRVVSNVVRNVNHNYHYHYHYRTYRSCCPPVVVVSNVCSNPSVVDDDDDDDDDDD

Sequence (731 aa):
MSFLAVVVGHAQSVGDCRCRRTMRGREHMHPSVYEIPAVTLDEQKELENFPKQFDWCEQGYCVPSWNQHIPQYCGSCFAHGALSSAQDRIKILNKKRGYTGADVMLGRQSFLNCAPGHGLSDGCGGGEASDVYEFMHKYGLPDESCLPYNATDHTKFPQNNGTCPPEGYCMNCMYTPQSPHKAECFPVTKMVRYRAKRYGRLVGEHAIMKELRNGPVTCGIACSNDFTYNYKAGIVNDTTGFMDIDHDVEIVGWGVENGTKYWHVRNSWGTYWGMGGFFKIIRGINNLGIEADCAFVEPDISEEELVWEEKPLYGGSIFGIVPFADSAKNHPIEDTKDVTTPGEVVTIGPSISDEDSKDEKPTKRPQLQKASKPVEPESEPVAVKTKVAQDTNASATNEDFFYSHAIAFFIAGCVCTMLTALLIQKQRQTSFLMMNTIDLLRFCSGYKAKTVEADDFVWSYVERDGKGDAPETVLFLHGFSSFKVSWLRVSSRLDHRFRIVIPDLPGQGRTLPADPTRCYAVVTQARRLNSFVDRVLEPDEKVHLVGCSMGGMLAGVYAALYPHRVSSLTMICPAGLTMPNKSDTMRVLEDTGKNLLLAHTTDDIIEMGGYLSHKPSRFPRMVAAAVAAERKKQLPVLQKIVDDALAKPTVLEDHLTQIQSKTMVMWGRNDRVLDVSSLAILEKNLMGASTEVHLLEDCGHILQHEKHQECTIAINRFIGGSPRKSMTSWW

Organism: NCBI:txid4803